Protein 1YSR (pdb70)

InterPro domains:
  IPR003594 Histidine kinase/HSP90-like ATPase domain [PF02518] (340-443)
  IPR003594 Histidine kinase/HSP90-like ATPase domain [SM00387] (338-446)
  IPR003660 HAMP domain [PF00672] (168-217)
  IPR003660 HAMP domain [PS50885] (170-222)
  IPR003660 HAMP domain [SM00304] (170-222)
  IPR003661 Signal transduction histidine kinase, dimerisation/phosphoacceptor domain [PF00512] (232-293)
  IPR003661 Signal transduction histidine kinase, dimerisation/phosphoacceptor domain [SM00388] (230-296)
  IPR003661 Signal transduction histidine kinase, dimerisation/phosphoacceptor domain [cd00082] (228-292)
  IPR004358 Signal transduction histidine kinase-related protein, C-terminal [PR00344] (374-388)
  IPR004358 Signal transduction histidine kinase-related protein, C-terminal [PR00344] (392-402)
  IPR004358 Signal transduction histidine kinase-related protein, C-terminal [PR00344] (406-424)
  IPR004358 Signal transduction histidine kinase-related protein, C-terminal [PR00344] (430-443)
  IPR005467 Histidine kinase domain [PS50109] (237-446)
  IPR036097 Signal transduction histidine kinase, dimerisation/phosphoacceptor domain superfamily [SSF47384] (215-292)
  IPR036890 Histidine kinase/HSP90-like ATPase superfamily [G3DSA:3.30.565.10] (297-444)
  IPR036890 Histidine kinase/HSP90-like ATPase superfamily [SSF55874] (303-443)
  IPR050428 Two-component system sensor histidine kinase [PTHR45436] (9-444)

B-factor: mean 38.66, std 8.86, range [23.21, 83.07]

CATH classification: 3.30.565.10

GO terms:
  GO:0005524 ATP binding (F, IDA)
  GO:0005886 plasma membrane (C, HDA)
  GO:0005515 protein binding (F, IPI)
  GO:0004673 protein histidine kinase activity (F, EXP)
  GO:0042802 identical protein binding (F, IPI)
  GO:0000155 phosphorelay sensor kinase activity (F, IDA)
  GO:0000160 phosphorelay signal transduction system (P, IDA)

Structure (mmCIF, N/CA/C/O backbone):
data_1YSR
#
_entry.id   1YSR
#
_cell.length_a   61.047
_cell.length_b   61.047
_cell.length_c   208.429
_cell.angle_alpha   90.00
_cell.angle_beta   90.00
_cell.angle_gamma   120.00
#
_symmetry.space_group_name_H-M   'P 65'
#
loop_
_entity.id
_entity.type
_entity.pdbx_description
1 polymer 'Sensor-type histidine kinase prrB'
2 non-polymer 2-AMINO-2-HYDROXYMETHYL-PROPANE-1,3-DIOL
3 non-polymer GLYCEROL
4 water water
#
loop_
_atom_site.group_PDB
_atom_site.id
_atom_site.type_symbol
_atom_site.label_atom_id
_atom_site.label_alt_id
_atom_site.label_comp_id
_atom_site.label_asym_id
_atom_site.label_entity_id
_atom_site.label_seq_id
_atom_site.pdbx_PDB_ins_code
_atom_site.Cartn_x
_atom_site.Cartn_y
_atom_site.Cartn_z
_atom_site.occupancy
_atom_site.B_iso_or_equiv
_atom_site.auth_seq_id
_atom_site.auth_comp_id
_atom_site.auth_asym_id
_atom_site.auth_atom_id
_atom_site.pdbx_PDB_model_num
ATOM 1 N N . ASP A 1 3 ? 6.097 15.945 -9.998 1.00 61.24 299 ASP A N 1
ATOM 2 C CA . ASP A 1 3 ? 6.722 14.585 -9.860 1.00 60.67 299 ASP A CA 1
ATOM 3 C C . ASP A 1 3 ? 5.747 13.480 -9.410 1.00 59.29 299 ASP A C 1
ATOM 4 O O . ASP A 1 3 ? 4.697 13.780 -8.798 1.00 60.52 299 ASP A O 1
ATOM 9 N N . ASP A 1 4 ? 6.085 12.220 -9.735 1.00 55.92 300 ASP A N 1
ATOM 10 C CA . ASP A 1 4 ? 5.512 11.032 -9.068 1.00 52.70 300 ASP A CA 1
ATOM 11 C C . ASP A 1 4 ? 6.305 10.707 -7.774 1.00 48.12 300 ASP A C 1
ATOM 12 O O . ASP A 1 4 ? 6.242 9.582 -7.220 1.00 48.54 300 ASP A O 1
ATOM 17 N N . HIS A 1 5 ? 7.063 11.680 -7.295 1.00 42.98 301 HIS A N 1
ATOM 18 C CA . HIS A 1 5 ? 7.867 11.467 -6.089 1.00 39.18 301 HIS A CA 1
ATOM 19 C C . HIS A 1 5 ? 6.988 11.633 -4.868 1.00 37.58 301 HIS A C 1
ATOM 20 O O . HIS A 1 5 ? 6.172 12.553 -4.783 1.00 35.51 301 HIS A O 1
ATOM 27 N N . VAL A 1 6 ? 7.173 10.756 -3.896 1.00 34.29 302 VAL A N 1
ATOM 28 C CA . VAL A 1 6 ? 6.307 10.747 -2.692 1.00 33.70 302 VAL A CA 1
ATOM 29 C C . VAL A 1 6 ? 7.209 10.509 -1.485 1.00 32.59 302 VAL A C 1
ATOM 30 O O . VAL A 1 6 ? 8.397 10.201 -1.662 1.00 32.94 302 VAL A O 1
ATOM 34 N N . PRO A 1 7 ? 6.667 10.668 -0.269 1.00 32.29 303 PRO A N 1
ATOM 35 C CA . PRO A 1 7 ? 7.444 10.430 0.938 1.00 32.30 303 PRO A CA 1
ATOM 36 C C . PRO A 1 7 ? 7.918 8.989 0.938 1.00 31.78 303 PRO A C 1
ATOM 37 O O . PRO A 1 7 ? 7.142 8.098 0.629 1.00 31.48 303 PRO A O 1
ATOM 41 N N . VAL A 1 8 ? 9.188 8.767 1.247 1.00 31.17 304 VAL A N 1
ATOM 42 C CA . VAL A 1 8 ? 9.752 7.426 1.353 1.00 29.34 304 VAL A CA 1
ATOM 43 C C . VAL A 1 8 ? 10.531 7.313 2.637 1.00 27.64 304 VAL A C 1
ATOM 44 O O . VAL A 1 8 ? 11.450 8.043 2.860 1.00 28.17 304 VAL A O 1
ATOM 48 N N . ASP A 1 9 ? 10.163 6.357 3.485 1.00 29.46 305 ASP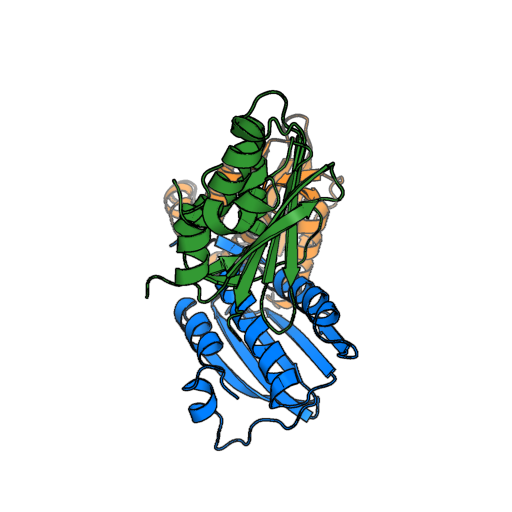 A N 1
ATOM 49 C CA . ASP A 1 9 ? 10.972 6.070 4.676 1.00 28.93 305 ASP A CA 1
ATOM 50 C C . ASP A 1 9 ? 12.110 5.178 4.236 1.00 28.20 305 ASP A C 1
ATOM 51 O O . ASP A 1 9 ? 11.895 3.996 4.024 1.00 28.10 305 ASP A O 1
ATOM 56 N N . ILE A 1 10 ? 13.276 5.775 4.029 1.00 28.56 306 ILE A N 1
ATOM 57 C CA . ILE A 1 10 ? 14.442 5.063 3.474 1.00 28.80 306 ILE A CA 1
ATOM 58 C C . ILE A 1 10 ? 14.864 3.938 4.393 1.00 29.74 306 ILE A C 1
ATOM 59 O O . ILE A 1 10 ? 15.321 2.824 3.978 1.00 27.99 306 ILE A O 1
ATOM 64 N N . THR A 1 11 ? 14.742 4.233 5.692 1.00 31.16 307 THR A N 1
ATOM 65 C CA . THR A 1 11 ? 15.135 3.287 6.706 1.00 31.69 307 THR A CA 1
ATOM 66 C C . THR A 1 11 ? 14.283 2.019 6.671 1.00 32.10 307 THR A C 1
ATOM 67 O O . THR A 1 11 ? 14.825 0.891 6.679 1.00 32.72 307 THR A O 1
ATOM 71 N N . ASP A 1 12 ? 12.964 2.165 6.581 1.00 30.85 308 ASP A N 1
ATOM 72 C CA . ASP A 1 12 ? 12.069 1.030 6.467 1.00 32.60 308 ASP A CA 1
ATOM 73 C C . ASP A 1 12 ? 12.299 0.298 5.153 1.00 30.34 308 ASP A C 1
ATOM 74 O O . ASP A 1 12 ? 12.230 -0.929 5.103 1.00 30.48 308 ASP A O 1
ATOM 79 N N . LEU A 1 13 ? 12.527 1.056 4.063 1.00 27.36 309 LEU A N 1
ATOM 80 C CA . LEU A 1 13 ? 12.836 0.464 2.768 1.00 26.67 309 LEU A CA 1
ATOM 81 C C . LEU A 1 13 ? 14.028 -0.502 2.897 1.00 27.38 309 LEU A C 1
ATOM 82 O O . LEU A 1 13 ? 13.999 -1.621 2.389 1.00 28.06 309 LEU A O 1
ATOM 87 N N . LEU A 1 14 ? 15.091 -0.034 3.515 1.00 27.20 310 LEU A N 1
ATOM 88 C CA . LEU A 1 14 ? 16.281 -0.892 3.741 1.00 29.08 310 LEU A CA 1
ATOM 89 C C . LEU A 1 14 ? 15.944 -2.144 4.571 1.00 28.78 310 LEU A C 1
ATOM 90 O O . LEU A 1 14 ? 16.438 -3.244 4.300 1.00 27.60 310 LEU A O 1
ATOM 95 N N . ASP A 1 15 ? 15.166 -1.939 5.628 1.00 30.80 311 ASP A N 1
ATOM 96 C CA . ASP A 1 15 ? 14.789 -3.035 6.553 1.00 31.60 311 ASP A CA 1
ATOM 97 C C . ASP A 1 15 ? 14.049 -4.089 5.733 1.00 31.27 311 ASP A C 1
ATOM 98 O O . ASP A 1 15 ? 14.371 -5.250 5.825 1.00 29.67 311 ASP A O 1
ATOM 103 N N . ARG A 1 16 ? 13.080 -3.680 4.903 1.00 30.72 312 ARG A N 1
ATOM 104 C CA . ARG A 1 16 ? 12.358 -4.644 4.066 1.00 31.89 312 ARG A CA 1
ATOM 105 C C . ARG A 1 16 ? 13.242 -5.251 3.030 1.00 31.52 312 ARG A C 1
ATOM 106 O O . ARG A 1 16 ? 13.112 -6.420 2.731 1.00 30.21 312 ARG A O 1
ATOM 114 N N . ALA A 1 17 ? 14.118 -4.442 2.415 1.00 29.28 313 ALA A N 1
ATOM 115 C CA . ALA A 1 17 ? 14.994 -4.987 1.410 1.00 27.42 313 ALA A CA 1
ATOM 116 C C . ALA A 1 17 ? 15.840 -6.117 2.003 1.00 26.44 313 ALA A C 1
ATOM 117 O O . ALA A 1 17 ? 16.098 -7.122 1.339 1.00 27.16 313 ALA A O 1
ATOM 119 N N . ALA A 1 18 ? 16.322 -5.894 3.212 1.00 27.93 314 ALA A N 1
ATOM 120 C CA . ALA A 1 18 ? 17.266 -6.876 3.799 1.00 29.17 314 ALA A CA 1
ATOM 121 C C . ALA A 1 18 ? 16.459 -8.147 4.117 1.00 30.56 314 ALA A C 1
ATOM 122 O O . ALA A 1 18 ? 16.895 -9.249 3.854 1.00 32.99 314 ALA A O 1
ATOM 124 N N . HIS A 1 19 ? 15.241 -7.976 4.635 1.00 33.52 315 HIS A N 1
ATOM 125 C CA . HIS A 1 19 ? 14.396 -9.128 4.994 1.00 35.34 315 HIS A CA 1
ATOM 126 C C . HIS A 1 19 ? 14.064 -9.950 3.771 1.00 35.27 315 HIS A C 1
ATOM 127 O O . HIS A 1 19 ? 14.152 -11.187 3.795 1.00 35.57 315 HIS A O 1
ATOM 134 N N . ASP A 1 20 ? 13.669 -9.276 2.688 1.00 34.75 316 ASP A N 1
ATOM 135 C CA . ASP A 1 20 ? 13.355 -9.956 1.445 1.00 34.75 316 ASP A CA 1
ATOM 136 C C . ASP A 1 20 ? 14.568 -10.609 0.828 1.00 35.32 316 ASP A C 1
ATOM 137 O O . ASP A 1 20 ? 14.441 -11.707 0.301 1.00 36.64 316 ASP A O 1
ATOM 142 N N . ALA A 1 21 ? 15.729 -9.926 0.836 1.00 34.56 317 ALA A N 1
ATOM 143 C CA . ALA A 1 21 ? 16.959 -10.499 0.283 1.00 34.01 317 ALA A CA 1
ATOM 144 C C . ALA A 1 21 ? 17.372 -11.796 0.999 1.00 35.55 317 ALA A C 1
ATOM 145 O O . ALA A 1 21 ? 17.810 -12.749 0.360 1.00 34.72 317 ALA A O 1
ATOM 147 N N . ALA A 1 22 ? 17.255 -11.789 2.315 1.00 37.97 318 ALA A N 1
ATOM 148 C CA . ALA A 1 22 ? 17.597 -12.958 3.132 1.00 41.59 318 ALA A CA 1
ATOM 149 C C . ALA A 1 22 ? 16.803 -14.177 2.729 1.00 43.61 318 ALA A C 1
ATOM 150 O O . ALA A 1 22 ? 17.275 -15.291 2.947 1.00 45.80 318 ALA A O 1
ATOM 152 N N . ARG A 1 23 ? 15.623 -13.974 2.123 1.00 45.99 319 ARG A N 1
ATOM 153 C CA . ARG A 1 23 ? 14.788 -15.074 1.617 1.00 45.95 319 ARG A CA 1
ATOM 154 C C . ARG A 1 23 ? 15.200 -15.542 0.221 1.00 44.45 319 ARG A C 1
ATOM 155 O O . ARG A 1 23 ? 14.990 -16.711 -0.136 1.00 45.32 319 ARG A O 1
ATOM 163 N N . ILE A 1 24 ? 15.789 -14.661 -0.580 1.00 41.07 320 ILE A N 1
ATOM 164 C CA . ILE A 1 24 ? 16.190 -15.024 -1.928 1.00 40.31 320 ILE A CA 1
ATOM 165 C C . ILE A 1 24 ? 17.553 -15.682 -1.946 1.00 40.11 320 ILE A C 1
ATOM 166 O O . ILE A 1 24 ? 17.847 -16.521 -2.814 1.00 40.47 320 ILE A O 1
ATOM 171 N N . TYR A 1 25 ? 18.398 -15.256 -1.011 1.00 39.93 321 TYR A N 1
ATOM 172 C CA . TYR A 1 25 ? 19.797 -15.685 -0.991 1.00 40.23 321 TYR A CA 1
ATOM 173 C C . TYR A 1 25 ? 20.062 -16.495 0.257 1.00 42.91 321 TYR A C 1
ATOM 174 O O . TYR A 1 25 ? 20.367 -15.936 1.316 1.00 40.30 321 TYR A O 1
ATOM 183 N N . PRO A 1 26 ? 19.983 -17.835 0.129 1.00 47.43 322 PRO A N 1
ATOM 184 C CA . PRO A 1 26 ? 20.100 -18.679 1.334 1.00 49.61 322 PRO A CA 1
ATOM 185 C C . PRO A 1 26 ? 21.480 -18.484 1.960 1.00 49.93 322 PRO A C 1
ATOM 186 O O . PRO A 1 26 ? 22.455 -18.264 1.248 1.00 51.70 322 PRO A O 1
ATOM 190 N N . ASP A 1 27 ? 21.582 -18.509 3.276 1.00 50.10 323 ASP A N 1
ATOM 191 C CA . ASP A 1 27 ? 22.929 -18.382 3.847 1.00 49.84 323 ASP A CA 1
ATOM 192 C C . ASP A 1 27 ? 23.543 -16.968 3.769 1.00 47.63 323 ASP A C 1
ATOM 193 O O . ASP A 1 27 ? 24.576 -16.731 4.408 1.00 48.07 323 ASP A O 1
ATOM 198 N N . LEU A 1 28 ? 22.988 -16.057 2.949 1.00 42.33 324 LEU A N 1
ATOM 199 C CA . LEU A 1 28 ? 23.446 -14.663 3.020 1.00 38.40 324 LEU A CA 1
ATOM 200 C C . LEU A 1 28 ? 23.042 -14.079 4.364 1.00 35.57 324 LEU A C 1
ATOM 201 O O . LEU A 1 28 ? 21.909 -14.251 4.772 1.00 35.89 324 LEU A O 1
ATOM 206 N N . ASP A 1 29 ? 23.956 -13.423 5.080 1.00 33.39 325 ASP A N 1
ATOM 207 C CA . ASP A 1 29 ? 23.653 -12.706 6.329 1.00 32.90 325 ASP A CA 1
ATOM 208 C C . ASP A 1 29 ? 23.472 -11.250 5.884 1.00 32.60 325 ASP A C 1
ATOM 209 O O . ASP A 1 29 ? 24.455 -10.580 5.538 1.00 31.55 325 ASP A O 1
ATOM 214 N N . VAL A 1 30 ? 22.229 -10.795 5.839 1.00 31.77 326 VAL A N 1
ATOM 215 C CA . VAL A 1 30 ? 21.962 -9.441 5.331 1.00 31.75 326 VAL A CA 1
ATOM 216 C C . VAL A 1 30 ? 21.012 -8.758 6.314 1.00 34.25 326 VAL A C 1
ATOM 217 O O . VAL A 1 30 ? 19.998 -9.367 6.751 1.00 33.20 326 VAL A O 1
ATOM 221 N N . SER A 1 31 ? 21.326 -7.512 6.674 1.00 33.76 327 SER A N 1
ATOM 222 C CA . SER A 1 31 ? 20.556 -6.829 7.656 1.00 34.75 327 SER A CA 1
ATOM 223 C C . SER A 1 31 ? 20.736 -5.322 7.574 1.00 33.00 327 SER A C 1
ATOM 224 O O . SER A 1 31 ? 21.713 -4.811 7.009 1.00 31.64 327 SER A O 1
ATOM 227 N N . LEU A 1 32 ? 19.755 -4.617 8.117 1.00 33.46 328 LEU A N 1
ATOM 228 C CA . LEU A 1 32 ? 19.870 -3.201 8.326 1.00 32.70 328 LEU A CA 1
ATOM 229 C C . LEU A 1 32 ? 20.519 -3.002 9.679 1.00 35.97 328 LEU A C 1
ATOM 230 O O . LEU A 1 32 ? 19.925 -3.405 10.732 1.00 35.10 328 LEU A O 1
ATOM 235 N N . VAL A 1 33 ? 21.663 -2.328 9.654 1.00 34.97 329 VAL A N 1
ATOM 236 C CA . VAL A 1 33 ? 22.366 -1.806 10.811 1.00 37.55 329 VAL A CA 1
ATOM 237 C C . VAL A 1 33 ? 21.554 -0.710 11.526 1.00 37.78 329 VAL A C 1
ATOM 238 O O . VAL A 1 33 ? 20.925 0.123 10.866 1.00 36.42 329 VAL A O 1
ATOM 242 N N . PRO A 1 34 ? 21.594 -0.649 12.886 1.00 38.94 330 PRO A N 1
ATOM 243 C CA . PRO A 1 34 ? 20.813 0.345 13.623 1.00 38.50 330 PRO A CA 1
ATOM 244 C C . PRO A 1 34 ? 20.934 1.731 12.996 1.00 38.91 330 PRO A C 1
ATOM 245 O O . PRO A 1 34 ? 22.061 2.226 12.845 1.00 40.19 330 PRO A O 1
ATOM 249 N N . SER A 1 35 ? 19.805 2.322 12.584 1.00 37.54 331 SER A N 1
ATOM 250 C CA . SER A 1 35 ? 19.838 3.585 11.835 1.00 38.29 331 SER A CA 1
ATOM 251 C C . SER A 1 35 ? 18.670 4.476 12.269 1.00 38.69 331 SER A C 1
ATOM 252 O O . SER A 1 35 ? 17.611 3.972 12.530 1.00 38.18 331 SER A O 1
ATOM 255 N N . PRO A 1 36 ? 18.856 5.810 12.239 1.00 40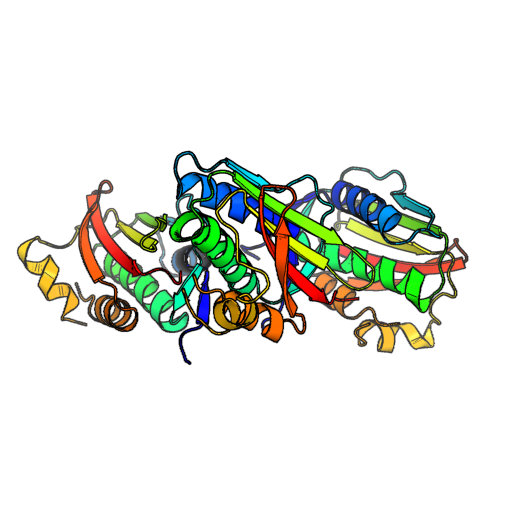.70 332 PRO A N 1
ATOM 256 C CA . PRO A 1 36 ? 17.704 6.651 12.542 1.00 40.57 332 PRO A CA 1
ATOM 257 C C . PRO A 1 36 ? 16.766 6.537 11.386 1.00 40.52 332 PRO A C 1
ATOM 258 O O . PRO A 1 36 ? 17.208 6.216 10.264 1.00 39.10 332 PRO A O 1
ATOM 262 N N . THR A 1 37 ? 15.489 6.809 11.641 1.00 39.80 333 THR A N 1
ATOM 263 C CA . THR A 1 37 ? 14.500 6.901 10.578 1.00 38.99 333 THR A CA 1
ATOM 264 C C . THR A 1 37 ? 14.726 8.107 9.706 1.00 40.68 333 THR A C 1
ATOM 265 O O . THR A 1 37 ? 14.806 9.250 10.209 1.00 43.14 333 THR A O 1
ATOM 269 N N A CYS A 1 38 ? 14.887 7.868 8.397 1.00 39.05 334 CYS A N 1
ATOM 270 C CA A CYS A 1 38 ? 15.065 8.959 7.460 1.00 37.35 334 CYS A CA 1
ATOM 271 C C A CYS A 1 38 ? 13.989 8.994 6.412 1.00 36.07 334 CYS A C 1
ATOM 272 O O A CYS A 1 38 ? 13.843 8.056 5.635 1.00 36.47 334 CYS A O 1
ATOM 275 N N . ILE A 1 39 ? 13.271 10.112 6.330 1.00 34.20 335 ILE A N 1
ATOM 276 C CA . ILE A 1 39 ? 12.274 10.245 5.267 1.00 32.71 335 ILE A CA 1
ATOM 277 C C . ILE A 1 39 ? 12.818 11.162 4.180 1.00 33.05 335 ILE A C 1
ATOM 278 O O . ILE A 1 39 ? 13.305 12.268 4.513 1.00 32.58 335 ILE A O 1
ATOM 283 N N . ILE A 1 40 ? 12.705 10.747 2.902 1.00 31.13 336 ILE A N 1
ATOM 284 C CA . ILE A 1 40 ? 12.992 11.656 1.779 1.00 32.29 336 ILE A CA 1
ATOM 285 C C . ILE A 1 40 ? 11.797 11.652 0.874 1.00 32.19 336 ILE A C 1
ATOM 286 O O . ILE A 1 40 ? 10.788 10.938 1.146 1.00 32.94 336 ILE A O 1
ATOM 291 N N . VAL A 1 41 ? 11.825 12.500 -0.144 1.00 30.66 337 VAL A N 1
ATOM 292 C CA . VAL A 1 41 ? 10.818 12.449 -1.153 1.00 32.13 337 VAL A CA 1
ATOM 293 C C . VAL A 1 41 ? 11.497 11.845 -2.363 1.00 31.52 337 VAL A C 1
ATOM 294 O O . VAL A 1 41 ? 12.615 12.255 -2.737 1.00 31.34 337 VAL A O 1
ATOM 298 N N . GLY A 1 42 ? 10.869 10.838 -2.932 1.00 31.31 338 GLY A N 1
ATOM 299 C CA . GLY A 1 42 ? 11.552 10.017 -3.904 1.00 31.29 338 GLY A CA 1
ATOM 300 C C . GLY A 1 42 ? 10.616 9.014 -4.527 1.00 32.25 338 GLY A C 1
ATOM 301 O O . GLY A 1 42 ? 9.380 9.085 -4.356 1.00 31.22 338 GLY A O 1
ATOM 302 N N . LEU A 1 43 ? 11.219 8.070 -5.257 1.00 31.39 339 LEU A N 1
ATOM 303 C CA . LEU A 1 43 ? 10.434 7.094 -6.006 1.00 30.81 339 LEU A CA 1
ATOM 304 C C . LEU A 1 43 ? 10.686 5.766 -5.319 1.00 31.12 339 LEU A C 1
ATOM 305 O O . LEU A 1 43 ? 11.772 5.187 -5.508 1.00 28.83 339 LEU A O 1
ATOM 310 N N . PRO A 1 44 ? 9.707 5.265 -4.533 1.00 31.41 340 PRO A N 1
ATOM 311 C CA . PRO A 1 44 ? 10.025 4.083 -3.752 1.00 30.15 340 PRO A CA 1
ATOM 312 C C . PRO A 1 44 ? 10.356 2.837 -4.588 1.00 29.79 340 PRO A C 1
ATOM 313 O O . PRO A 1 44 ? 11.208 2.060 -4.150 1.00 29.12 340 PRO A O 1
ATOM 317 N N . ALA A 1 45 ? 9.745 2.661 -5.766 1.00 26.53 341 ALA A N 1
ATOM 318 C CA . ALA A 1 45 ? 10.077 1.474 -6.564 1.00 27.57 341 ALA A CA 1
ATOM 319 C C . ALA A 1 45 ? 11.546 1.581 -7.081 1.00 26.67 341 ALA A C 1
ATOM 320 O O . ALA A 1 45 ? 12.295 0.631 -7.017 1.00 26.61 341 ALA A O 1
ATOM 322 N N . GLY A 1 46 ? 11.937 2.775 -7.492 1.00 27.71 342 GLY A N 1
ATOM 323 C CA . GLY A 1 46 ? 13.288 2.979 -8.076 1.00 26.76 342 GLY A CA 1
ATOM 324 C C . GLY A 1 46 ? 14.324 2.851 -6.960 1.00 27.71 342 GLY A C 1
ATOM 325 O O . GLY A 1 46 ? 15.367 2.231 -7.162 1.00 27.74 342 GLY A O 1
ATOM 326 N N . LEU A 1 47 ? 14.032 3.431 -5.781 1.00 27.18 343 LEU A N 1
ATOM 327 C CA . LEU A 1 47 ? 15.032 3.327 -4.670 1.00 27.82 343 LEU A CA 1
ATOM 328 C C . LEU A 1 47 ? 15.217 1.867 -4.243 1.00 28.37 343 LEU A C 1
ATOM 329 O O . LEU A 1 47 ? 16.354 1.382 -4.037 1.00 27.09 343 LEU A O 1
ATOM 334 N N . ARG A 1 48 ? 14.094 1.178 -4.120 1.00 28.61 344 ARG A N 1
ATOM 335 C CA . ARG A 1 48 ? 14.156 -0.235 -3.735 1.00 28.40 344 ARG A CA 1
ATOM 336 C C . ARG A 1 48 ? 14.911 -1.023 -4.775 1.00 28.90 344 ARG A C 1
ATOM 337 O O . ARG A 1 48 ? 15.707 -1.903 -4.453 1.00 28.30 344 ARG A O 1
ATOM 345 N N . LEU A 1 49 ? 14.637 -0.763 -6.053 1.00 28.16 345 LEU A N 1
ATOM 346 C CA . LEU A 1 49 ? 15.342 -1.476 -7.101 1.00 27.39 345 LEU A CA 1
ATOM 347 C C . LEU A 1 49 ? 16.892 -1.268 -7.059 1.00 26.51 345 LEU A C 1
ATOM 348 O O . LEU A 1 49 ? 17.673 -2.244 -7.300 1.00 25.99 345 LEU A O 1
ATOM 353 N N . ALA A 1 50 ? 17.304 -0.030 -6.798 1.00 25.36 346 ALA A N 1
ATOM 354 C CA . ALA A 1 50 ? 18.748 0.341 -6.687 1.00 24.18 346 ALA A CA 1
ATOM 355 C C . ALA A 1 50 ? 19.368 -0.531 -5.581 1.00 24.27 346 ALA A C 1
ATOM 356 O O . ALA A 1 50 ? 20.452 -1.152 -5.771 1.00 26.02 346 ALA A O 1
ATOM 358 N N . VAL A 1 51 ? 18.687 -0.584 -4.447 1.00 26.50 347 VAL A N 1
ATOM 359 C CA . VAL A 1 51 ? 19.159 -1.403 -3.295 1.00 26.26 347 VAL A CA 1
ATOM 360 C C . VAL A 1 51 ? 19.196 -2.873 -3.643 1.00 27.76 347 VAL A C 1
ATOM 361 O O . VAL A 1 51 ? 20.170 -3.565 -3.362 1.00 26.37 347 VAL A O 1
ATOM 365 N N . ASP A 1 52 ? 18.110 -3.379 -4.256 1.00 28.22 348 ASP A N 1
ATOM 366 C CA . ASP A 1 52 ? 18.053 -4.746 -4.729 1.00 30.17 348 ASP A CA 1
ATOM 367 C C . ASP A 1 52 ? 19.211 -5.062 -5.650 1.00 29.02 348 ASP A C 1
ATOM 368 O O . ASP A 1 52 ? 19.819 -6.120 -5.506 1.00 29.23 348 ASP A O 1
ATOM 373 N N . ASN A 1 53 ? 19.499 -4.165 -6.598 1.00 29.04 349 ASN A N 1
ATOM 374 C CA . ASN A 1 53 ? 20.536 -4.385 -7.566 1.00 29.05 349 ASN A CA 1
ATOM 375 C C . ASN A 1 53 ? 21.923 -4.454 -6.857 1.00 28.88 349 ASN A C 1
ATOM 376 O O . ASN A 1 53 ? 22.798 -5.256 -7.236 1.00 28.85 349 ASN A O 1
ATOM 381 N N . ALA A 1 54 ? 22.122 -3.554 -5.895 1.00 27.73 350 ALA A N 1
ATOM 382 C CA . ALA A 1 54 ? 23.393 -3.483 -5.134 1.00 26.29 350 ALA A CA 1
ATOM 383 C C . ALA A 1 54 ? 23.590 -4.798 -4.362 1.00 27.79 350 ALA A C 1
ATOM 384 O O . ALA A 1 54 ? 24.687 -5.388 -4.395 1.00 27.88 350 ALA A O 1
ATOM 386 N N . ILE A 1 55 ? 22.538 -5.285 -3.681 1.00 25.47 351 ILE A N 1
ATOM 387 C CA . ILE A 1 55 ? 22.644 -6.618 -3.026 1.00 26.61 351 ILE A CA 1
ATOM 388 C C . ILE A 1 55 ? 22.926 -7.743 -4.000 1.00 27.49 351 ILE A C 1
ATOM 389 O O . ILE A 1 55 ? 23.763 -8.582 -3.753 1.00 28.45 351 ILE A O 1
ATOM 394 N N . ALA A 1 56 ? 22.258 -7.734 -5.161 1.00 28.27 352 ALA A N 1
ATOM 395 C CA . ALA A 1 56 ? 22.460 -8.781 -6.111 1.00 28.70 352 ALA A CA 1
ATOM 396 C C . ALA A 1 56 ? 23.858 -8.796 -6.685 1.00 29.22 352 ALA A C 1
ATOM 397 O O . ALA A 1 56 ? 24.472 -9.856 -6.853 1.00 33.11 352 ALA A O 1
ATOM 399 N N . ASN A 1 57 ? 24.420 -7.630 -6.925 1.00 29.45 353 ASN A N 1
ATOM 400 C CA . ASN A 1 57 ? 25.746 -7.558 -7.422 1.00 29.97 353 ASN A CA 1
ATOM 401 C C . ASN A 1 57 ? 26.734 -8.025 -6.373 1.00 29.65 353 ASN A C 1
ATOM 402 O O . ASN A 1 57 ? 27.706 -8.676 -6.692 1.00 32.90 353 ASN A O 1
ATOM 407 N N . ALA A 1 58 ? 26.489 -7.680 -5.121 1.00 30.43 354 ALA A N 1
ATOM 408 C CA . ALA A 1 58 ? 27.421 -8.074 -4.031 1.00 28.52 354 ALA A CA 1
ATOM 409 C C . ALA A 1 58 ? 27.475 -9.613 -3.951 1.00 31.10 354 ALA A C 1
ATOM 410 O O . ALA A 1 58 ? 28.552 -10.241 -3.868 1.00 31.30 354 ALA A O 1
ATOM 412 N N . VAL A 1 59 ? 26.312 -10.237 -4.085 1.00 31.11 355 VAL A N 1
ATOM 413 C CA . VAL A 1 59 ? 26.186 -11.694 -3.915 1.00 33.10 355 VAL A CA 1
ATOM 414 C C . VAL A 1 59 ? 26.589 -12.404 -5.180 1.00 36.69 355 VAL A C 1
ATOM 415 O O . VAL A 1 59 ? 27.471 -13.250 -5.152 1.00 37.58 355 VAL A O 1
ATOM 419 N N . LYS A 1 60 ? 25.983 -12.028 -6.311 1.00 38.49 356 LYS A N 1
ATOM 420 C CA . LYS A 1 60 ? 26.211 -12.793 -7.536 1.00 40.21 356 LYS A CA 1
ATOM 421 C C . LYS A 1 60 ? 27.573 -12.601 -8.097 1.00 40.27 356 LYS A C 1
ATOM 422 O O . LYS A 1 60 ? 28.192 -13.561 -8.533 1.00 43.46 356 LYS A O 1
ATOM 428 N N . HIS A 1 61 ? 28.093 -11.393 -8.038 1.00 42.01 357 HIS A N 1
ATOM 429 C CA . HIS A 1 61 ? 29.386 -11.111 -8.632 1.00 42.16 357 HIS A CA 1
ATOM 430 C C . HIS A 1 61 ? 30.524 -10.905 -7.642 1.00 41.96 357 HIS A C 1
ATOM 431 O O . HIS A 1 61 ? 31.692 -11.144 -7.970 1.00 43.16 357 HIS A O 1
ATOM 438 N N . GLY A 1 62 ? 30.222 -10.474 -6.422 1.00 38.33 358 GLY A N 1
ATOM 439 C CA . GLY A 1 62 ? 31.290 -10.259 -5.424 1.00 37.01 358 GLY A CA 1
ATOM 440 C C . GLY A 1 62 ? 31.485 -11.475 -4.522 1.00 34.76 358 GLY A C 1
ATOM 441 O O . GLY A 1 62 ? 32.462 -11.574 -3.795 1.00 36.10 358 GLY A O 1
ATOM 442 N N . GLY A 1 63 ? 30.541 -12.388 -4.571 1.00 33.74 359 GLY A N 1
ATOM 443 C CA . GLY A 1 63 ? 30.561 -13.581 -3.754 1.00 33.61 359 GLY A CA 1
ATOM 444 C C . GLY A 1 63 ? 30.326 -13.274 -2.290 1.00 34.45 359 GLY A C 1
ATOM 445 O O . GLY A 1 63 ? 30.694 -14.072 -1.419 1.00 35.20 359 GLY A O 1
ATOM 446 N N . ALA A 1 64 ? 29.720 -12.119 -2.000 1.00 32.20 360 ALA A N 1
ATOM 447 C CA . ALA A 1 64 ? 29.411 -11.736 -0.607 1.00 32.18 360 ALA A CA 1
ATOM 448 C C . ALA A 1 64 ? 28.571 -12.777 0.122 1.00 32.07 360 ALA A C 1
ATOM 449 O O . ALA A 1 64 ? 27.550 -13.277 -0.445 1.00 30.97 360 ALA A O 1
ATOM 451 N N . THR A 1 65 ? 28.927 -13.028 1.395 1.00 32.04 361 THR A N 1
ATOM 452 C CA . THR A 1 65 ? 28.103 -13.827 2.322 1.00 32.52 361 THR A CA 1
ATOM 453 C C . THR A 1 65 ? 27.591 -12.957 3.447 1.00 31.35 361 THR A C 1
ATOM 454 O O . THR A 1 65 ? 26.776 -13.407 4.269 1.00 33.08 361 THR A O 1
ATOM 458 N N . LEU A 1 66 ? 28.091 -11.711 3.536 1.00 30.32 362 LEU A N 1
ATOM 459 C CA . LEU A 1 66 ? 27.648 -10.744 4.545 1.00 28.94 362 LEU A CA 1
ATOM 460 C C . LEU A 1 66 ? 27.448 -9.383 3.832 1.00 27.39 362 LEU A C 1
ATOM 461 O O . LEU A 1 66 ? 28.319 -8.912 3.058 1.00 27.25 362 LEU A O 1
ATOM 466 N N . VAL A 1 67 ? 26.274 -8.818 4.064 1.00 27.68 363 VAL A N 1
ATOM 467 C CA . VAL A 1 67 ? 25.873 -7.492 3.582 1.00 27.31 363 VAL A CA 1
ATOM 468 C C . VAL A 1 67 ? 25.197 -6.715 4.712 1.00 27.59 363 VAL A C 1
ATOM 469 O O . VAL A 1 67 ? 24.361 -7.275 5.452 1.00 28.67 363 VAL A O 1
ATOM 473 N N . GLN A 1 68 ? 25.535 -5.442 4.857 1.00 28.12 364 GLN A N 1
ATOM 474 C CA . GLN A 1 68 ? 24.898 -4.578 5.829 1.00 28.84 364 GLN A CA 1
ATOM 475 C C . GLN A 1 68 ? 24.439 -3.364 5.106 1.00 29.13 364 GLN A C 1
ATOM 476 O O . GLN A 1 68 ? 25.253 -2.724 4.369 1.00 28.02 364 GLN A O 1
ATOM 482 N N . LEU A 1 69 ? 23.170 -3.032 5.330 1.00 26.22 365 LEU A N 1
ATOM 483 C CA . LEU A 1 69 ? 22.564 -1.804 4.804 1.00 25.15 365 LEU A CA 1
ATOM 484 C C . LEU A 1 69 ? 22.574 -0.770 5.934 1.00 27.14 365 LEU A C 1
ATOM 485 O O . LEU A 1 69 ? 22.353 -1.094 7.116 1.00 27.80 365 LEU A O 1
ATOM 490 N N . SER A 1 70 ? 22.757 0.488 5.575 1.00 29.20 366 SER A N 1
ATOM 491 C CA . SER A 1 70 ? 22.653 1.560 6.571 1.00 31.71 366 SER A CA 1
ATOM 492 C C . SER A 1 70 ? 22.156 2.854 5.972 1.00 33.15 366 SER A C 1
ATOM 493 O O . SER A 1 70 ? 22.302 3.067 4.785 1.00 32.11 366 SER A O 1
ATOM 496 N N . ALA A 1 71 ? 21.645 3.731 6.838 1.00 33.55 367 ALA A N 1
ATOM 497 C CA . ALA A 1 71 ? 21.269 5.091 6.453 1.00 33.63 367 ALA A CA 1
ATOM 498 C C . ALA A 1 71 ? 21.682 6.015 7.570 1.00 35.66 367 ALA A C 1
ATOM 499 O O . ALA A 1 71 ? 21.386 5.760 8.767 1.00 33.48 367 ALA A O 1
ATOM 501 N N . VAL A 1 72 ? 22.377 7.077 7.161 1.00 37.07 368 VAL A N 1
ATOM 502 C CA . VAL A 1 72 ? 22.884 8.120 8.054 1.00 39.54 368 VAL A CA 1
ATOM 503 C C . VAL A 1 72 ? 22.252 9.431 7.569 1.00 39.18 368 VAL A C 1
ATOM 504 O O . VAL A 1 72 ? 22.435 9.811 6.402 1.00 38.53 368 VAL A O 1
ATOM 508 N N . SER A 1 73 ? 21.552 10.121 8.461 1.00 40.07 369 SER A N 1
ATOM 509 C CA . SER A 1 73 ? 20.845 11.382 8.167 1.00 40.95 369 SER A CA 1
ATOM 510 C C . SER A 1 73 ? 21.621 12.626 8.537 1.00 40.61 369 SER A C 1
ATOM 511 O O . SER A 1 73 ? 22.296 12.665 9.573 1.00 40.30 369 SER A O 1
ATOM 514 N N . SER A 1 74 ? 21.441 13.664 7.742 1.00 40.60 370 SER A N 1
ATOM 515 C CA . SER A 1 74 ? 22.052 14.975 7.994 1.00 41.82 370 SER A CA 1
ATOM 516 C C . SER A 1 74 ? 21.129 16.061 7.460 1.00 43.75 370 SER A C 1
ATOM 517 O O . SER A 1 74 ? 20.073 15.764 6.875 1.00 42.58 370 SER A O 1
ATOM 520 N N . ARG A 1 75 ? 21.506 17.322 7.670 1.00 44.75 371 ARG A N 1
ATOM 521 C CA . ARG A 1 75 ? 20.689 18.408 7.168 1.00 46.24 371 ARG A CA 1
ATOM 522 C C . ARG A 1 75 ? 20.629 18.290 5.655 1.00 45.55 371 ARG A C 1
ATOM 523 O O . ARG A 1 75 ? 19.655 18.646 5.077 1.00 46.54 371 ARG A O 1
ATOM 531 N N . ALA A 1 76 ? 21.689 17.759 5.039 1.00 45.00 372 ALA A N 1
ATOM 532 C CA . ALA A 1 76 ? 21.842 17.650 3.572 1.00 43.53 372 ALA A CA 1
ATOM 533 C C . ALA A 1 76 ? 20.987 16.549 2.937 1.00 42.37 372 ALA A C 1
ATOM 534 O O . ALA A 1 76 ? 20.676 16.588 1.742 1.00 42.93 372 ALA A O 1
ATOM 536 N N . GLY A 1 77 ? 20.616 15.557 3.742 1.00 41.24 373 GLY A N 1
ATOM 537 C CA . GLY A 1 77 ? 19.728 14.484 3.281 1.00 37.87 373 GLY A CA 1
ATOM 538 C C . GLY A 1 77 ? 20.187 13.174 3.872 1.00 36.86 373 GLY A C 1
ATOM 539 O O . GLY A 1 77 ? 20.422 13.091 5.076 1.00 38.08 373 GLY A O 1
ATOM 540 N N . VAL A 1 78 ? 20.353 12.150 3.039 1.00 35.95 374 VAL A N 1
ATOM 541 C CA . VAL A 1 78 ? 20.734 10.860 3.579 1.00 34.24 374 VAL A CA 1
ATOM 542 C C . VAL A 1 78 ? 21.864 10.198 2.775 1.00 34.53 374 VAL A C 1
ATOM 543 O O . VAL A 1 78 ? 21.974 10.376 1.566 1.00 33.04 374 VAL A O 1
ATOM 547 N N . GLU A 1 79 ? 22.680 9.415 3.477 1.00 33.55 375 GLU A N 1
ATOM 548 C CA . GLU A 1 79 ? 23.748 8.664 2.843 1.00 36.13 375 GLU A CA 1
ATOM 549 C C . GLU A 1 79 ? 23.324 7.233 3.140 1.00 34.72 375 GLU A C 1
ATOM 550 O O . GLU A 1 79 ? 23.216 6.848 4.298 1.00 37.25 375 GLU A O 1
ATOM 556 N N . ILE A 1 80 ? 22.973 6.510 2.089 1.00 32.96 376 ILE A N 1
ATOM 557 C CA . ILE A 1 80 ? 22.594 5.106 2.160 1.00 31.22 376 ILE A CA 1
ATOM 558 C C . ILE A 1 80 ? 23.845 4.313 1.775 1.00 30.93 376 ILE A C 1
ATOM 559 O O . ILE A 1 80 ? 24.524 4.649 0.816 1.00 30.70 376 ILE A O 1
ATOM 564 N N . ALA A 1 81 ? 24.170 3.264 2.507 1.00 29.13 377 ALA A N 1
ATOM 565 C CA . ALA A 1 81 ? 25.350 2.454 2.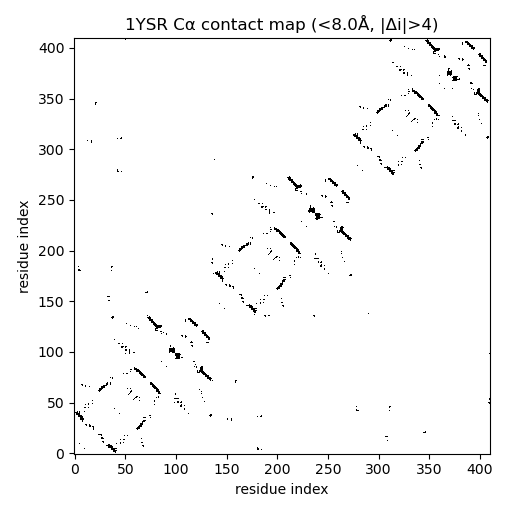119 1.00 27.57 377 ALA A CA 1
ATOM 566 C C . ALA A 1 81 ? 25.019 1.002 2.088 1.00 28.42 377 ALA A C 1
ATOM 567 O O . ALA A 1 81 ? 24.262 0.535 2.942 1.00 27.90 377 ALA A O 1
ATOM 569 N N . ILE A 1 82 ? 25.542 0.296 1.088 1.00 27.78 378 ILE A N 1
ATOM 570 C CA . ILE A 1 82 ? 25.375 -1.165 1.032 1.00 27.54 378 ILE A CA 1
ATOM 571 C C . ILE A 1 82 ? 26.805 -1.686 1.114 1.00 27.00 378 ILE A C 1
ATOM 572 O O . ILE A 1 82 ? 27.625 -1.463 0.184 1.00 26.59 378 ILE A O 1
ATOM 577 N N . ASP A 1 83 ? 27.160 -2.174 2.300 1.00 27.10 379 ASP A N 1
ATOM 578 C CA . ASP A 1 83 ? 28.531 -2.723 2.554 1.00 26.39 379 ASP A CA 1
ATOM 579 C C . ASP A 1 83 ? 28.572 -4.243 2.412 1.00 26.00 379 ASP A C 1
ATOM 580 O O . ASP A 1 83 ? 27.641 -4.900 2.855 1.00 27.19 379 ASP A O 1
ATOM 585 N N . ASP A 1 84 ? 29.595 -4.828 1.777 1.00 25.60 380 ASP A N 1
ATOM 586 C CA . ASP A 1 84 ? 29.628 -6.289 1.656 1.00 26.09 380 ASP A CA 1
ATOM 587 C C . ASP A 1 84 ? 31.058 -6.823 1.966 1.00 27.64 380 ASP A C 1
ATOM 588 O O . ASP A 1 84 ? 32.022 -6.041 2.041 1.00 26.28 380 ASP A O 1
ATOM 593 N N . ASN A 1 85 ? 31.122 -8.127 2.175 1.00 29.01 381 ASN A N 1
ATOM 594 C CA . ASN A 1 85 ? 32.371 -8.804 2.564 1.00 33.03 381 ASN A CA 1
ATOM 595 C C . ASN A 1 85 ? 32.894 -9.595 1.356 1.00 32.54 381 ASN A C 1
ATOM 596 O O . ASN A 1 85 ? 33.676 -10.537 1.491 1.00 33.69 381 ASN A O 1
ATOM 601 N N . GLY A 1 86 ? 32.456 -9.216 0.160 1.00 31.99 382 GLY A N 1
ATOM 602 C CA . GLY A 1 86 ? 32.897 -9.886 -1.071 1.00 31.03 382 GLY A CA 1
ATOM 603 C C . GLY A 1 86 ? 34.279 -9.421 -1.538 1.00 32.50 382 GLY A C 1
ATOM 604 O O . GLY A 1 86 ? 35.076 -8.868 -0.746 1.00 32.35 382 GLY A O 1
ATOM 605 N N . SER A 1 87 ? 34.574 -9.729 -2.799 1.00 34.69 383 SER A N 1
ATOM 606 C CA . SER A 1 87 ? 35.792 -9.408 -3.553 1.00 35.53 383 SER A CA 1
ATOM 607 C C . SER A 1 87 ? 36.095 -7.921 -3.661 1.00 35.65 383 SER A C 1
ATOM 608 O O . SER A 1 87 ? 37.263 -7.485 -3.738 1.00 36.43 383 SER A O 1
ATOM 611 N N . GLY A 1 88 ? 35.054 -7.110 -3.656 1.00 33.61 384 GLY A N 1
ATOM 612 C CA . GLY A 1 88 ? 35.303 -5.704 -3.788 1.00 33.65 384 GLY A CA 1
ATOM 613 C C . GLY A 1 88 ? 35.443 -5.296 -5.260 1.00 33.43 384 GLY A C 1
ATOM 614 O O . GLY A 1 88 ? 35.327 -6.106 -6.190 1.00 34.85 384 GLY A O 1
ATOM 615 N N . VAL A 1 89 ? 35.633 -4.001 -5.446 1.00 31.39 385 VAL A N 1
ATOM 616 C CA . VAL A 1 89 ? 35.815 -3.445 -6.782 1.00 31.70 385 VAL A CA 1
ATOM 617 C C . VAL A 1 89 ? 37.133 -2.683 -6.652 1.00 31.97 385 VAL A C 1
ATOM 618 O O . VAL A 1 89 ? 37.236 -1.765 -5.845 1.00 32.34 385 VAL A O 1
ATOM 622 N N . PRO A 1 90 ? 38.135 -3.081 -7.445 1.00 33.57 386 PRO A N 1
ATOM 623 C CA . PRO A 1 90 ? 39.405 -2.289 -7.332 1.00 34.66 386 PRO A CA 1
ATOM 624 C C . PRO A 1 90 ? 39.223 -0.771 -7.582 1.00 37.30 386 PRO A C 1
ATOM 625 O O . PRO A 1 90 ? 38.400 -0.357 -8.424 1.00 36.54 386 PRO A O 1
ATOM 629 N N . GLU A 1 91 ? 39.953 0.065 -6.865 1.00 39.05 387 GLU A N 1
ATOM 630 C CA . GLU A 1 91 ? 39.839 1.537 -7.019 1.00 42.35 387 GLU A CA 1
ATOM 631 C C . GLU A 1 91 ? 39.794 2.052 -8.471 1.00 41.73 387 GLU A C 1
ATOM 632 O O . GLU A 1 91 ? 39.039 2.994 -8.798 1.00 42.31 387 GLU A O 1
ATOM 638 N N . GLY A 1 92 ? 40.603 1.445 -9.345 1.00 41.14 388 GLY A N 1
ATOM 639 C CA . GLY A 1 92 ? 40.642 1.840 -10.759 1.00 41.47 388 GLY A CA 1
ATOM 640 C C . GLY A 1 92 ? 39.481 1.391 -11.614 1.00 41.79 388 GLY A C 1
ATOM 641 O O . GLY A 1 92 ? 39.414 1.757 -12.809 1.00 42.00 388 GLY A O 1
ATOM 642 N N . GLU A 1 93 ? 38.542 0.626 -11.026 1.00 39.58 389 GLU A N 1
ATOM 643 C CA . GLU A 1 93 ? 37.465 -0.010 -11.815 1.00 38.83 389 GLU A CA 1
ATOM 644 C C . GLU A 1 93 ? 36.030 0.527 -11.538 1.00 39.00 389 GLU A C 1
ATOM 645 O O . GLU A 1 93 ? 35.050 0.086 -12.159 1.00 40.37 389 GLU A O 1
ATOM 651 N N . ARG A 1 94 ? 35.943 1.472 -10.642 1.00 38.68 390 ARG A N 1
ATOM 652 C CA . ARG A 1 94 ? 34.629 1.921 -10.156 1.00 39.86 390 ARG A CA 1
ATOM 653 C C . ARG A 1 94 ? 33.758 2.545 -11.252 1.00 40.86 390 ARG A C 1
ATOM 654 O O . ARG A 1 94 ? 32.574 2.171 -11.442 1.00 40.61 390 ARG A O 1
ATOM 662 N N . GLN A 1 95 ? 34.354 3.441 -12.026 1.00 42.39 391 GLN A N 1
ATOM 663 C CA . GLN A 1 95 ? 33.605 4.080 -13.118 1.00 43.84 391 GLN A CA 1
ATOM 664 C C . GLN A 1 95 ? 33.064 3.070 -14.147 1.00 44.11 391 GLN A C 1
ATOM 665 O O . GLN A 1 95 ? 31.895 3.116 -14.521 1.00 45.39 391 GLN A O 1
ATOM 671 N N . VAL A 1 96 ? 33.878 2.134 -14.602 1.00 43.06 392 VAL A N 1
ATOM 672 C CA . VAL A 1 96 ? 33.404 1.156 -15.573 1.00 43.66 392 VAL A CA 1
ATOM 673 C C . VAL A 1 96 ? 32.257 0.346 -14.992 1.00 42.62 392 VAL A C 1
ATOM 674 O O . VAL A 1 96 ? 31.309 -0.038 -15.693 1.00 41.99 392 VAL A O 1
ATOM 678 N N . VAL A 1 97 ? 32.339 0.082 -13.697 1.00 40.73 393 VAL A N 1
ATOM 679 C CA . VAL A 1 97 ? 31.280 -0.684 -13.078 1.00 40.87 393 VAL A CA 1
ATOM 680 C C . VAL A 1 97 ? 29.963 0.152 -13.104 1.00 39.70 393 VAL A C 1
ATOM 681 O O . VAL A 1 97 ? 28.929 -0.356 -13.448 1.00 38.53 393 VAL A O 1
ATOM 685 N N . PHE A 1 98 ? 30.043 1.427 -12.798 1.00 40.32 394 PHE A N 1
ATOM 686 C CA . PHE A 1 98 ? 28.838 2.277 -12.845 1.00 40.87 394 PHE A CA 1
ATOM 687 C C . PHE A 1 98 ? 28.263 2.505 -14.251 1.00 43.83 394 PHE A C 1
ATOM 688 O O . PHE A 1 98 ? 27.092 2.824 -14.385 1.00 43.04 394 PHE A O 1
ATOM 696 N N . GLU A 1 99 ? 29.099 2.367 -15.283 1.00 45.52 395 GLU A N 1
ATOM 697 C CA . GLU A 1 99 ? 28.660 2.571 -16.649 1.00 48.59 395 GLU A CA 1
ATOM 698 C C . GLU A 1 99 ? 28.004 1.309 -17.230 1.00 48.17 395 GLU A C 1
ATOM 699 O O . GLU A 1 99 ? 27.525 1.336 -18.364 1.00 50.46 395 GLU A O 1
ATOM 705 N N . ARG A 1 100 ? 27.985 0.214 -16.468 1.00 47.50 396 ARG A N 1
ATOM 706 C CA . ARG A 1 100 ? 27.452 -1.081 -16.923 1.00 47.67 396 ARG A CA 1
ATOM 707 C C . ARG A 1 100 ? 26.211 -1.496 -16.169 1.00 47.90 396 ARG A C 1
ATOM 708 O O . ARG A 1 100 ? 26.164 -1.316 -14.958 1.00 46.44 396 ARG A O 1
ATOM 716 N N . PHE A 1 101 ? 25.258 -2.121 -16.879 1.00 48.96 397 PHE A N 1
ATOM 717 C CA . PHE A 1 101 ? 24.101 -2.796 -16.282 1.00 49.39 397 PHE A CA 1
ATOM 718 C C . PHE A 1 101 ? 24.482 -4.227 -15.937 1.00 50.63 397 PHE A C 1
ATOM 719 O O . PHE A 1 101 ? 25.295 -4.830 -16.638 1.00 51.28 397 PHE A O 1
ATOM 727 N N . SER A 1 102 ? 23.954 -4.764 -14.836 1.00 50.26 398 SER A N 1
ATOM 728 C CA . SER A 1 102 ? 24.377 -6.105 -14.359 1.00 49.92 398 SER A CA 1
ATOM 729 C C . SER A 1 102 ? 23.869 -7.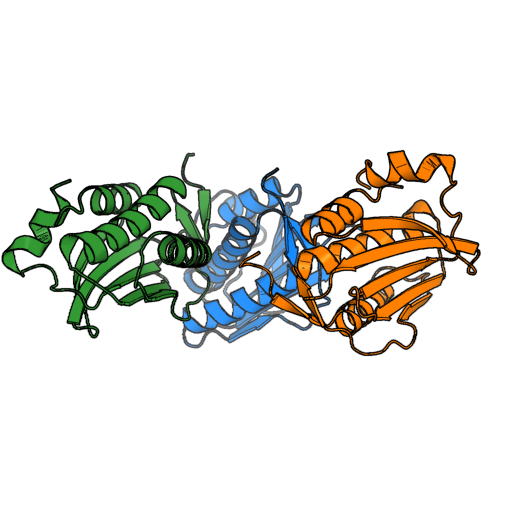274 -15.188 1.00 51.10 398 SER A C 1
ATOM 730 O O . SER A 1 102 ? 22.674 -7.385 -15.452 1.00 52.39 398 SER A O 1
ATOM 733 N N . LEU A 1 114 ? 29.775 -7.545 -13.178 1.00 47.09 410 LEU A N 1
ATOM 734 C CA . LEU A 1 114 ? 29.405 -6.596 -12.132 1.00 46.47 410 LEU A CA 1
ATOM 735 C C . LEU A 1 114 ? 29.014 -5.255 -12.750 1.00 44.84 410 LEU A C 1
ATOM 736 O O . LEU A 1 114 ? 29.846 -4.594 -13.400 1.00 45.11 410 LEU A O 1
ATOM 741 N N . GLY A 1 115 ? 27.785 -4.817 -12.485 1.00 40.69 411 GLY A N 1
ATOM 742 C CA . GLY A 1 115 ? 27.243 -3.648 -13.153 1.00 36.96 411 GLY A CA 1
ATOM 743 C C . GLY A 1 115 ? 26.279 -2.981 -12.248 1.00 37.18 411 GLY A C 1
ATOM 744 O O . GLY A 1 115 ? 25.352 -3.631 -11.747 1.00 36.32 411 GLY A O 1
ATOM 745 N N . LEU A 1 116 ? 26.518 -1.698 -12.014 1.00 36.03 412 LEU A N 1
ATOM 746 C CA . LEU A 1 116 ? 25.706 -0.888 -11.111 1.00 35.48 412 LEU A CA 1
ATOM 747 C C . LEU A 1 116 ? 25.040 0.346 -11.773 1.00 34.65 412 LEU A C 1
ATOM 748 O O . LEU A 1 116 ? 24.726 1.309 -11.092 1.00 34.19 412 LEU A O 1
ATOM 753 N N . ALA A 1 117 ? 24.857 0.337 -13.091 1.00 36.45 413 ALA A N 1
ATOM 754 C CA . ALA A 1 117 ? 24.259 1.470 -13.794 1.00 36.21 413 ALA A CA 1
ATOM 755 C C . ALA A 1 117 ? 22.841 1.793 -13.349 1.00 36.99 413 ALA A C 1
ATOM 756 O O . ALA A 1 117 ? 22.437 2.966 -13.433 1.00 35.01 413 ALA A O 1
ATOM 758 N N . LEU A 1 118 ? 22.093 0.767 -12.909 1.00 36.09 414 LEU A N 1
ATOM 759 C CA . LEU A 1 118 ? 20.715 0.996 -12.394 1.00 37.15 414 LEU A CA 1
ATOM 760 C C . LEU A 1 118 ? 20.765 1.857 -11.172 1.00 35.47 414 LEU A C 1
ATOM 761 O O . LEU A 1 118 ? 19.977 2.792 -11.015 1.00 36.61 414 LEU A O 1
ATOM 766 N N . VAL A 1 119 ? 21.721 1.559 -10.307 1.00 34.06 415 VAL A N 1
ATOM 767 C CA . VAL A 1 119 ? 21.944 2.331 -9.124 1.00 33.21 415 VAL A CA 1
ATOM 768 C C . VAL A 1 119 ? 22.271 3.775 -9.470 1.00 33.50 415 VAL A C 1
ATOM 769 O O . VAL A 1 119 ? 21.668 4.708 -8.950 1.00 31.60 415 VAL A O 1
ATOM 773 N N . ALA A 1 120 ? 23.258 3.997 -10.357 1.00 32.88 416 ALA A N 1
ATOM 774 C CA . ALA A 1 120 ? 23.576 5.358 -10.751 1.00 31.57 416 ALA A CA 1
ATOM 775 C C . ALA A 1 120 ? 22.392 6.115 -11.342 1.00 32.51 416 ALA A C 1
ATOM 776 O O . ALA A 1 120 ? 22.179 7.293 -11.046 1.00 33.20 416 ALA A O 1
ATOM 778 N N . GLN A 1 121 ? 21.619 5.428 -12.171 1.00 30.64 417 GLN A N 1
ATOM 779 C CA . GLN A 1 121 ? 20.449 6.019 -12.798 1.00 33.30 417 GLN A CA 1
ATOM 780 C C . GLN A 1 121 ? 19.452 6.528 -11.734 1.00 32.01 417 GLN A C 1
ATOM 781 O O . GLN A 1 121 ? 18.933 7.633 -11.811 1.00 31.48 417 GLN A O 1
ATOM 787 N N . GLN A 1 122 ? 19.149 5.669 -10.780 1.00 31.74 418 GLN A N 1
ATOM 788 C CA . GLN A 1 122 ? 18.249 6.079 -9.668 1.00 31.37 418 GLN A CA 1
ATOM 789 C C . GLN A 1 122 ? 18.804 7.232 -8.821 1.00 32.97 418 GLN A C 1
ATOM 790 O O . GLN A 1 122 ? 18.078 8.189 -8.456 1.00 33.82 418 GLN A O 1
ATOM 796 N N . ALA A 1 123 ? 20.105 7.205 -8.517 1.00 33.48 419 ALA A N 1
ATOM 797 C CA . ALA A 1 123 ? 20.724 8.265 -7.777 1.00 36.00 419 ALA A CA 1
ATOM 798 C C . ALA A 1 123 ? 20.552 9.607 -8.509 1.00 38.24 419 ALA A C 1
ATOM 799 O O . ALA A 1 123 ? 20.195 10.628 -7.897 1.00 38.72 419 ALA A O 1
ATOM 801 N N . GLN A 1 124 ? 20.777 9.588 -9.817 1.00 37.72 420 GLN A N 1
ATOM 802 C CA . GLN A 1 124 ? 20.678 10.791 -10.632 1.00 39.77 420 GLN A CA 1
ATOM 803 C C . GLN A 1 124 ? 19.233 11.320 -10.690 1.00 38.03 420 GLN A C 1
ATOM 804 O O . GLN A 1 124 ? 19.022 12.520 -10.524 1.00 38.60 420 GLN A O 1
ATOM 810 N N . LEU A 1 125 ? 18.265 10.414 -10.813 1.00 36.24 421 LEU A N 1
ATOM 811 C CA . LEU A 1 125 ? 16.825 10.771 -10.808 1.00 36.10 421 LEU A CA 1
ATOM 812 C C . LEU A 1 125 ? 16.437 11.455 -9.523 1.00 36.23 421 LEU A C 1
ATOM 813 O O . LEU A 1 125 ? 15.511 12.262 -9.500 1.00 38.17 421 LEU A O 1
ATOM 818 N N . HIS A 1 126 ? 17.173 11.175 -8.442 1.00 36.61 422 HIS A N 1
ATOM 819 C CA . HIS A 1 126 ? 16.915 11.818 -7.134 1.00 35.19 422 HIS A CA 1
ATOM 820 C C . HIS A 1 126 ? 17.836 13.017 -6.886 1.00 35.36 422 HIS A C 1
ATOM 821 O O . HIS A 1 126 ? 17.874 13.542 -5.786 1.00 35.19 422 HIS A O 1
ATOM 828 N N . GLY A 1 127 ? 18.592 13.435 -7.906 1.00 34.55 423 GLY A N 1
ATOM 829 C CA . GLY A 1 127 ? 19.522 14.547 -7.708 1.00 34.79 423 GLY A CA 1
ATOM 830 C C . GLY A 1 127 ? 20.679 14.271 -6.774 1.00 35.39 423 GLY A C 1
ATOM 831 O O . GLY A 1 127 ? 21.195 15.155 -6.143 1.00 34.41 423 GLY A O 1
ATOM 832 N N . GLY A 1 128 ? 21.071 13.007 -6.659 1.00 35.88 424 GLY A N 1
ATOM 833 C CA . GLY A 1 128 ? 22.167 12.663 -5.793 1.00 34.99 424 GLY A CA 1
ATOM 834 C C . GLY A 1 128 ? 23.206 11.900 -6.587 1.00 34.60 424 GLY A C 1
ATOM 835 O O . GLY A 1 128 ? 23.191 11.909 -7.826 1.00 34.88 424 GLY A O 1
ATOM 836 N N . THR A 1 129 ? 24.080 11.187 -5.870 1.00 33.25 425 THR A N 1
ATOM 837 C CA . THR A 1 129 ? 25.187 10.490 -6.517 1.00 32.45 425 THR A CA 1
ATOM 838 C C . THR A 1 129 ? 25.313 9.073 -5.980 1.00 31.23 425 THR A C 1
ATOM 839 O O . THR A 1 129 ? 24.848 8.803 -4.877 1.00 30.97 425 THR A O 1
ATOM 843 N N . ALA A 1 130 ? 25.866 8.174 -6.806 1.00 30.20 426 ALA A N 1
ATOM 844 C CA . ALA A 1 130 ? 26.247 6.841 -6.342 1.00 28.71 426 ALA A CA 1
ATOM 845 C C . ALA A 1 130 ? 27.771 6.700 -6.511 1.00 31.13 426 ALA A C 1
ATOM 846 O O . ALA A 1 130 ? 28.329 7.128 -7.509 1.00 30.98 426 ALA A O 1
ATOM 848 N N . SER A 1 131 ? 28.435 6.125 -5.520 1.00 31.23 427 SER A N 1
ATOM 849 C CA . SER A 1 131 ? 29.866 5.882 -5.673 1.00 33.09 427 SER A CA 1
ATOM 850 C C . SER A 1 131 ? 30.270 4.651 -4.923 1.00 32.50 427 SER A C 1
ATOM 851 O O . SER A 1 131 ? 29.516 4.130 -4.085 1.00 31.77 427 SER A O 1
ATOM 854 N N . LEU A 1 132 ? 31.482 4.197 -5.230 1.00 33.65 428 LEU A N 1
ATOM 855 C CA . LEU A 1 132 ? 32.051 3.025 -4.557 1.00 32.87 428 LEU A CA 1
ATOM 856 C C . LEU A 1 132 ? 33.256 3.397 -3.697 1.00 34.83 428 LEU A C 1
ATOM 857 O O . LEU A 1 132 ? 34.084 4.299 -4.033 1.00 31.99 428 LEU A O 1
ATOM 862 N N . GLU A 1 133 ? 33.313 2.722 -2.563 1.00 35.48 429 GLU A N 1
ATOM 863 C CA . GLU A 1 133 ? 34.365 2.893 -1.542 1.00 37.78 429 GLU A CA 1
ATOM 864 C C . GLU A 1 133 ? 34.752 1.506 -1.089 1.00 38.30 429 GLU A C 1
ATOM 865 O O . GLU A 1 133 ? 34.174 0.507 -1.547 1.00 38.31 429 GLU A O 1
ATOM 871 N N . ASN A 1 134 ? 35.777 1.419 -0.227 1.00 40.70 430 ASN A N 1
ATOM 872 C CA . ASN A 1 134 ? 36.176 0.126 0.286 1.00 40.23 430 ASN A CA 1
ATOM 873 C C . ASN A 1 134 ? 35.426 -0.108 1.600 1.00 39.16 430 ASN A C 1
ATOM 874 O O . ASN A 1 134 ? 35.306 0.790 2.421 1.00 39.96 430 ASN A O 1
ATOM 879 N N . SER A 1 135 ? 34.889 -1.300 1.796 1.00 35.84 431 SER A N 1
ATOM 880 C CA . SER A 1 135 ? 34.052 -1.479 2.950 1.00 35.34 431 SER A CA 1
ATOM 881 C C . SER A 1 135 ? 34.918 -1.929 4.173 1.00 36.03 431 SER A C 1
ATOM 882 O O . SER A 1 135 ? 35.849 -2.673 3.980 1.00 37.85 431 SER A O 1
ATOM 885 N N . PRO A 1 136 ? 34.545 -1.531 5.387 1.00 37.74 432 PRO A N 1
ATOM 886 C CA . PRO A 1 136 ? 35.082 -2.138 6.616 1.00 38.23 432 PRO A CA 1
ATOM 887 C C . PRO A 1 136 ? 34.815 -3.628 6.692 1.00 37.46 432 PRO A C 1
ATOM 888 O O . PRO A 1 136 ? 35.525 -4.348 7.416 1.00 38.10 432 PRO A O 1
ATOM 892 N N . LEU A 1 137 ? 33.826 -4.123 5.926 1.00 34.92 433 LEU A N 1
ATOM 893 C CA . LEU A 1 137 ? 33.578 -5.588 5.838 1.00 32.47 433 LEU A CA 1
ATOM 894 C C . LEU A 1 137 ? 34.523 -6.329 4.917 1.00 31.63 433 LEU A C 1
ATOM 895 O O . LEU A 1 137 ? 34.553 -7.561 4.937 1.00 32.39 433 LEU A O 1
ATOM 900 N N . GLY A 1 138 ? 35.248 -5.605 4.073 1.00 32.94 434 GLY A N 1
ATOM 901 C CA . GLY A 1 138 ? 36.198 -6.295 3.190 1.00 33.24 434 GLY A CA 1
ATOM 902 C C . GLY A 1 138 ? 35.970 -6.160 1.671 1.00 33.30 434 GLY A C 1
ATOM 903 O O . GLY A 1 138 ? 36.914 -6.224 0.875 1.00 31.87 434 GLY A O 1
ATOM 904 N N . GLY A 1 139 ? 34.713 -5.969 1.285 1.00 31.83 435 GLY A N 1
ATOM 905 C CA . GLY A 1 139 ? 34.316 -5.961 -0.092 1.00 29.85 435 GLY A CA 1
ATOM 906 C C . GLY A 1 139 ? 34.015 -4.548 -0.555 1.00 30.22 435 GLY A C 1
ATOM 907 O O . GLY A 1 139 ? 34.786 -3.643 -0.329 1.00 30.00 435 GLY A O 1
ATOM 908 N N . ALA A 1 140 ? 32.893 -4.390 -1.257 1.00 28.52 436 ALA A N 1
ATOM 909 C CA . ALA A 1 140 ? 32.512 -3.085 -1.764 1.00 28.53 436 ALA A CA 1
ATOM 910 C C . ALA A 1 140 ? 31.620 -2.362 -0.752 1.00 27.43 436 ALA A C 1
ATOM 911 O O . ALA A 1 140 ? 30.893 -3.013 0.006 1.00 28.49 436 ALA A O 1
ATOM 913 N N . ARG A 1 141 ? 31.670 -1.027 -0.767 1.00 28.39 437 ARG A N 1
ATOM 914 C CA . ARG A 1 141 ? 30.728 -0.206 -0.082 1.00 28.63 437 ARG A CA 1
ATOM 915 C C . ARG A 1 141 ? 30.137 0.705 -1.182 1.00 31.23 437 ARG A C 1
ATOM 916 O O . ARG A 1 141 ? 30.865 1.540 -1.788 1.00 29.06 437 ARG A O 1
ATOM 924 N N . LEU A 1 142 ? 28.858 0.508 -1.490 1.00 30.60 438 LEU A N 1
ATOM 925 C CA . LEU A 1 142 ? 28.202 1.380 -2.449 1.00 30.54 438 LEU A CA 1
ATOM 926 C C . LEU A 1 142 ? 27.424 2.417 -1.680 1.00 30.87 438 LEU A C 1
ATOM 927 O O . LEU A 1 142 ? 26.590 2.068 -0.833 1.00 30.72 438 LEU A O 1
ATOM 932 N N . VAL A 1 143 ? 27.672 3.691 -1.987 1.00 29.99 439 VAL A N 1
ATOM 933 C CA . VAL A 1 143 ? 27.122 4.754 -1.229 1.00 30.54 439 VAL A CA 1
ATOM 934 C C . VAL A 1 143 ? 26.252 5.607 -2.117 1.00 32.46 439 VAL A C 1
ATOM 935 O O . VAL A 1 143 ? 26.691 6.079 -3.160 1.00 32.16 439 VAL A O 1
ATOM 939 N N . LEU A 1 144 ? 25.008 5.798 -1.708 1.00 30.31 440 LEU A N 1
ATOM 940 C CA . LEU A 1 144 ? 24.104 6.676 -2.500 1.00 32.18 440 LEU A CA 1
ATOM 941 C C . LEU A 1 144 ? 23.876 7.858 -1.663 1.00 31.47 440 LEU A C 1
ATOM 942 O O . LEU A 1 144 ? 23.456 7.715 -0.538 1.00 31.72 440 LEU A O 1
ATOM 947 N N . ARG A 1 145 ? 24.182 9.040 -2.176 1.00 33.03 441 ARG A N 1
ATOM 948 C CA . ARG A 1 145 ? 24.000 10.246 -1.410 1.00 34.48 441 ARG A CA 1
ATOM 949 C C . ARG A 1 145 ? 22.867 11.076 -2.008 1.00 35.93 441 ARG A C 1
ATOM 950 O O . ARG A 1 145 ? 22.992 11.575 -3.111 1.00 35.10 441 ARG A O 1
ATOM 958 N N . LEU A 1 146 ? 21.790 11.211 -1.247 1.00 35.11 442 LEU A N 1
ATOM 959 C CA . LEU A 1 146 ? 20.550 11.761 -1.736 1.00 34.95 442 LEU A CA 1
ATOM 960 C C . LEU A 1 146 ? 20.095 12.975 -0.938 1.00 37.37 442 LEU A C 1
ATOM 961 O O . LEU A 1 146 ? 20.169 12.955 0.298 1.00 37.30 442 LEU A O 1
ATOM 966 N N . PRO A 1 147 ? 19.671 14.043 -1.661 1.00 37.94 443 PRO A N 1
ATOM 967 C CA . PRO A 1 147 ? 19.270 15.258 -0.993 1.00 38.24 443 PRO A CA 1
ATOM 968 C C . PRO A 1 147 ? 17.956 15.107 -0.270 1.00 37.15 443 PRO A C 1
ATOM 969 O O . PRO A 1 147 ? 17.035 14.421 -0.759 1.00 36.65 443 PRO A O 1
ATOM 973 N N . GLY A 1 148 ? 17.898 15.742 0.897 1.00 37.56 444 GLY A N 1
ATOM 974 C CA . GLY A 1 148 ? 16.725 15.696 1.744 1.00 36.97 444 GLY A CA 1
ATOM 975 C C . GLY A 1 148 ? 15.659 16.644 1.214 1.00 38.11 444 GLY A C 1
ATOM 976 O O . GLY A 1 148 ? 15.902 17.405 0.258 1.00 38.04 444 GLY A O 1
ATOM 977 N N . PRO A 1 149 ? 14.443 16.565 1.792 1.00 39.24 445 PRO A N 1
ATOM 978 C CA . PRO A 1 149 ? 13.252 17.301 1.356 1.00 40.40 445 PRO A CA 1
ATOM 979 C C . PRO A 1 149 ? 13.000 18.671 1.994 1.00 42.57 445 PRO A C 1
ATOM 980 O O . PRO A 1 149 ? 12.069 19.386 1.550 1.00 44.05 4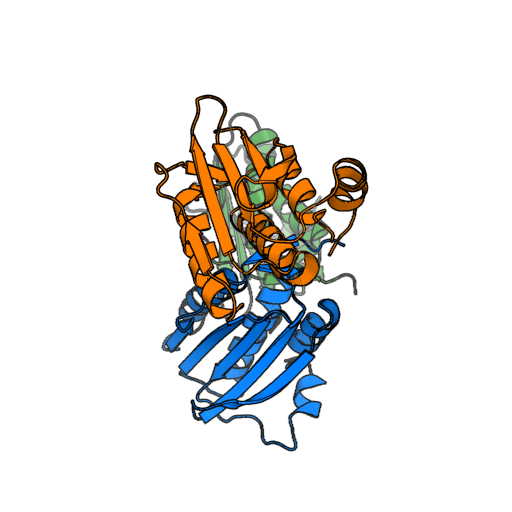45 PRO A O 1
ATOM 984 N N . SER A 1 150 ? 13.797 19.003 3.011 1.00 43.74 446 SER A N 1
ATOM 985 C CA . SER A 1 150 ? 13.698 20.257 3.778 1.00 46.06 446 SER A CA 1
ATOM 986 C C . SER A 1 150 ? 14.820 21.266 3.495 1.00 48.28 446 SER A C 1
ATOM 987 O O . SER A 1 150 ? 15.938 20.897 3.089 1.00 48.33 446 SER A O 1
ATOM 991 N N . SER B 1 2 ? -5.318 5.361 0.533 1.00 55.74 298 SER B N 1
ATOM 992 C CA . SER B 1 2 ? -6.330 5.170 1.631 1.00 56.70 298 SER B CA 1
ATOM 993 C C . SER B 1 2 ? -6.349 3.717 2.092 1.00 56.05 298 SER B C 1
ATOM 994 O O . SER B 1 2 ? -6.468 3.431 3.298 1.00 55.29 298 SER B O 1
ATOM 997 N N . ASP B 1 3 ? -6.261 2.804 1.122 1.00 55.44 299 ASP B N 1
ATOM 998 C CA . ASP B 1 3 ? -6.034 1.386 1.418 1.00 54.53 299 ASP B CA 1
ATOM 999 C C . ASP B 1 3 ? -4.591 1.277 1.862 1.00 52.73 299 ASP B C 1
ATOM 1000 O O . ASP B 1 3 ? -4.165 0.250 2.377 1.00 53.00 299 ASP B O 1
ATOM 1005 N N . ASP B 1 4 ? -3.854 2.371 1.647 1.00 51.02 300 ASP B N 1
ATOM 1006 C CA . ASP B 1 4 ? -2.438 2.502 1.974 1.00 49.16 300 ASP B CA 1
ATOM 1007 C C . ASP B 1 4 ? -2.215 2.993 3.405 1.00 46.63 300 ASP B C 1
ATOM 1008 O O . ASP B 1 4 ? -1.089 2.998 3.903 1.00 46.21 300 ASP B O 1
ATOM 1013 N N . HIS B 1 5 ? -3.291 3.468 4.019 1.00 44.38 301 HIS B N 1
ATOM 1014 C CA . HIS B 1 5 ? -3.242 4.003 5.372 1.00 42.04 301 HIS B CA 1
ATOM 1015 C C . HIS B 1 5 ? -3.135 2.850 6.371 1.00 39.98 301 HIS B C 1
ATOM 1016 O O . HIS B 1 5 ? -3.849 1.833 6.244 1.00 39.71 301 HIS B O 1
ATOM 1023 N N . VAL B 1 6 ? -2.247 2.996 7.365 1.00 36.60 302 VAL B N 1
ATOM 1024 C CA . VAL B 1 6 ? -2.086 1.966 8.361 1.00 33.39 302 VAL B CA 1
ATOM 1025 C C . VAL B 1 6 ? -2.190 2.603 9.785 1.00 32.36 302 VAL B C 1
ATOM 1026 O O . VAL B 1 6 ? -2.164 3.824 9.921 1.00 29.34 302 VAL B O 1
ATOM 1030 N N . PRO B 1 7 ? -2.278 1.773 10.818 1.00 31.59 303 PRO B N 1
ATOM 1031 C CA . PRO B 1 7 ? -2.197 2.334 12.159 1.00 31.03 303 PRO B CA 1
ATOM 1032 C C . PRO B 1 7 ? -0.880 3.064 12.391 1.00 31.57 303 PRO B C 1
ATOM 1033 O O . PRO B 1 7 ? 0.231 2.544 12.101 1.00 30.50 303 PRO B O 1
ATOM 1037 N N . VAL B 1 8 ? -0.999 4.261 12.983 1.00 30.05 304 VAL B N 1
ATOM 1038 C CA . VAL B 1 8 ? 0.149 5.072 13.281 1.00 28.88 304 VAL B CA 1
ATOM 1039 C C . VAL B 1 8 ? 0.078 5.527 14.728 1.00 28.87 304 VAL B C 1
ATOM 1040 O O . VAL B 1 8 ? -0.868 6.241 15.084 1.00 27.73 304 VAL B O 1
ATOM 1044 N N . ASP B 1 9 ? 1.016 5.095 15.543 1.00 28.56 305 ASP B N 1
ATOM 1045 C CA . ASP B 1 9 ? 1.163 5.671 16.904 1.00 30.46 305 ASP B CA 1
ATOM 1046 C C . ASP B 1 9 ? 1.841 7.060 16.822 1.00 29.49 305 ASP B C 1
ATOM 1047 O O . ASP B 1 9 ? 3.049 7.208 16.663 1.00 29.75 305 ASP B O 1
ATOM 1052 N N . ILE B 1 10 ? 1.003 8.077 16.892 1.00 32.03 306 ILE B N 1
ATOM 1053 C CA . ILE B 1 10 ? 1.460 9.462 16.643 1.00 32.73 306 ILE B CA 1
ATOM 1054 C C . ILE B 1 10 ? 2.466 9.862 17.706 1.00 33.16 306 ILE B C 1
ATOM 1055 O O . ILE B 1 10 ? 3.476 10.511 17.462 1.00 30.22 306 ILE B O 1
ATOM 1060 N N . THR B 1 11 ? 2.199 9.439 18.941 1.00 34.67 307 THR B N 1
ATOM 1061 C CA . THR B 1 11 ? 3.031 9.828 20.048 1.00 35.60 307 THR B CA 1
ATOM 1062 C C . THR B 1 11 ? 4.406 9.236 19.901 1.00 35.00 307 THR B C 1
ATOM 1063 O O . THR B 1 11 ? 5.426 9.857 20.157 1.00 35.84 307 THR B O 1
ATOM 1067 N N . ASP B 1 12 ? 4.454 8.001 19.415 1.00 35.11 308 ASP B N 1
ATOM 1068 C CA . ASP B 1 12 ? 5.688 7.288 19.234 1.00 33.82 308 ASP B CA 1
ATOM 1069 C C . ASP B 1 12 ? 6.432 7.916 18.104 1.00 33.94 308 ASP B C 1
ATOM 1070 O O . ASP B 1 12 ? 7.636 8.056 18.138 1.00 35.27 308 ASP B O 1
ATOM 1075 N N . LEU B 1 13 ? 5.691 8.330 17.076 1.00 33.20 309 LEU B N 1
ATOM 1076 C CA . LEU B 1 13 ? 6.273 8.966 15.902 1.00 31.52 309 LEU B CA 1
ATOM 1077 C C . LEU B 1 13 ? 6.985 10.240 16.309 1.00 30.55 309 LEU B C 1
ATOM 1078 O O . LEU B 1 13 ? 8.136 10.518 15.925 1.00 31.01 309 LEU B O 1
ATOM 1083 N N . LEU B 1 14 ? 6.297 11.042 17.110 1.00 30.95 310 LEU B N 1
ATOM 1084 C CA . LEU B 1 14 ? 6.867 12.334 17.630 1.00 33.27 310 LEU B CA 1
ATOM 1085 C C . LEU B 1 14 ? 8.059 12.116 18.518 1.00 34.16 310 LEU B C 1
ATOM 1086 O O . LEU B 1 14 ? 9.041 12.843 18.473 1.00 33.60 310 LEU B O 1
ATOM 1091 N N . ASP B 1 15 ? 7.980 11.091 19.356 1.00 36.27 311 ASP B N 1
ATOM 1092 C CA . ASP B 1 15 ? 9.138 10.734 20.198 1.00 37.00 311 ASP B CA 1
ATOM 1093 C C . ASP B 1 15 ? 10.362 10.386 19.361 1.00 36.15 311 ASP B C 1
ATOM 1094 O O . ASP B 1 15 ? 11.436 10.928 19.569 1.00 37.52 311 ASP B O 1
ATOM 1099 N N . ARG B 1 16 ? 10.202 9.521 18.363 1.00 35.36 312 ARG B N 1
ATOM 1100 C CA . ARG B 1 16 ? 11.326 9.149 17.529 1.00 36.63 312 ARG B CA 1
ATOM 1101 C C . ARG B 1 16 ? 11.782 10.341 16.695 1.00 36.27 312 ARG B C 1
ATOM 1102 O O . ARG B 1 16 ? 12.960 10.508 16.394 1.00 35.90 312 ARG B O 1
ATOM 1110 N N . ALA B 1 17 ? 10.835 11.178 16.299 1.00 36.38 313 ALA B N 1
ATOM 1111 C CA . ALA B 1 17 ? 11.148 12.358 15.521 1.00 35.79 313 ALA B CA 1
ATOM 1112 C C . ALA B 1 17 ? 12.058 13.321 16.282 1.00 35.50 313 ALA B C 1
ATOM 1113 O O . ALA B 1 17 ? 12.975 13.934 15.712 1.00 36.48 313 ALA B O 1
ATOM 1115 N N . ALA B 1 18 ? 11.759 13.500 17.568 1.00 35.98 314 ALA B N 1
ATOM 1116 C CA . ALA B 1 18 ? 12.529 14.416 18.426 1.00 35.88 314 ALA B CA 1
ATOM 1117 C C . ALA B 1 18 ? 13.922 13.807 18.656 1.00 36.40 314 ALA B C 1
ATOM 1118 O O . ALA B 1 18 ? 14.951 14.482 18.542 1.00 37.29 314 ALA B O 1
ATOM 1120 N N . HIS B 1 19 ? 13.955 12.515 18.961 1.00 37.93 315 HIS B N 1
ATOM 1121 C CA . HIS B 1 19 ? 15.236 11.816 19.055 0.50 37.72 315 HIS B CA 1
ATOM 1122 C C . HIS B 1 19 ? 16.147 11.933 17.802 1.00 39.22 315 HIS B C 1
ATOM 1123 O O . HIS B 1 19 ? 17.319 12.312 17.927 1.00 38.51 315 HIS B O 1
ATOM 1130 N N . ASP B 1 20 ? 15.651 11.584 16.603 1.00 38.95 316 ASP B N 1
ATOM 1131 C CA . ASP B 1 20 ? 16.455 11.746 15.363 1.00 40.73 316 ASP B CA 1
ATOM 1132 C C . ASP B 1 20 ? 16.820 13.214 15.085 1.00 41.39 316 ASP B C 1
ATOM 1133 O O . ASP B 1 20 ? 17.916 13.536 14.587 1.00 41.90 316 ASP B O 1
ATOM 1138 N N . ALA B 1 21 ? 15.913 14.139 15.402 1.00 41.41 317 ALA B N 1
ATOM 1139 C CA . ALA B 1 21 ? 16.246 15.549 15.219 1.00 41.45 317 ALA B CA 1
ATOM 1140 C C . ALA B 1 21 ? 17.400 15.981 16.163 1.00 43.58 317 ALA B C 1
ATOM 1141 O O . ALA B 1 21 ? 18.318 16.708 15.742 1.00 44.32 317 ALA B O 1
ATOM 1143 N N . ALA B 1 22 ? 17.371 15.507 17.409 1.00 44.56 318 ALA B N 1
ATOM 1144 C CA . ALA B 1 22 ? 18.483 15.785 18.341 1.00 47.02 318 ALA B CA 1
ATOM 1145 C C . ALA B 1 22 ? 19.864 15.476 17.742 1.00 47.77 318 ALA B C 1
ATOM 1146 O O . ALA B 1 22 ? 20.787 16.302 17.867 1.00 48.38 318 ALA B O 1
ATOM 1148 N N . ARG B 1 23 ? 19.985 14.346 17.027 1.00 48.63 319 ARG B N 1
ATOM 1149 C CA . ARG B 1 23 ? 21.253 13.944 16.393 1.00 49.90 319 ARG B CA 1
ATOM 1150 C C . ARG B 1 23 ? 21.649 14.773 15.166 1.00 49.96 319 ARG B C 1
ATOM 1151 O O . ARG B 1 23 ? 22.846 14.951 14.865 1.00 50.13 319 ARG B O 1
ATOM 1159 N N . ILE B 1 24 ? 20.651 15.278 14.454 1.00 48.41 320 ILE B N 1
ATOM 1160 C CA . ILE B 1 24 ? 20.902 16.088 13.293 1.00 47.10 320 ILE B CA 1
ATOM 1161 C C . ILE B 1 24 ? 21.272 17.530 13.621 1.00 47.48 320 ILE B C 1
ATOM 1162 O O . ILE B 1 24 ? 22.048 18.157 12.875 1.00 47.02 320 ILE B O 1
ATOM 1167 N N . TYR B 1 25 ? 20.662 18.072 14.676 1.00 47.18 321 TYR B N 1
ATOM 1168 C CA . TYR B 1 25 ? 20.811 19.481 14.988 1.00 48.00 321 TYR B CA 1
ATOM 1169 C C . TYR B 1 25 ? 21.473 19.586 16.345 1.00 49.29 321 TYR B C 1
ATOM 1170 O O . TYR B 1 25 ? 20.822 19.417 17.374 1.00 48.32 321 TYR B O 1
ATOM 1179 N N . PRO B 1 26 ? 22.780 19.888 16.345 1.00 52.09 322 PRO B N 1
ATOM 1180 C CA . PRO B 1 26 ? 23.517 19.830 17.621 1.00 53.98 322 PRO B CA 1
ATOM 1181 C C . PRO B 1 26 ? 23.136 20.965 18.604 1.00 55.03 322 PRO B C 1
ATOM 1182 O O . PRO B 1 26 ? 23.217 20.783 19.829 1.00 55.89 322 PRO B O 1
ATOM 1186 N N . ASP B 1 27 ? 22.709 22.112 18.065 1.00 55.47 323 ASP B N 1
ATOM 1187 C CA . ASP B 1 27 ? 22.233 23.236 18.883 1.00 55.96 323 ASP B CA 1
ATOM 1188 C C . ASP B 1 27 ? 21.014 22.869 19.748 1.00 54.45 323 ASP B C 1
ATOM 1189 O O . ASP B 1 27 ? 20.752 23.482 20.786 1.00 55.97 323 ASP B O 1
ATOM 1194 N N . LEU B 1 28 ? 20.277 21.861 19.316 1.00 51.74 324 LEU B N 1
ATOM 1195 C CA . LEU B 1 28 ? 18.846 21.894 19.493 1.00 48.74 324 LEU B CA 1
ATOM 1196 C C . LEU B 1 28 ? 18.378 21.142 20.709 1.00 47.56 324 LEU B C 1
ATOM 1197 O O . LEU B 1 28 ? 18.773 20.016 20.927 1.00 47.47 324 LEU B O 1
ATOM 1202 N N . ASP B 1 29 ? 17.517 21.776 21.491 1.00 46.25 325 ASP B N 1
ATOM 1203 C CA . ASP B 1 29 ? 16.796 21.102 22.543 1.00 45.67 325 ASP B CA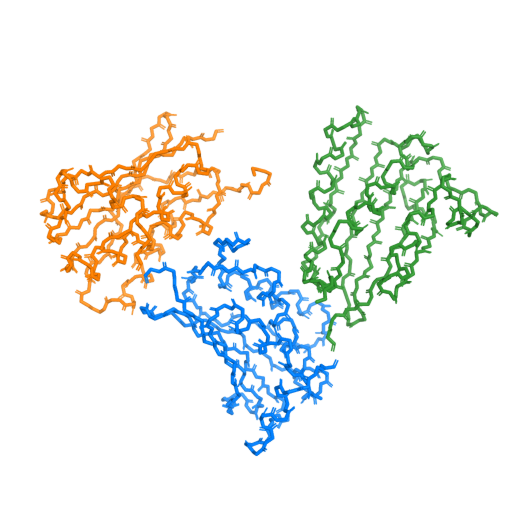 1
ATOM 1204 C C . ASP B 1 29 ? 15.432 20.744 21.962 1.00 44.97 325 ASP B C 1
ATOM 1205 O O . ASP B 1 29 ? 14.565 21.598 21.821 1.00 44.68 325 ASP B O 1
ATOM 1210 N N . VAL B 1 30 ? 15.244 19.472 21.615 1.00 44.54 326 VAL B N 1
ATOM 1211 C CA . VAL B 1 30 ? 13.967 19.056 21.024 1.00 44.14 326 VAL B CA 1
ATOM 1212 C C . VAL B 1 30 ? 13.418 17.867 21.772 1.00 44.65 326 VAL B C 1
ATOM 1213 O O . VAL B 1 30 ? 14.125 16.865 21.991 1.00 44.71 326 VAL B O 1
ATOM 1217 N N . SER B 1 31 ? 12.149 17.956 22.138 1.00 43.65 327 SER B N 1
ATOM 1218 C CA . SER B 1 31 ? 11.548 16.932 22.952 1.00 44.25 327 SER B CA 1
ATOM 1219 C C . SER B 1 31 ? 10.057 16.830 22.688 1.00 43.45 327 SER B C 1
ATOM 1220 O O . SER B 1 31 ? 9.402 17.801 22.211 1.00 42.02 327 SER B O 1
ATOM 1223 N N . LEU B 1 32 ? 9.546 15.633 22.990 1.00 42.94 328 LEU B N 1
ATOM 1224 C CA . LEU B 1 32 ? 8.122 15.400 23.120 1.00 43.09 328 LEU B CA 1
ATOM 1225 C C . LEU B 1 32 ? 7.640 15.658 24.545 1.00 44.44 328 LEU B C 1
ATOM 1226 O O . LEU B 1 32 ? 8.141 15.038 25.515 1.00 43.18 328 LEU B O 1
ATOM 1231 N N . VAL B 1 33 ? 6.657 16.546 24.640 1.00 44.88 329 VAL B N 1
ATOM 1232 C CA . VAL B 1 33 ? 5.943 16.848 25.868 1.00 47.51 329 VAL B CA 1
ATOM 1233 C C . VAL B 1 33 ? 5.053 15.647 26.206 1.00 49.31 329 VAL B C 1
ATOM 1234 O O . VAL B 1 33 ? 4.426 15.078 25.303 1.00 48.65 329 VAL B O 1
ATOM 1238 N N . PRO B 1 34 ? 4.996 15.239 27.500 1.00 50.70 330 PRO B N 1
ATOM 1239 C CA . PRO B 1 34 ? 4.110 14.100 27.823 1.00 51.09 330 PRO B CA 1
ATOM 1240 C C . PRO B 1 34 ? 2.708 14.257 27.219 1.00 50.84 330 PRO B C 1
ATOM 1241 O O . PRO B 1 34 ? 2.059 15.307 27.350 1.00 51.16 330 PRO B O 1
ATOM 1245 N N . SER B 1 35 ? 2.280 13.210 26.515 1.00 49.93 331 SER B N 1
ATOM 1246 C CA . SER B 1 35 ? 1.032 13.191 25.748 1.00 48.70 331 SER B CA 1
ATOM 1247 C C . SER B 1 35 ? 0.474 11.778 25.907 1.00 47.46 331 SER B C 1
ATOM 1248 O O . SER B 1 35 ? 1.227 10.809 25.998 1.00 46.40 331 SER B O 1
ATOM 1251 N N . PRO B 1 36 ? -0.845 11.659 25.978 1.00 46.10 332 PRO B N 1
ATOM 1252 C CA . PRO B 1 36 ? -1.448 10.334 25.897 1.00 46.06 332 PRO B CA 1
ATOM 1253 C C . PRO B 1 36 ? -1.156 9.663 24.536 1.00 44.10 332 PRO B C 1
ATOM 1254 O O . PRO B 1 36 ? -0.902 10.363 23.543 1.00 43.67 332 PRO B O 1
ATOM 1258 N N . THR B 1 37 ? -1.217 8.335 24.496 1.00 42.66 333 THR B N 1
ATOM 1259 C CA . THR B 1 37 ? -0.981 7.572 23.273 1.00 40.53 333 THR B CA 1
ATOM 1260 C C . THR B 1 37 ? -2.169 7.767 22.351 1.00 39.87 333 THR B C 1
ATOM 1261 O O . THR B 1 37 ? -3.298 7.448 22.726 1.00 40.96 333 THR B O 1
ATOM 1265 N N . CYS B 1 38 ? -1.915 8.290 21.134 1.00 35.49 334 CYS B N 1
ATOM 1266 C CA . CYS B 1 38 ? -2.951 8.508 20.152 1.00 33.62 334 CYS B CA 1
ATOM 1267 C C . CYS B 1 38 ? -2.587 7.660 18.921 1.00 31.90 334 CYS B C 1
ATOM 1268 O O . CYS B 1 38 ? -1.504 7.856 18.348 1.00 30.53 334 CYS B O 1
ATOM 1271 N N . ILE B 1 39 ? -3.482 6.769 18.550 1.00 32.36 335 ILE B N 1
ATOM 1272 C CA . ILE B 1 39 ? -3.361 6.045 17.274 1.00 29.20 335 ILE B CA 1
ATOM 1273 C C . ILE B 1 39 ? -4.345 6.570 16.243 1.00 30.13 335 ILE B C 1
ATOM 1274 O O . ILE B 1 39 ? -5.583 6.625 16.452 1.00 30.24 335 ILE B O 1
ATOM 1279 N N . ILE B 1 40 ? -3.817 6.979 15.096 1.00 29.42 336 ILE B N 1
ATOM 1280 C CA . ILE B 1 40 ? -4.688 7.275 14.002 1.00 31.70 336 ILE B CA 1
ATOM 1281 C C . ILE B 1 40 ? -4.376 6.312 12.835 1.00 31.28 336 ILE B C 1
ATOM 1282 O O . ILE B 1 40 ? -3.470 5.478 12.945 1.00 31.57 336 ILE B O 1
ATOM 1287 N N . VAL B 1 41 ? -5.116 6.436 11.748 1.00 31.46 337 VAL B N 1
ATOM 1288 C CA . VAL B 1 41 ? -4.816 5.715 10.500 1.00 32.53 337 VAL B CA 1
ATOM 1289 C C . VAL B 1 41 ? -4.269 6.743 9.542 1.00 33.45 337 VAL B C 1
ATOM 1290 O O . VAL B 1 41 ? -4.877 7.842 9.350 1.00 32.08 337 VAL B O 1
ATOM 1294 N N . GLY B 1 42 ? -3.104 6.441 8.979 1.00 32.81 338 GLY B N 1
ATOM 1295 C CA . GLY B 1 42 ? -2.542 7.335 7.983 1.00 32.87 338 GLY B CA 1
ATOM 1296 C C . GLY B 1 42 ? -1.285 6.787 7.393 1.00 32.23 338 GLY B C 1
ATOM 1297 O O . GLY B 1 42 ? -1.022 5.581 7.459 1.00 32.15 338 GLY B O 1
ATOM 1298 N N . LEU B 1 43 ? -0.465 7.712 6.940 1.00 32.28 339 LEU B N 1
ATOM 1299 C CA . LEU B 1 43 ? 0.704 7.419 6.133 1.00 34.29 339 LEU B CA 1
ATOM 1300 C C . LEU B 1 43 ? 1.903 7.821 6.958 1.00 32.95 339 LEU B C 1
ATOM 1301 O O . LEU B 1 43 ? 2.257 8.978 6.976 1.00 31.61 339 LEU B O 1
ATOM 1306 N N . PRO B 1 44 ? 2.528 6.854 7.686 1.00 33.43 340 PRO B N 1
ATOM 1307 C CA . PRO B 1 44 ? 3.598 7.145 8.605 1.00 31.89 340 PRO B CA 1
ATOM 1308 C C . PRO B 1 44 ? 4.753 7.914 8.004 1.00 31.95 340 PRO B C 1
ATOM 1309 O O . PRO B 1 44 ? 5.364 8.710 8.713 1.00 32.38 340 PRO B O 1
ATOM 1313 N N . ALA B 1 45 ? 5.115 7.634 6.721 1.00 30.48 341 ALA B N 1
ATOM 1314 C CA . ALA B 1 45 ? 6.249 8.376 6.115 1.00 30.16 341 ALA B CA 1
ATOM 1315 C C . ALA B 1 45 ? 5.907 9.846 5.957 1.00 28.30 341 ALA B C 1
ATOM 1316 O O . ALA B 1 45 ? 6.703 10.734 6.314 1.00 27.86 341 ALA B O 1
ATOM 1318 N N . GLY B 1 46 ? 4.689 10.079 5.465 1.00 28.78 342 GLY B N 1
ATOM 1319 C CA . GLY B 1 46 ? 4.177 11.422 5.205 1.00 29.78 342 GLY B CA 1
ATOM 1320 C C . GLY B 1 46 ? 4.038 12.222 6.478 1.00 29.18 342 GLY B C 1
ATOM 1321 O O . GLY B 1 46 ? 4.470 13.352 6.564 1.00 30.03 342 GLY B O 1
ATOM 1322 N N . LEU B 1 47 ? 3.503 11.585 7.510 1.00 29.69 343 LEU B N 1
ATOM 1323 C CA . LEU B 1 47 ? 3.339 12.296 8.770 1.00 28.34 343 LEU B CA 1
ATOM 1324 C C . LEU B 1 47 ? 4.690 12.608 9.369 1.00 29.38 343 LEU B C 1
ATOM 1325 O O . LEU B 1 47 ? 4.911 13.703 9.857 1.00 27.49 343 LEU B O 1
ATOM 1330 N N . ARG B 1 48 ? 5.619 11.635 9.359 1.00 30.08 344 ARG B N 1
ATOM 1331 C CA . ARG B 1 48 ? 6.969 11.914 9.835 1.00 29.50 344 ARG B CA 1
ATOM 1332 C C . ARG B 1 48 ? 7.640 13.002 9.014 1.00 30.74 344 ARG B C 1
ATOM 1333 O O . ARG B 1 48 ? 8.359 13.846 9.535 1.00 29.62 344 ARG B O 1
ATOM 1341 N N . LEU B 1 49 ? 7.433 12.967 7.708 1.00 30.60 345 LEU B N 1
ATOM 1342 C CA . LEU B 1 49 ? 7.999 14.011 6.866 1.00 31.33 345 LEU B CA 1
ATOM 1343 C C . LEU B 1 49 ? 7.533 15.381 7.323 1.00 31.90 345 LEU B C 1
ATOM 1344 O O . LEU B 1 49 ? 8.338 16.335 7.432 1.00 32.51 345 LEU B O 1
ATOM 1349 N N . ALA B 1 50 ? 6.234 15.493 7.571 1.00 31.12 346 ALA B N 1
ATOM 1350 C CA . ALA B 1 50 ? 5.628 16.775 7.962 1.00 30.40 346 ALA B CA 1
ATOM 1351 C C . ALA B 1 50 ? 6.291 17.310 9.233 1.00 31.32 346 ALA B C 1
ATOM 1352 O O . ALA B 1 50 ? 6.718 18.469 9.283 1.00 30.32 346 ALA B O 1
ATOM 1354 N N . VAL B 1 51 ? 6.406 16.455 10.246 1.00 32.58 347 VAL B N 1
ATOM 1355 C CA . VAL B 1 51 ? 7.124 16.822 11.475 1.00 32.50 347 VAL B CA 1
ATOM 1356 C C . VAL B 1 51 ? 8.569 17.168 11.218 1.00 34.44 347 VAL B C 1
ATOM 1357 O O . VAL B 1 51 ? 9.062 18.190 11.726 1.00 32.77 347 VAL B O 1
ATOM 1361 N N . ASP B 1 52 ? 9.263 16.333 10.421 1.00 34.66 348 ASP B N 1
ATOM 1362 C CA . ASP B 1 52 ? 10.662 16.617 10.114 1.00 36.64 348 ASP B CA 1
ATOM 1363 C C . ASP B 1 52 ? 10.742 17.968 9.450 1.00 35.08 348 ASP B C 1
ATOM 1364 O O . ASP B 1 52 ? 11.609 18.788 9.746 1.00 36.06 348 ASP B O 1
ATOM 1369 N N . ASN B 1 53 ? 9.828 18.219 8.532 1.00 36.19 349 ASN B N 1
ATOM 1370 C CA . ASN B 1 53 ? 9.934 19.448 7.770 1.00 37.03 349 ASN B CA 1
ATOM 1371 C C . ASN B 1 53 ? 9.641 20.649 8.678 1.00 36.87 349 ASN B C 1
ATOM 1372 O O . ASN B 1 53 ? 10.275 21.701 8.551 1.00 38.60 349 ASN B O 1
ATOM 1377 N N . ALA B 1 54 ? 8.724 20.456 9.627 1.00 36.97 350 ALA B N 1
ATOM 1378 C CA . ALA B 1 54 ? 8.400 21.539 10.562 1.00 37.05 350 ALA B CA 1
ATOM 1379 C C . ALA B 1 54 ? 9.617 21.869 11.415 1.00 37.80 350 ALA B C 1
ATOM 1380 O O . ALA B 1 54 ? 9.923 23.048 11.602 1.00 38.89 350 ALA B O 1
ATOM 1382 N N . ILE B 1 55 ? 10.296 20.832 11.922 1.00 37.03 351 ILE B N 1
ATOM 1383 C CA . ILE B 1 55 ? 11.426 21.031 12.822 1.00 37.66 351 ILE B CA 1
ATOM 1384 C C . ILE B 1 55 ? 12.523 21.684 11.992 1.00 38.98 351 ILE B C 1
ATOM 1385 O O . ILE B 1 55 ? 13.197 22.620 12.425 1.00 38.86 351 ILE B O 1
ATOM 1390 N N . ALA B 1 56 ? 12.691 21.213 10.746 1.00 40.24 352 ALA B N 1
ATOM 1391 C CA . ALA B 1 56 ? 13.761 21.744 9.905 1.00 41.25 352 ALA B CA 1
ATOM 1392 C C . ALA B 1 56 ? 13.562 23.243 9.636 1.00 42.42 352 ALA B C 1
ATOM 1393 O O . ALA B 1 56 ? 14.506 24.027 9.696 1.00 42.31 352 ALA B O 1
ATOM 1395 N N . ASN B 1 57 ? 12.338 23.655 9.352 1.00 42.37 353 ASN B N 1
ATOM 1396 C CA . ASN B 1 57 ? 12.093 25.092 9.204 1.00 42.59 353 ASN B CA 1
ATOM 1397 C C . ASN B 1 57 ? 12.343 25.893 10.467 1.00 42.10 353 ASN B C 1
ATOM 1398 O O . ASN B 1 57 ? 12.931 26.988 10.401 1.00 42.75 353 ASN B O 1
ATOM 1403 N N . ALA B 1 58 ? 11.928 25.351 11.604 1.00 40.92 354 ALA B N 1
ATOM 1404 C CA . ALA B 1 58 ? 12.107 26.058 12.883 1.00 40.70 354 ALA B CA 1
ATOM 1405 C C . ALA B 1 58 ? 13.582 26.382 13.092 1.00 41.46 354 ALA B C 1
ATOM 1406 O O . ALA B 1 58 ? 13.913 27.490 13.496 1.00 41.70 354 ALA B O 1
ATOM 1408 N N . VAL B 1 59 ? 14.447 25.409 12.775 1.00 41.07 355 VAL B N 1
ATOM 1409 C CA . VAL B 1 59 ? 15.880 25.533 12.976 1.00 41.81 355 VAL B CA 1
ATOM 1410 C C . VAL B 1 59 ? 16.570 26.303 11.865 1.00 42.66 355 VAL B C 1
ATOM 1411 O O . VAL B 1 59 ? 17.254 27.309 12.144 1.00 42.97 355 VAL B O 1
ATOM 1415 N N . LYS B 1 60 ? 16.425 25.854 10.615 1.00 43.13 356 LYS B N 1
ATOM 1416 C CA . LYS B 1 60 ? 17.188 26.468 9.520 1.00 45.83 356 LYS B CA 1
ATOM 1417 C C . LYS B 1 60 ? 16.729 27.905 9.251 1.00 47.13 356 LYS B C 1
ATOM 1418 O O . LYS B 1 60 ? 17.528 28.769 8.872 1.00 48.43 356 LYS B O 1
ATOM 1424 N N . HIS B 1 61 ? 15.443 28.170 9.463 1.00 48.06 357 HIS B N 1
ATOM 1425 C CA . HIS B 1 61 ? 14.883 29.449 9.079 1.00 48.59 357 HIS B CA 1
ATOM 1426 C C . HIS B 1 61 ? 14.437 30.306 10.265 1.00 48.65 357 HIS B C 1
ATOM 1427 O O . HIS B 1 61 ? 14.477 31.534 10.187 1.00 49.79 357 HIS B O 1
ATOM 1434 N N . GLY B 1 62 ? 14.017 29.688 11.355 1.00 48.26 358 GLY B N 1
ATOM 1435 C CA . GLY B 1 62 ? 13.592 30.478 12.516 1.00 48.19 358 GLY B CA 1
ATOM 1436 C C . GLY B 1 62 ? 14.723 30.620 13.521 1.00 47.35 358 GLY B C 1
ATOM 1437 O O . GLY B 1 62 ? 14.613 31.395 14.478 1.00 47.77 358 GLY B O 1
ATOM 1438 N N . GLY B 1 63 ? 15.798 29.864 13.308 1.00 45.52 359 GLY B N 1
ATOM 1439 C CA . GLY B 1 63 ? 16.916 29.824 14.250 1.00 44.87 359 GLY B CA 1
ATOM 1440 C C . GLY B 1 63 ? 16.558 29.322 15.645 1.00 45.28 359 GLY B C 1
ATOM 1441 O O . GLY B 1 63 ? 17.171 29.710 16.618 1.00 45.52 359 GLY B O 1
ATOM 1442 N N . ALA B 1 64 ? 15.556 28.449 15.740 1.00 44.69 360 ALA B N 1
ATOM 1443 C CA . ALA B 1 64 ? 15.155 27.832 16.995 1.00 43.18 360 ALA B CA 1
ATOM 1444 C C . ALA B 1 64 ? 16.313 27.080 17.599 1.00 42.94 360 ALA B C 1
ATOM 1445 O O . ALA B 1 64 ? 17.109 26.442 16.853 1.00 42.71 360 ALA B O 1
ATOM 1447 N N . THR B 1 65 ? 16.390 27.156 18.936 1.00 42.02 361 THR B N 1
ATOM 1448 C CA . THR B 1 65 ? 17.295 26.361 19.743 1.00 42.57 361 THR B CA 1
ATOM 1449 C C . THR B 1 65 ? 16.497 25.463 20.671 1.00 42.12 361 THR B C 1
ATOM 1450 O O . THR B 1 65 ? 17.058 24.601 21.351 1.00 43.73 361 THR B O 1
ATOM 1454 N N . LEU B 1 66 ? 15.180 25.676 20.688 1.00 40.36 362 LEU B N 1
ATOM 1455 C CA . LEU B 1 66 ? 14.252 24.919 21.518 1.00 39.48 362 LEU B CA 1
ATOM 1456 C C . LEU B 1 66 ? 13.021 24.598 20.675 1.00 39.98 362 LEU B C 1
ATOM 1457 O O . LEU B 1 66 ? 12.388 25.541 20.100 1.00 40.70 362 LEU B O 1
ATOM 1462 N N . VAL B 1 67 ? 12.697 23.299 20.568 1.00 37.42 363 VAL B N 1
ATOM 1463 C CA . VAL B 1 67 ? 11.457 22.857 19.928 1.00 36.24 363 VAL B CA 1
ATOM 1464 C C . VAL B 1 67 ? 10.699 21.897 20.852 1.00 36.62 363 VAL B C 1
ATOM 1465 O O . VAL B 1 67 ? 11.315 21.039 21.513 1.00 36.77 363 VAL B O 1
ATOM 1469 N N . GLN B 1 68 ? 9.379 22.051 20.941 1.00 36.93 364 GLN B N 1
ATOM 1470 C CA . GLN B 1 68 ? 8.551 21.124 21.707 1.00 37.34 364 GLN B CA 1
ATOM 1471 C C . GLN B 1 68 ? 7.513 20.484 20.800 1.00 36.95 364 GLN B C 1
ATOM 1472 O O . GLN B 1 68 ? 6.778 21.208 20.130 1.00 37.34 364 GLN B O 1
ATOM 1478 N N . LEU B 1 69 ? 7.459 19.141 20.773 1.00 35.74 365 LEU B N 1
ATOM 1479 C CA . LEU B 1 69 ? 6.370 18.447 20.068 1.00 34.88 365 LEU B CA 1
ATOM 1480 C C . LEU B 1 69 ? 5.305 18.027 21.048 1.00 34.85 365 LEU B C 1
ATOM 1481 O O . LEU B 1 69 ? 5.599 17.653 22.190 1.00 36.36 365 LEU B O 1
ATOM 1486 N N . SER B 1 70 ? 4.058 18.066 20.619 1.00 35.46 366 SER B N 1
ATOM 1487 C CA . SER B 1 70 ? 2.948 17.613 21.469 1.00 35.12 366 SER B CA 1
ATOM 1488 C C . SER B 1 70 ? 1.825 17.010 20.628 1.00 36.26 366 SER B C 1
ATOM 1489 O O . SER B 1 70 ? 1.703 17.263 19.397 1.00 35.82 366 SER B O 1
ATOM 1492 N N . ALA B 1 71 ? 1.040 16.171 21.278 1.00 34.36 367 ALA B N 1
ATOM 1493 C CA . ALA B 1 71 ? -0.142 15.593 20.668 1.00 35.29 367 ALA B CA 1
ATOM 1494 C C . ALA B 1 71 ? -1.228 15.593 21.725 1.00 36.95 367 ALA B C 1
ATOM 1495 O O . ALA B 1 71 ? -1.045 15.111 22.872 1.00 37.81 367 ALA B O 1
ATOM 1497 N N . VAL B 1 72 ? -2.375 16.090 21.309 1.00 36.75 368 VAL B N 1
ATOM 1498 C CA . VAL B 1 72 ? -3.533 16.196 22.161 1.00 36.37 368 VAL B CA 1
ATOM 1499 C C . VAL B 1 72 ? -4.621 15.397 21.420 1.00 35.61 368 VAL B C 1
ATOM 1500 O O . VAL B 1 72 ? -4.946 15.688 20.254 1.00 35.21 368 VAL B O 1
ATOM 1504 N N . SER B 1 73 ? -5.165 14.385 22.078 1.00 35.27 369 SER B N 1
ATOM 1505 C CA . SER B 1 73 ? -6.286 13.629 21.537 1.00 35.57 369 SER B CA 1
ATOM 1506 C C . SER B 1 73 ? -7.643 14.221 21.895 1.00 36.44 369 SER B C 1
ATOM 1507 O O . SER B 1 73 ? -7.808 14.916 22.942 1.00 36.58 369 SER B O 1
ATOM 1510 N N . SER B 1 74 ? -8.611 13.928 21.063 1.00 33.58 370 SER B N 1
ATOM 1511 C CA . SER B 1 74 ? -9.984 14.404 21.281 1.00 34.18 370 SER B CA 1
ATOM 1512 C C . SER B 1 74 ? -10.905 13.519 20.475 1.00 32.84 370 SER B C 1
ATOM 1513 O O . SER B 1 74 ? -10.462 12.750 19.654 1.00 32.93 370 SER B O 1
ATOM 1516 N N . ARG B 1 75 ? -12.214 13.684 20.617 1.00 33.20 371 ARG B N 1
ATOM 1517 C CA . ARG B 1 75 ? -13.135 12.921 19.810 1.00 33.13 371 ARG B CA 1
ATOM 1518 C C . ARG B 1 75 ? -12.936 13.163 18.321 1.00 33.66 371 ARG B C 1
ATOM 1519 O O . ARG B 1 75 ? -13.098 12.272 17.547 1.00 34.79 371 ARG B O 1
ATOM 1527 N N . ALA B 1 76 ? -12.508 14.369 17.943 1.00 34.06 372 ALA B N 1
ATOM 1528 C CA . ALA B 1 76 ? -12.289 14.723 16.515 1.00 34.24 372 ALA B CA 1
ATOM 1529 C C . ALA B 1 76 ? -11.072 14.060 15.870 1.00 33.64 372 ALA B C 1
ATOM 1530 O O . ALA B 1 76 ? -11.027 13.841 14.621 1.00 35.22 372 ALA B O 1
ATOM 1532 N N . GLY B 1 77 ? -10.067 13.774 16.689 1.00 31.69 373 GLY B N 1
ATOM 1533 C CA . GLY B 1 77 ? -8.817 13.164 16.172 1.00 30.31 373 GLY B CA 1
ATOM 1534 C C . GLY B 1 77 ? -7.677 13.623 17.003 1.00 30.02 373 GLY B C 1
ATOM 1535 O O . GLY B 1 77 ? -7.686 13.547 18.268 1.00 30.15 373 GLY B O 1
ATOM 1536 N N . VAL B 1 78 ? -6.637 14.057 16.319 1.00 29.55 374 VAL B N 1
ATOM 1537 C CA . VAL B 1 78 ? -5.425 14.455 17.024 1.00 29.60 374 VAL B CA 1
ATOM 1538 C C . VAL B 1 78 ? -4.967 15.836 16.597 1.00 30.67 374 VAL B C 1
ATOM 1539 O O . VAL B 1 78 ? -4.994 16.183 15.427 1.00 29.65 374 VAL B O 1
ATOM 1543 N N . GLU B 1 79 ? -4.444 16.589 17.567 1.00 30.86 375 GLU B N 1
ATOM 1544 C CA . GLU B 1 79 ? -3.854 17.856 17.268 1.00 32.05 375 GLU B CA 1
ATOM 1545 C C . GLU B 1 79 ? -2.366 17.768 17.556 1.00 31.07 375 GLU B C 1
ATOM 1546 O O . GLU B 1 79 ? -1.951 17.669 18.713 1.00 31.69 375 GLU B O 1
ATOM 1552 N N . ILE B 1 80 ? -1.562 17.740 16.506 1.00 31.10 376 ILE B N 1
ATOM 1553 C CA . ILE B 1 80 ? -0.135 17.714 16.657 1.00 30.57 376 ILE B CA 1
ATOM 1554 C C . ILE B 1 80 ? 0.417 19.154 16.534 1.00 32.83 376 ILE B C 1
ATOM 1555 O O . ILE B 1 80 ? 0.129 19.859 15.563 1.00 32.67 376 ILE B O 1
ATOM 1560 N N . ALA B 1 81 ? 1.220 19.554 17.518 1.00 31.79 377 ALA B N 1
ATOM 1561 C CA . ALA B 1 81 ? 1.813 20.887 17.532 1.00 32.55 377 ALA B CA 1
ATOM 1562 C C . ALA B 1 81 ? 3.328 20.796 17.568 1.00 33.56 377 ALA B C 1
ATOM 1563 O O . ALA B 1 81 ? 3.895 19.948 18.295 1.00 33.40 377 ALA B O 1
ATOM 1565 N N . ILE B 1 82 ? 3.993 21.628 16.767 1.00 31.72 378 ILE B N 1
ATOM 1566 C CA . ILE B 1 82 ? 5.415 21.797 16.871 1.00 32.58 378 ILE B CA 1
ATOM 1567 C C . ILE B 1 82 ? 5.592 23.269 17.273 1.00 35.35 378 ILE B C 1
ATOM 1568 O O . ILE B 1 82 ? 5.293 24.164 16.479 1.00 35.55 378 ILE B O 1
ATOM 1573 N N . ASP B 1 83 ? 6.031 23.481 18.508 1.00 35.62 379 ASP B N 1
ATOM 1574 C CA . ASP B 1 83 ? 6.280 24.816 19.065 1.00 36.37 379 ASP B CA 1
ATOM 1575 C C . ASP B 1 83 ? 7.785 25.079 19.066 1.00 37.29 379 ASP B C 1
ATOM 1576 O O . ASP B 1 83 ? 8.573 24.192 19.391 1.00 37.31 379 ASP B O 1
ATOM 1581 N N . ASP B 1 84 ? 8.196 26.299 18.719 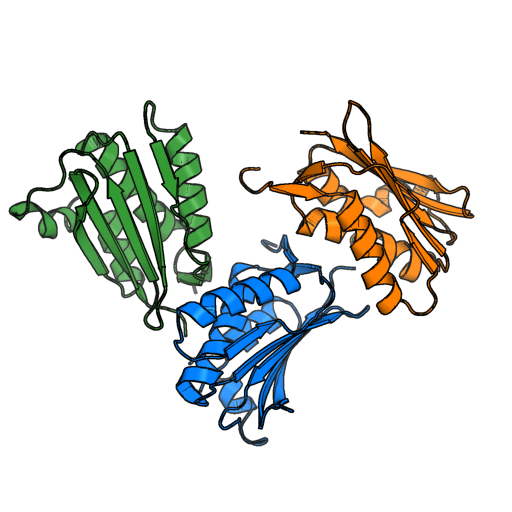1.00 38.00 380 ASP B N 1
ATOM 1582 C CA . ASP B 1 84 ? 9.616 26.646 18.743 1.00 37.07 380 ASP B CA 1
ATOM 1583 C C . ASP B 1 84 ? 9.829 28.070 19.294 1.00 39.01 380 ASP B C 1
ATOM 1584 O O . ASP B 1 84 ? 8.865 28.875 19.404 1.00 37.61 380 ASP B O 1
ATOM 1589 N N . ASN B 1 85 ? 11.078 28.311 19.717 1.00 39.78 381 ASN B N 1
ATOM 1590 C CA . ASN B 1 85 ? 11.514 29.579 20.287 1.00 40.85 381 ASN B CA 1
ATOM 1591 C C . ASN B 1 85 ? 12.247 30.417 19.244 1.00 41.01 381 ASN B C 1
ATOM 1592 O O . ASN B 1 85 ? 13.076 31.287 19.586 1.00 41.43 381 ASN B O 1
ATOM 1597 N N . GLY B 1 86 ? 11.934 30.190 17.975 1.00 39.12 382 GLY B N 1
ATOM 1598 C CA . GLY B 1 86 ? 12.610 30.904 16.905 1.00 40.71 382 GLY B CA 1
ATOM 1599 C C . GLY B 1 86 ? 12.031 32.294 16.678 1.00 41.56 382 GLY B C 1
ATOM 1600 O O . GLY B 1 86 ? 11.340 32.852 17.552 1.00 40.40 382 GLY B O 1
ATOM 1601 N N . SER B 1 87 ? 12.304 32.835 15.494 1.00 42.92 383 SER B N 1
ATOM 1602 C CA . SER B 1 87 ? 11.809 34.159 15.093 1.00 44.34 383 SER B CA 1
ATOM 1603 C C . SER B 1 87 ? 10.322 34.172 14.698 1.00 45.23 383 SER B C 1
ATOM 1604 O O . SER B 1 87 ? 9.723 35.246 14.551 1.00 45.80 383 SER B O 1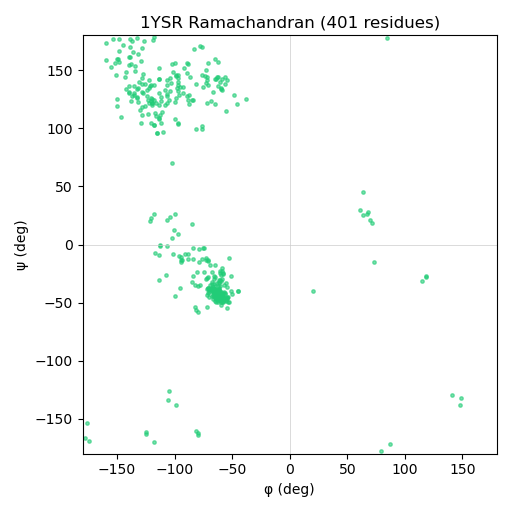
ATOM 1607 N N . GLY B 1 88 ? 9.727 32.990 14.505 1.00 44.01 384 GLY B N 1
ATOM 1608 C CA . GLY B 1 88 ? 8.283 32.901 14.322 1.00 43.27 384 GLY B CA 1
ATOM 1609 C C . GLY B 1 88 ? 7.915 33.087 12.861 1.00 42.70 384 GLY B C 1
ATOM 1610 O O . GLY B 1 88 ? 8.785 33.148 11.981 1.00 43.55 384 GLY B O 1
ATOM 1611 N N . VAL B 1 89 ? 6.624 33.189 12.601 1.00 41.60 385 VAL B N 1
ATOM 1612 C CA . VAL B 1 89 ? 6.155 33.552 11.291 1.00 41.09 385 VAL B CA 1
ATOM 1613 C C . VAL B 1 89 ? 5.098 34.632 11.478 1.00 42.78 385 VAL B C 1
ATOM 1614 O O . VAL B 1 89 ? 4.122 34.433 12.243 1.00 42.73 385 VAL B O 1
ATOM 1618 N N . PRO B 1 90 ? 5.259 35.776 10.782 1.00 44.72 386 PRO B N 1
ATOM 1619 C CA . PRO B 1 90 ? 4.259 36.847 10.950 1.00 44.72 386 PRO B CA 1
ATOM 1620 C C . PRO B 1 90 ? 2.873 36.416 10.466 1.00 44.88 386 PRO B C 1
ATOM 1621 O O . PRO B 1 90 ? 2.782 35.682 9.480 1.00 43.07 386 PRO B O 1
ATOM 1625 N N . GLU B 1 91 ? 1.802 36.827 11.156 1.00 46.40 387 GLU B N 1
ATOM 1626 C CA . GLU B 1 91 ? 0.459 36.479 10.651 1.00 48.10 387 GLU B CA 1
ATOM 1627 C C . GLU B 1 91 ? 0.312 36.704 9.135 1.00 47.54 387 GLU B C 1
ATOM 1628 O O . GLU B 1 91 ? -0.311 35.900 8.457 1.00 47.18 387 GLU B O 1
ATOM 1634 N N . GLY B 1 92 ? 0.873 37.792 8.610 1.00 47.32 388 GLY B N 1
ATOM 1635 C CA . GLY B 1 92 ? 0.747 38.099 7.178 1.00 47.79 388 GLY B CA 1
ATOM 1636 C C . GLY B 1 92 ? 1.424 37.107 6.239 1.00 48.07 388 GLY B C 1
ATOM 1637 O O . GLY B 1 92 ? 1.125 37.052 5.039 1.00 46.55 388 GLY B O 1
ATOM 1638 N N . GLU B 1 93 ? 2.335 36.317 6.799 1.00 48.60 389 GLU B N 1
ATOM 1639 C CA . GLU B 1 93 ? 3.197 35.475 5.989 1.00 50.14 389 GLU B CA 1
ATOM 1640 C C . GLU B 1 93 ? 2.850 34.002 6.052 1.00 49.25 389 GLU B C 1
ATOM 1641 O O . GLU B 1 93 ? 3.491 33.191 5.363 1.00 50.18 389 GLU B O 1
ATOM 1647 N N . ARG B 1 94 ? 1.839 33.659 6.847 1.00 48.05 390 ARG B N 1
ATOM 1648 C CA . ARG B 1 94 ? 1.485 32.267 7.057 1.00 48.41 390 ARG B CA 1
ATOM 1649 C C . ARG B 1 94 ? 1.059 31.600 5.738 1.00 49.10 390 ARG B C 1
ATOM 1650 O O . ARG B 1 94 ? 1.294 30.402 5.530 1.00 48.63 390 ARG B O 1
ATOM 1658 N N . GLN B 1 95 ? 0.441 32.378 4.839 1.00 48.52 391 GLN B N 1
ATOM 1659 C CA . GLN B 1 95 ? -0.100 31.747 3.557 0.00 35.00 391 GLN B CA 1
ATOM 1660 C C . GLN B 1 95 ? 0.979 31.320 2.545 0.00 35.00 391 GLN B C 1
ATOM 1661 O O . GLN B 1 95 ? 0.994 30.171 2.103 0.00 35.00 391 GLN B O 1
ATOM 1667 N N . VAL B 1 96 ? 1.860 32.254 2.168 0.00 35.00 392 VAL B N 1
ATOM 1668 C CA . VAL B 1 96 ? 2.936 31.996 1.187 0.00 35.00 392 VAL B CA 1
ATOM 1669 C C . VAL B 1 96 ? 3.486 30.812 1.873 1.00 50.92 392 VAL B C 1
ATOM 1670 O O . VAL B 1 96 ? 4.203 30.227 1.047 1.00 50.75 392 VAL B O 1
ATOM 1674 N N . VAL B 1 97 ? 3.774 30.838 3.181 1.00 49.94 393 VAL B N 1
ATOM 1675 C CA . VAL B 1 97 ? 4.649 29.825 3.773 1.00 48.30 393 VAL B CA 1
ATOM 1676 C C . VAL B 1 97 ? 4.121 28.401 3.521 1.00 47.17 393 VAL B C 1
ATOM 1677 O O . VAL B 1 97 ? 4.919 27.520 3.219 1.00 45.71 393 VAL B O 1
ATOM 1681 N N . PHE B 1 98 ? 2.807 28.187 3.643 1.00 46.59 394 PHE B N 1
ATOM 1682 C CA . PHE B 1 98 ? 2.215 26.881 3.343 1.00 46.76 394 PHE B CA 1
ATOM 1683 C C . PHE B 1 98 ? 2.151 26.557 1.857 1.00 48.27 394 PHE B C 1
ATOM 1684 O O . PHE B 1 98 ? 1.893 25.413 1.505 1.00 47.86 394 PHE B O 1
ATOM 1692 N N . GLU B 1 99 ? 2.373 27.552 0.993 1.00 48.96 395 GLU B N 1
ATOM 1693 C CA . GLU B 1 99 ? 2.509 27.297 -0.463 1.00 49.74 395 GLU B CA 1
ATOM 1694 C C . GLU B 1 99 ? 3.955 27.115 -0.913 1.00 49.90 395 GLU B C 1
ATOM 1695 O O . GLU B 1 99 ? 4.206 26.693 -2.042 1.00 50.01 395 GLU B O 1
ATOM 1701 N N . ARG B 1 100 ? 4.896 27.471 -0.054 1.00 50.36 396 ARG B N 1
ATOM 1702 C CA . ARG B 1 100 ? 6.300 27.383 -0.400 1.00 52.04 396 ARG B CA 1
ATOM 1703 C C . ARG B 1 100 ? 6.923 26.074 0.089 1.00 52.97 396 ARG B C 1
ATOM 1704 O O . ARG B 1 100 ? 6.690 25.633 1.240 1.00 51.83 396 ARG B O 1
ATOM 1712 N N . PHE B 1 101 ? 7.708 25.453 -0.792 1.00 53.94 397 PHE B N 1
ATOM 1713 C CA . PHE B 1 101 ? 8.562 24.339 -0.383 1.00 55.58 397 PHE B CA 1
ATOM 1714 C C . PHE B 1 101 ? 9.875 24.892 0.098 1.00 56.90 397 PHE B C 1
ATOM 1715 O O . PHE B 1 101 ? 10.499 25.692 -0.599 1.00 57.08 397 PHE B O 1
ATOM 1723 N N . SER B 1 102 ? 10.287 24.474 1.289 1.00 57.93 398 SER B N 1
ATOM 1724 C CA . SER B 1 102 ? 11.596 24.794 1.829 1.00 59.33 398 SER B CA 1
ATOM 1725 C C . SER B 1 102 ? 12.740 24.252 0.942 1.00 59.68 398 SER B C 1
ATOM 1726 O O . SER B 1 102 ? 13.924 24.552 1.155 1.00 59.88 398 SER B O 1
ATOM 1729 N N . LEU B 1 114 ? 11.649 30.030 4.504 1.00 52.36 410 LEU B N 1
ATOM 1730 C CA . LEU B 1 114 ? 10.562 29.382 5.277 1.00 53.17 410 LEU B CA 1
ATOM 1731 C C . LEU B 1 114 ? 9.478 28.795 4.351 1.00 51.84 410 LEU B C 1
ATOM 1732 O O . LEU B 1 114 ? 8.764 29.529 3.662 1.00 52.66 410 LEU B O 1
ATOM 1737 N N . GLY B 1 115 ? 9.319 27.471 4.336 1.00 49.01 411 GLY B N 1
ATOM 1738 C CA . GLY B 1 115 ? 8.362 26.887 3.410 1.00 44.92 411 GLY B CA 1
ATOM 1739 C C . GLY B 1 115 ? 7.811 25.605 4.007 1.00 44.22 411 GLY B C 1
ATOM 1740 O O . GLY B 1 115 ? 8.575 24.672 4.278 1.00 42.88 411 GLY B O 1
ATOM 1741 N N . LEU B 1 116 ? 6.493 25.566 4.213 1.00 41.26 412 LEU B N 1
ATOM 1742 C CA . LEU B 1 116 ? 5.866 24.442 4.919 1.00 39.49 412 LEU B CA 1
ATOM 1743 C C . LEU B 1 116 ? 4.875 23.716 3.986 1.00 37.22 412 LEU B C 1
ATOM 1744 O O . LEU B 1 116 ? 3.904 23.107 4.408 1.00 36.56 412 LEU B O 1
ATOM 1749 N N . ALA B 1 117 ? 5.097 23.797 2.681 1.00 37.12 413 ALA B N 1
ATOM 1750 C CA . ALA B 1 117 ? 4.142 23.203 1.764 1.00 35.54 413 ALA B CA 1
ATOM 1751 C C . ALA B 1 117 ? 3.975 21.662 1.928 1.00 36.02 413 ALA B C 1
ATOM 1752 O O . ALA B 1 117 ? 2.879 21.106 1.700 1.00 35.75 413 ALA B O 1
ATOM 1754 N N . LEU B 1 118 ? 5.067 20.983 2.298 1.00 36.48 414 LEU B N 1
ATOM 1755 C CA . LEU B 1 118 ? 5.023 19.528 2.548 1.00 37.16 414 LEU B CA 1
ATOM 1756 C C . LEU B 1 118 ? 4.061 19.213 3.686 1.00 36.70 414 LEU B C 1
ATOM 1757 O O . LEU B 1 118 ? 3.362 18.204 3.629 1.00 36.62 414 LEU B O 1
ATOM 1762 N N . VAL B 1 119 ? 4.062 20.063 4.717 1.00 35.30 415 VAL B N 1
ATOM 1763 C CA . VAL B 1 119 ? 3.152 19.901 5.869 1.00 33.98 415 VAL B CA 1
ATOM 1764 C C . VAL B 1 119 ? 1.664 20.047 5.435 1.00 33.99 415 VAL B C 1
ATOM 1765 O O . VAL B 1 119 ? 0.784 19.239 5.769 1.00 33.12 415 VAL B O 1
ATOM 1769 N N . ALA B 1 120 ? 1.356 21.109 4.695 1.00 34.11 416 ALA B N 1
ATOM 1770 C CA . ALA B 1 120 ? 0.008 21.301 4.220 1.00 34.47 416 ALA B CA 1
ATOM 1771 C C . ALA B 1 120 ? -0.447 20.170 3.315 1.00 34.89 416 ALA B C 1
ATOM 1772 O O . ALA B 1 120 ? -1.567 19.728 3.409 1.00 34.81 416 ALA B O 1
ATOM 1774 N N . GLN B 1 121 ? 0.424 19.715 2.416 1.00 35.96 417 GLN B N 1
ATOM 1775 C CA . GLN B 1 121 ? 0.135 18.579 1.562 1.00 37.04 417 GLN B CA 1
ATOM 1776 C C . GLN B 1 121 ? -0.164 17.321 2.402 1.00 35.52 417 GLN B C 1
ATOM 1777 O O . GLN B 1 121 ? -1.106 16.574 2.124 1.00 35.69 417 GLN B O 1
ATOM 1783 N N . GLN B 1 122 ? 0.660 17.038 3.404 1.00 34.30 418 GLN B N 1
ATOM 1784 C CA . GLN B 1 122 ? 0.374 15.796 4.166 1.00 35.46 418 GLN B CA 1
ATOM 1785 C C . GLN B 1 122 ? -0.888 15.946 5.034 1.00 35.90 418 GLN B C 1
ATOM 1786 O O . GLN B 1 122 ? -1.716 15.020 5.148 1.00 37.40 418 GLN B O 1
ATOM 1792 N N . ALA B 1 123 ? -1.090 17.129 5.610 1.00 35.97 419 ALA B N 1
ATOM 1793 C CA . ALA B 1 123 ? -2.350 17.398 6.300 1.00 36.46 419 ALA B CA 1
ATOM 1794 C C . ALA B 1 123 ? -3.551 17.139 5.421 1.00 38.25 419 ALA B C 1
ATOM 1795 O O . ALA B 1 123 ? -4.546 16.546 5.875 1.00 39.76 419 ALA B O 1
ATOM 1797 N N . GLN B 1 124 ? -3.502 17.607 4.162 1.00 37.07 420 GLN B N 1
ATOM 1798 C CA . GLN B 1 124 ? -4.620 17.416 3.260 1.00 37.92 420 GLN B CA 1
ATOM 1799 C C . GLN B 1 124 ? -4.827 15.981 2.883 1.00 35.99 420 GLN B C 1
ATOM 1800 O O . GLN B 1 124 ? -5.968 15.532 2.828 1.00 35.90 420 GLN B O 1
ATOM 1806 N N . LEU B 1 125 ? -3.728 15.254 2.682 1.00 34.88 421 LEU B N 1
ATOM 1807 C CA . LEU B 1 125 ? -3.826 13.804 2.356 1.00 34.99 421 LEU B CA 1
ATOM 1808 C C . LEU B 1 125 ? -4.521 13.013 3.456 1.00 34.42 421 LEU B C 1
ATOM 1809 O O . LEU B 1 125 ? -5.044 11.926 3.232 1.00 35.88 421 LEU B O 1
ATOM 1814 N N . HIS B 1 126 ? -4.513 13.560 4.662 1.00 33.48 422 HIS B N 1
ATOM 1815 C CA . HIS B 1 126 ? -5.148 12.906 5.816 1.00 32.90 422 HIS B CA 1
ATOM 1816 C C . HIS B 1 126 ? -6.525 13.476 6.147 1.00 34.27 422 HIS B C 1
ATOM 1817 O O . HIS B 1 126 ? -7.077 13.223 7.216 1.00 34.38 422 HIS B O 1
ATOM 1824 N N . GLY B 1 127 ? -7.090 14.267 5.244 1.00 34.64 423 GLY B N 1
ATOM 1825 C CA . GLY B 1 127 ? -8.395 14.900 5.528 1.00 34.65 423 GLY B CA 1
ATOM 1826 C C . GLY B 1 127 ? -8.353 16.002 6.561 1.00 35.56 423 GLY B C 1
ATOM 1827 O O . GLY B 1 127 ? -9.403 16.344 7.142 1.00 35.83 423 GLY B O 1
ATOM 1828 N N . GLY B 1 128 ? -7.162 16.557 6.827 1.00 34.47 424 GLY B N 1
ATOM 1829 C CA . GLY B 1 128 ? -6.995 17.476 7.974 1.00 35.09 424 GLY B CA 1
ATOM 1830 C C . GLY B 1 128 ? -6.419 18.817 7.523 1.00 35.14 424 GLY B C 1
ATOM 1831 O O . GLY B 1 128 ? -6.409 19.111 6.308 1.00 35.41 424 GLY B O 1
ATOM 1832 N N . THR B 1 129 ? -5.904 19.602 8.475 1.00 32.91 425 THR B N 1
ATOM 1833 C CA . THR B 1 129 ? -5.449 20.960 8.194 1.00 34.47 425 THR B CA 1
ATOM 1834 C C . THR B 1 129 ? -4.147 21.240 8.888 1.00 33.28 425 THR B C 1
ATOM 1835 O O . THR B 1 129 ? -3.840 20.571 9.866 1.00 34.32 425 THR B O 1
ATOM 1839 N N . ALA B 1 130 ? -3.359 22.187 8.363 1.00 33.54 426 ALA B N 1
ATOM 1840 C CA . ALA B 1 130 ? -2.163 22.670 9.028 1.00 33.72 426 ALA B CA 1
ATOM 1841 C C . ALA B 1 130 ? -2.308 24.195 9.175 1.00 35.97 426 ALA B C 1
ATOM 1842 O O . ALA B 1 130 ? -2.621 24.889 8.207 1.00 34.56 426 ALA B O 1
ATOM 1844 N N . SER B 1 131 ? -2.025 24.693 10.353 1.00 34.84 427 SER B N 1
ATOM 1845 C CA . SER B 1 131 ? -2.192 26.102 10.586 1.00 36.59 427 SER B CA 1
ATOM 1846 C C . SER B 1 131 ? -1.035 26.615 11.416 1.00 37.50 427 SER B C 1
ATOM 1847 O O . SER B 1 131 ? -0.406 25.846 12.178 1.00 37.29 427 SER B O 1
ATOM 1850 N N . LEU B 1 132 ? -0.737 27.914 11.287 1.00 37.80 428 LEU B N 1
ATOM 1851 C CA . LEU B 1 132 ? 0.268 28.556 12.133 1.00 38.53 428 LEU B CA 1
ATOM 1852 C C . LEU B 1 132 ? -0.339 29.472 13.188 1.00 40.26 428 LEU B C 1
ATOM 1853 O O . LEU B 1 132 ? -1.312 30.198 12.937 1.00 38.88 428 LEU B O 1
ATOM 1858 N N . GLU B 1 133 ? 0.222 29.371 14.383 1.00 40.94 429 GLU B N 1
ATOM 1859 C CA . GLU B 1 133 ? -0.167 30.152 15.549 1.00 41.46 429 GLU B CA 1
ATOM 1860 C C . GLU B 1 133 ? 1.126 30.687 16.151 1.00 41.33 429 GLU B C 1
ATOM 1861 O O . GLU B 1 133 ? 2.259 30.381 15.679 1.00 40.65 429 GLU B O 1
ATOM 1867 N N . ASN B 1 134 ? 0.995 31.480 17.210 1.00 42.94 430 ASN B N 1
ATOM 1868 C CA . ASN B 1 134 ? 2.195 31.956 17.902 1.00 42.67 430 ASN B CA 1
ATOM 1869 C C . ASN B 1 134 ? 2.419 31.068 19.069 1.00 42.57 430 ASN B C 1
ATOM 1870 O O . ASN B 1 134 ? 1.455 30.625 19.671 1.00 42.36 430 ASN B O 1
ATOM 1875 N N . SER B 1 135 ? 3.685 30.795 19.373 1.00 42.20 431 SER B N 1
ATOM 1876 C CA . SER B 1 135 ? 4.030 29.871 20.432 1.00 43.34 431 SER B CA 1
ATOM 1877 C C . SER B 1 135 ? 4.325 30.661 21.700 1.00 45.79 431 SER B C 1
ATOM 1878 O O . SER B 1 135 ? 4.984 31.694 21.634 1.00 47.23 431 SER B O 1
ATOM 1881 N N . PRO B 1 136 ? 3.871 30.157 22.848 1.00 46.89 432 PRO B N 1
ATOM 1882 C CA . PRO B 1 136 ? 4.355 30.634 24.154 1.00 48.07 432 PRO B CA 1
ATOM 1883 C C . PRO B 1 136 ? 5.878 30.639 24.250 1.00 48.72 432 PRO B C 1
ATOM 1884 O O . PRO B 1 136 ? 6.446 31.435 25.003 1.00 48.79 432 PRO B O 1
ATOM 1888 N N . LEU B 1 137 ? 6.534 29.767 23.488 1.00 47.39 433 LEU B N 1
ATOM 1889 C CA . LEU B 1 137 ? 7.999 29.702 23.461 1.00 46.74 433 LEU B CA 1
ATOM 1890 C C . LEU B 1 137 ? 8.660 30.886 22.765 1.00 46.46 433 LEU B C 1
ATOM 1891 O O . LEU B 1 137 ? 9.873 31.083 22.866 1.00 46.40 433 LEU B O 1
ATOM 1896 N N . GLY B 1 138 ? 7.886 31.667 22.030 1.00 47.26 434 GLY B N 1
ATOM 1897 C CA . GLY B 1 138 ? 8.449 32.839 21.393 1.00 47.13 434 GLY B CA 1
ATOM 1898 C C . GLY B 1 138 ? 8.446 32.800 19.892 1.00 46.91 434 GLY B C 1
ATOM 1899 O O . GLY B 1 138 ? 8.294 33.852 19.265 1.00 47.73 434 GLY B O 1
ATOM 1900 N N . GLY B 1 139 ? 8.576 31.602 19.304 1.00 45.56 435 GLY B N 1
ATOM 1901 C CA . GLY B 1 139 ? 8.502 31.458 17.840 1.00 44.44 435 GLY B CA 1
ATOM 1902 C C . GLY B 1 139 ? 7.160 31.007 17.263 1.00 43.77 435 GLY B C 1
ATOM 1903 O O . GLY B 1 139 ? 6.090 31.484 17.680 1.00 44.52 435 GLY B O 1
ATOM 1904 N N . ALA B 1 140 ? 7.211 30.102 16.281 1.00 40.24 436 ALA B N 1
ATOM 1905 C CA . ALA B 1 140 ? 5.985 29.662 15.597 1.00 39.09 436 ALA B CA 1
ATOM 1906 C C . ALA B 1 140 ? 5.421 28.460 16.353 1.00 38.65 436 ALA B C 1
ATOM 1907 O O . ALA B 1 140 ? 6.165 27.764 17.077 1.00 37.92 436 ALA B O 1
ATOM 1909 N N . ARG B 1 141 ? 4.116 28.235 16.209 1.00 36.55 437 ARG B N 1
ATOM 1910 C CA . ARG B 1 141 ? 3.498 27.007 16.754 1.00 35.97 437 ARG B CA 1
ATOM 1911 C C . ARG B 1 141 ? 2.732 26.484 15.558 1.00 36.40 437 ARG B C 1
ATOM 1912 O O . ARG B 1 141 ? 1.742 27.067 15.153 1.00 37.24 437 ARG B O 1
ATOM 1920 N N . LEU B 1 142 ? 3.273 25.442 14.942 1.00 35.33 438 LEU B N 1
ATOM 1921 C CA . LEU B 1 142 ? 2.648 24.831 13.796 1.00 34.51 438 LEU B CA 1
ATOM 1922 C C . LEU B 1 142 ? 1.693 23.734 14.241 1.00 34.42 438 LEU B C 1
ATOM 1923 O O . LEU B 1 142 ? 2.106 22.861 14.984 1.00 35.97 438 LEU B O 1
ATOM 1928 N N . VAL B 1 143 ? 0.432 23.739 13.790 1.00 33.48 439 VAL B N 1
ATOM 1929 C CA . VAL B 1 143 ? -0.556 22.822 14.344 1.00 33.47 439 VAL B CA 1
ATOM 1930 C C . VAL B 1 143 ? -1.149 21.966 13.214 1.00 33.75 439 VAL B C 1
ATOM 1931 O O . VAL B 1 143 ? -1.678 22.509 12.245 1.00 33.57 439 VAL B O 1
ATOM 1935 N N . LEU B 1 144 ? -1.068 20.640 13.346 1.00 30.96 440 LEU B N 1
ATOM 1936 C CA . LEU B 1 144 ? -1.637 19.747 12.364 1.00 32.22 440 LEU B CA 1
ATOM 1937 C C . LEU B 1 144 ? -2.860 19.109 13.006 1.00 33.19 440 LEU B C 1
ATOM 1938 O O . LEU B 1 144 ? -2.734 18.433 14.006 1.00 34.56 440 LEU B O 1
ATOM 1943 N N . ARG B 1 145 ? -4.036 19.282 12.448 1.00 34.49 441 ARG B N 1
ATOM 1944 C CA . ARG B 1 145 ? -5.197 18.723 13.064 1.00 34.52 441 ARG B CA 1
ATOM 1945 C C . ARG B 1 145 ? -5.704 17.649 12.148 1.00 35.70 441 ARG B C 1
ATOM 1946 O O . ARG B 1 145 ? -6.242 17.948 11.082 1.00 38.01 441 ARG B O 1
ATOM 1954 N N . LEU B 1 146 ? -5.589 16.397 12.592 1.00 34.73 442 LEU B N 1
ATOM 1955 C CA . LEU B 1 146 ? -5.902 15.229 11.739 1.00 34.45 442 LEU B CA 1
ATOM 1956 C C . LEU B 1 146 ? -7.127 14.465 12.251 1.00 34.26 442 LEU B C 1
ATOM 1957 O O . LEU B 1 146 ? -7.210 14.152 13.422 1.00 35.08 442 LEU B O 1
ATOM 1962 N N . PRO B 1 147 ? -8.090 14.169 11.373 1.00 35.90 443 PRO B N 1
ATOM 1963 C CA . PRO B 1 147 ? -9.254 13.449 11.807 1.00 35.03 443 PRO B CA 1
ATOM 1964 C C . PRO B 1 147 ? -8.885 12.038 12.301 1.00 35.24 443 PRO B C 1
ATOM 1965 O O . PRO B 1 147 ? -7.955 11.372 11.782 1.00 35.36 443 PRO B O 1
ATOM 1969 N N . GLY B 1 148 ? -9.597 11.612 13.323 1.00 35.16 444 GLY B N 1
ATOM 1970 C CA . GLY B 1 148 ? -9.403 10.278 13.883 1.00 36.54 444 GLY B CA 1
ATOM 1971 C C . GLY B 1 148 ? -10.048 9.254 12.980 1.00 37.26 444 GLY B C 1
ATOM 1972 O O . GLY B 1 148 ? -10.736 9.601 12.053 1.00 35.45 444 GLY B O 1
ATOM 1973 N N . PRO B 1 149 ? -9.780 7.971 13.249 1.00 38.87 445 PRO B N 1
ATOM 1974 C CA . PRO B 1 149 ? -10.247 6.841 12.476 1.00 41.42 445 PRO B CA 1
ATOM 1975 C C . PRO B 1 149 ? -11.678 6.438 12.712 1.00 44.15 445 PRO B C 1
ATOM 1976 O O . PRO B 1 149 ? -12.039 5.341 12.247 1.00 44.51 445 PRO B O 1
ATOM 1980 N N . ASP C 1 3 ? 12.865 4.966 -21.952 1.00 59.52 299 ASP C N 1
ATOM 1981 C CA . ASP C 1 3 ? 12.192 3.697 -22.330 1.00 58.21 299 ASP C CA 1
ATOM 1982 C C . ASP C 1 3 ? 10.861 3.579 -21.610 1.00 56.79 299 ASP C C 1
ATOM 1983 O O . ASP C 1 3 ? 10.677 4.151 -20.515 1.00 57.91 299 ASP C O 1
ATOM 1988 N N . ASP C 1 4 ? 9.947 2.816 -22.205 1.00 53.57 300 ASP C N 1
ATOM 1989 C CA . ASP C 1 4 ? 8.655 2.618 -21.604 1.00 50.90 300 ASP C CA 1
ATOM 1990 C C . ASP C 1 4 ? 8.774 1.847 -20.300 1.00 48.34 300 ASP C C 1
ATOM 1991 O O . ASP C 1 4 ? 7.893 1.956 -19.437 1.00 48.45 300 ASP C O 1
ATOM 1996 N N . HIS C 1 5 ? 9.819 1.021 -20.179 1.00 43.94 301 HIS C N 1
ATOM 1997 C CA . HIS C 1 5 ? 9.907 0.113 -19.048 1.00 40.65 301 HIS C CA 1
ATOM 1998 C C . HIS C 1 5 ? 10.512 0.860 -17.881 1.00 39.60 301 HIS C C 1
ATOM 1999 O O . HIS C 1 5 ? 11.586 1.439 -18.017 1.00 38.03 301 HIS C O 1
ATOM 2006 N N . VAL C 1 6 ? 9.791 0.855 -16.763 1.00 35.80 302 VAL C N 1
ATOM 2007 C CA . VAL C 1 6 ? 10.148 1.614 -15.557 1.00 32.27 302 VAL C CA 1
ATOM 2008 C C . VAL C 1 6 ? 10.049 0.694 -14.379 1.00 30.94 302 VAL C C 1
ATOM 2009 O O . VAL C 1 6 ? 9.453 -0.384 -14.482 1.00 30.17 302 VAL C O 1
ATOM 2013 N N . PRO C 1 7 ? 10.654 1.091 -13.233 1.00 30.67 303 PRO C N 1
ATOM 2014 C CA . PRO C 1 7 ? 10.529 0.270 -12.040 1.00 30.90 303 PRO C CA 1
ATOM 2015 C C . PRO C 1 7 ? 9.057 0.117 -11.671 1.00 30.78 303 PRO C C 1
ATOM 2016 O O . PRO C 1 7 ? 8.332 1.134 -11.637 1.00 30.51 303 PRO C O 1
ATOM 2020 N N . VAL C 1 8 ? 8.652 -1.126 -11.395 1.00 28.86 304 VAL C N 1
ATOM 2021 C CA . VAL C 1 8 ? 7.285 -1.481 -11.013 1.00 28.96 304 VAL C CA 1
ATOM 2022 C C . VAL C 1 8 ? 7.301 -2.305 -9.752 1.00 28.21 304 VAL C C 1
ATOM 2023 O O . VAL C 1 8 ? 7.878 -3.404 -9.674 1.00 28.57 304 VAL C O 1
ATOM 2027 N N . ASP C 1 9 ? 6.684 -1.776 -8.719 1.00 28.00 305 ASP C N 1
ATOM 2028 C CA . ASP C 1 9 ? 6.434 -2.618 -7.540 1.00 27.33 305 ASP C CA 1
ATOM 2029 C C . ASP C 1 9 ? 5.274 -3.574 -7.791 1.00 29.65 305 ASP C C 1
ATOM 2030 O O . ASP C 1 9 ? 4.097 -3.187 -7.699 1.00 28.36 305 ASP C O 1
ATOM 2035 N N . ILE C 1 10 ? 5.586 -4.826 -8.063 1.00 30.13 306 ILE C N 1
ATOM 2036 C CA . ILE C 1 10 ? 4.575 -5.819 -8.533 1.00 31.60 306 ILE C CA 1
ATOM 2037 C C . ILE C 1 10 ? 3.645 -6.156 -7.390 1.00 31.01 306 ILE C C 1
ATOM 2038 O O . ILE C 1 10 ? 2.441 -6.337 -7.529 1.00 29.28 306 ILE C O 1
ATOM 2043 N N . THR C 1 11 ? 4.213 -6.228 -6.202 1.00 30.36 307 THR C N 1
ATOM 2044 C CA . THR C 1 11 ? 3.460 -6.536 -5.034 1.00 30.72 307 THR C CA 1
ATOM 2045 C C . THR C 1 11 ? 2.356 -5.505 -4.763 1.00 29.39 307 THR C C 1
ATOM 2046 O O . THR C 1 11 ? 1.185 -5.852 -4.505 1.00 31.06 307 THR C O 1
ATOM 2050 N N . ASP C 1 12 ? 2.715 -4.236 -4.863 1.00 27.51 308 ASP C N 1
ATOM 2051 C CA . ASP C 1 12 ? 1.802 -3.126 -4.591 1.00 28.99 308 ASP C CA 1
ATOM 2052 C C . ASP C 1 12 ? 0.742 -3.183 -5.687 1.00 28.94 308 ASP C C 1
ATOM 2053 O O . ASP C 1 12 ? -0.413 -2.915 -5.461 1.00 27.88 308 ASP C O 1
ATOM 2058 N N . LEU C 1 13 ? 1.194 -3.545 -6.888 1.00 28.05 309 LEU C N 1
ATOM 2059 C CA . LEU C 1 13 ? 0.298 -3.626 -8.059 1.00 27.57 309 LEU C CA 1
ATOM 2060 C C . LEU C 1 13 ? -0.804 -4.654 -7.815 1.00 27.32 309 LEU C C 1
ATOM 2061 O O . LEU C 1 13 ? -2.021 -4.377 -8.038 1.00 28.11 309 LEU C O 1
ATOM 2066 N N . LEU C 1 14 ? -0.413 -5.834 -7.342 1.00 27.11 310 LEU C N 1
ATOM 2067 C CA . LEU C 1 14 ? -1.349 -6.881 -7.012 1.00 29.15 310 LEU C CA 1
ATOM 2068 C C . LEU C 1 14 ? -2.294 -6.422 -5.905 1.00 28.48 310 LEU C C 1
ATOM 2069 O O . LEU C 1 14 ? -3.496 -6.718 -5.942 1.00 27.26 310 LEU C O 1
ATOM 2074 N N . ASP C 1 15 ? -1.765 -5.676 -4.923 1.00 28.02 311 ASP C N 1
ATOM 2075 C CA . ASP C 1 15 ? -2.623 -5.227 -3.856 1.00 30.45 311 ASP C CA 1
ATOM 2076 C C . ASP C 1 15 ? -3.732 -4.307 -4.342 1.00 29.96 311 ASP C C 1
ATOM 2077 O O . ASP C 1 15 ? -4.904 -4.499 -3.950 1.00 29.34 311 ASP C O 1
ATOM 2082 N N . ARG C 1 16 ? -3.354 -3.324 -5.160 1.00 29.32 312 ARG C N 1
ATOM 2083 C CA . ARG C 1 16 ? -4.287 -2.361 -5.769 1.00 30.04 312 ARG C CA 1
ATOM 2084 C C . ARG C 1 16 ? -5.256 -3.145 -6.619 1.00 29.07 312 ARG C C 1
ATOM 2085 O O . ARG C 1 16 ? -6.446 -2.894 -6.611 1.00 28.11 312 ARG C O 1
ATOM 2093 N N . ALA C 1 17 ? -4.755 -4.095 -7.396 1.00 27.41 313 ALA C N 1
ATOM 2094 C CA . ALA C 1 17 ? -5.672 -4.883 -8.245 1.00 25.83 313 ALA C CA 1
ATOM 2095 C C . ALA C 1 17 ? -6.767 -5.631 -7.473 1.00 24.58 313 ALA C C 1
ATOM 2096 O O . ALA C 1 17 ? -7.956 -5.631 -7.879 1.00 27.23 313 ALA C O 1
ATOM 2098 N N . ALA C 1 18 ? -6.374 -6.231 -6.357 1.00 27.24 314 ALA C N 1
ATOM 2099 C CA . ALA C 1 18 ? -7.303 -6.954 -5.481 1.00 29.30 314 ALA C CA 1
ATOM 2100 C C . ALA C 1 18 ? -8.335 -5.958 -4.879 1.00 30.22 314 ALA C C 1
ATOM 2101 O O . ALA C 1 18 ? -9.535 -6.225 -4.866 1.00 31.51 314 ALA C O 1
ATOM 2103 N N . HIS C 1 19 ? -7.865 -4.846 -4.339 1.00 31.00 315 HIS C N 1
ATOM 2104 C CA . HIS C 1 19 ? -8.793 -3.853 -3.735 1.00 31.39 315 HIS C CA 1
ATOM 2105 C C . HIS C 1 19 ? -9.823 -3.334 -4.709 1.00 30.59 315 HIS C C 1
ATOM 2106 O O . HIS C 1 19 ? -11.020 -3.245 -4.387 1.00 28.69 315 HIS C O 1
ATOM 2113 N N . ASP C 1 20 ? -9.376 -2.995 -5.921 1.00 31.15 316 ASP C N 1
ATOM 2114 C CA . ASP C 1 20 ? -10.312 -2.539 -6.937 1.00 31.09 316 ASP C CA 1
ATOM 2115 C C . ASP C 1 20 ? -11.244 -3.651 -7.406 1.00 31.05 316 ASP C C 1
ATOM 2116 O O . ASP C 1 20 ? -12.409 -3.407 -7.751 1.00 32.39 316 ASP C O 1
ATOM 2121 N N . ALA C 1 21 ? -10.742 -4.873 -7.517 1.00 30.12 317 ALA C N 1
ATOM 2122 C CA . ALA C 1 21 ? -11.608 -5.958 -7.972 1.00 30.74 317 ALA C CA 1
ATOM 2123 C C . ALA C 1 21 ? -12.708 -6.209 -6.942 1.00 32.00 317 ALA C C 1
ATOM 2124 O O . ALA C 1 21 ? -13.858 -6.594 -7.300 1.00 32.22 317 ALA C O 1
ATOM 2126 N N . ALA C 1 22 ? -12.348 -6.015 -5.674 1.00 31.41 318 ALA C N 1
ATOM 2127 C CA . ALA C 1 22 ? -13.259 -6.328 -4.551 1.00 33.15 318 ALA C CA 1
ATOM 2128 C C . ALA C 1 22 ? -14.472 -5.375 -4.622 1.00 35.18 318 ALA C C 1
ATOM 2129 O O . ALA C 1 22 ? -15.618 -5.770 -4.265 1.00 35.73 318 ALA C O 1
ATOM 2131 N N . ARG C 1 23 ? -14.235 -4.166 -5.153 1.00 35.35 319 ARG C N 1
ATOM 2132 C CA . ARG C 1 23 ? -15.279 -3.155 -5.385 1.00 37.53 319 ARG C CA 1
ATOM 2133 C C . ARG C 1 23 ? -16.123 -3.438 -6.617 1.00 36.99 319 ARG C C 1
ATOM 2134 O O . ARG C 1 23 ? -17.335 -3.178 -6.646 1.00 38.25 319 ARG C O 1
ATOM 2142 N N . ILE C 1 24 ? -15.514 -3.996 -7.653 1.00 33.10 320 ILE C N 1
ATOM 2143 C CA . ILE C 1 24 ? -16.183 -4.136 -8.922 1.00 33.00 320 ILE C CA 1
ATOM 2144 C C . ILE C 1 24 ? -17.095 -5.353 -9.025 1.00 31.81 320 ILE C C 1
ATOM 2145 O O . ILE C 1 24 ? -18.104 -5.325 -9.727 1.00 32.10 320 ILE C O 1
ATOM 2150 N N . TYR C 1 25 ? -16.694 -6.462 -8.384 1.00 31.66 321 TYR C N 1
ATOM 2151 C CA . TYR C 1 25 ? -17.366 -7.735 -8.543 1.00 30.28 321 TYR C CA 1
ATOM 2152 C C . TYR C 1 25 ? -18.166 -8.009 -7.261 1.00 33.82 321 TYR C C 1
ATOM 2153 O O . TYR C 1 25 ? -17.588 -8.108 -6.197 1.00 33.99 321 TYR C O 1
ATOM 2162 N N . PRO C 1 26 ? -19.492 -8.192 -7.400 1.00 37.09 322 PRO C N 1
ATOM 2163 C CA . PRO C 1 26 ? -20.331 -8.510 -6.224 1.00 39.91 322 PRO C CA 1
ATOM 2164 C C . PRO C 1 26 ? -20.021 -9.966 -5.808 1.00 41.69 322 PRO C C 1
ATOM 2165 O O . PRO C 1 26 ? -19.741 -10.792 -6.663 1.00 42.89 322 PRO C O 1
ATOM 2169 N N . ASP C 1 27 ? -20.016 -10.273 -4.527 1.00 44.22 323 ASP C N 1
ATOM 2170 C CA . ASP C 1 27 ? -19.809 -11.677 -4.142 1.00 45.64 323 ASP C CA 1
ATOM 2171 C C . ASP C 1 27 ? -18.426 -12.201 -4.565 1.00 45.20 323 ASP C C 1
ATOM 2172 O O . ASP C 1 27 ? -18.338 -13.326 -5.170 1.00 46.91 323 ASP C O 1
ATOM 2177 N N . LEU C 1 28 ? -17.385 -11.392 -4.312 1.00 41.49 324 LEU C N 1
ATOM 2178 C CA . LEU C 1 28 ? -16.009 -11.815 -4.594 1.00 36.68 324 LEU C CA 1
ATOM 2179 C C . LEU C 1 28 ? -15.084 -11.527 -3.440 1.00 35.93 324 LEU C C 1
ATOM 2180 O O . LEU C 1 28 ? -14.942 -10.393 -2.949 1.00 36.79 324 LEU C O 1
ATOM 2185 N N . ASP C 1 29 ? -14.413 -12.569 -3.019 1.00 34.78 325 ASP C N 1
ATOM 2186 C CA . ASP C 1 29 ? -13.399 -12.500 -2.004 1.00 35.39 325 ASP C CA 1
ATOM 2187 C C . ASP C 1 29 ? -12.078 -12.492 -2.783 1.00 34.63 325 ASP C C 1
ATOM 2188 O O . ASP C 1 29 ? -11.725 -13.504 -3.375 1.00 36.56 325 ASP C O 1
ATOM 2193 N N . VAL C 1 30 ? -11.396 -11.351 -2.822 1.00 34.89 326 VAL C N 1
ATOM 2194 C CA . VAL C 1 30 ? -10.173 -11.265 -3.669 1.00 34.53 326 VAL C CA 1
ATOM 2195 C C . VAL C 1 30 ? -9.153 -10.543 -2.863 1.00 35.65 326 VAL C C 1
ATOM 2196 O O . VAL C 1 30 ? -9.432 -9.477 -2.284 1.00 34.99 326 VAL C O 1
ATOM 2200 N N . SER C 1 31 ? -7.991 -11.149 -2.754 1.00 33.58 327 SER C N 1
ATOM 2201 C CA . SER C 1 31 ? -6.940 -10.564 -1.917 1.00 35.44 327 SER C CA 1
ATOM 2202 C C . SER C 1 31 ? -5.577 -10.923 -2.438 1.00 34.52 327 SER C C 1
ATOM 2203 O O . SER C 1 31 ? -5.412 -11.927 -3.182 1.00 34.39 327 SER C O 1
ATOM 2206 N N . LEU C 1 32 ? -4.605 -10.105 -2.021 1.00 36.75 328 LEU C N 1
ATOM 2207 C CA . LEU C 1 32 ? -3.187 -10.452 -2.117 1.00 35.34 328 LEU C CA 1
ATOM 2208 C C . LEU C 1 32 ? -2.792 -11.287 -0.890 1.00 36.73 328 LEU C C 1
ATOM 2209 O O . LEU C 1 32 ? -2.952 -10.817 0.233 1.00 37.27 328 LEU C O 1
ATOM 2214 N N . VAL C 1 33 ? -2.252 -12.476 -1.116 1.00 36.83 329 VAL C N 1
ATOM 2215 C CA . VAL C 1 33 ? -1.630 -13.260 -0.017 1.00 38.98 329 VAL C CA 1
ATOM 2216 C C . VAL C 1 33 ? -0.276 -12.648 0.372 1.00 39.34 329 VAL C C 1
ATOM 2217 O O . VAL C 1 33 ? 0.425 -12.077 -0.454 1.00 35.77 329 VAL C O 1
ATOM 2221 N N . PRO C 1 34 ? 0.093 -12.678 1.670 1.00 40.33 330 PRO C N 1
ATOM 2222 C CA . PRO C 1 34 ? 1.468 -12.236 2.010 1.00 40.25 330 PRO C CA 1
ATOM 2223 C C . PRO C 1 34 ? 2.606 -12.598 1.045 1.00 40.12 330 PRO C C 1
ATOM 2224 O O . PRO C 1 34 ? 2.810 -13.765 0.686 1.00 41.40 330 PRO C O 1
ATOM 2228 N N . SER C 1 35 ? 3.337 -11.572 0.616 1.00 39.45 331 SER C N 1
ATOM 2229 C CA . SER C 1 35 ? 4.325 -11.702 -0.446 1.00 39.36 331 SER C CA 1
ATOM 2230 C C . SER C 1 35 ? 5.407 -10.649 -0.180 1.00 39.57 331 SER C C 1
ATOM 2231 O O . SER C 1 35 ? 5.083 -9.553 0.324 1.00 38.36 331 SER C O 1
ATOM 2234 N N . PRO C 1 36 ? 6.684 -10.967 -0.506 1.00 39.90 332 PRO C N 1
ATOM 2235 C CA . PRO C 1 36 ? 7.717 -9.943 -0.440 1.00 39.41 332 PRO C CA 1
ATOM 2236 C C . PRO C 1 36 ? 7.436 -8.893 -1.455 1.00 38.48 332 PRO C C 1
ATOM 2237 O O . PRO C 1 36 ? 6.750 -9.186 -2.469 1.00 37.82 332 PRO C O 1
ATOM 2241 N N . THR C 1 37 ? 8.027 -7.704 -1.252 1.00 36.72 333 THR C N 1
ATOM 2242 C CA . THR C 1 37 ? 8.085 -6.689 -2.263 1.00 35.84 333 THR C CA 1
ATOM 2243 C C . THR C 1 37 ? 9.003 -7.104 -3.398 1.00 36.40 333 THR C C 1
ATOM 2244 O O . THR C 1 37 ? 10.199 -7.459 -3.194 1.00 38.74 333 THR C O 1
ATOM 2248 N N A CYS C 1 38 ? 8.444 -7.154 -4.591 0.80 35.61 334 CYS C N 1
ATOM 2249 N N B CYS C 1 38 ? 8.469 -7.081 -4.619 0.20 34.34 334 CYS C N 1
ATOM 2250 C CA A CYS C 1 38 ? 9.240 -7.442 -5.757 0.80 35.79 334 CYS C CA 1
ATOM 2251 C CA B CYS C 1 38 ? 9.236 -7.476 -5.809 0.20 32.73 334 CYS C CA 1
ATOM 2252 C C A CYS C 1 38 ? 9.158 -6.231 -6.656 0.80 35.19 334 CYS C C 1
ATOM 2253 C C B CYS C 1 38 ? 9.231 -6.383 -6.863 0.20 32.95 334 CYS C C 1
ATOM 2254 O O A CYS C 1 38 ? 8.055 -5.819 -7.048 0.80 34.73 334 CYS C O 1
ATOM 2255 O O B CYS C 1 38 ? 8.262 -6.223 -7.612 0.20 32.65 334 CYS C O 1
ATOM 2260 N N . ILE C 1 39 ? 10.315 -5.623 -6.918 1.00 32.75 335 ILE C N 1
ATOM 2261 C CA . ILE C 1 39 ? 10.427 -4.593 -7.900 1.00 32.24 335 ILE C CA 1
ATOM 2262 C C . ILE C 1 39 ? 10.995 -5.268 -9.132 1.00 33.39 335 ILE C C 1
ATOM 2263 O O . ILE C 1 39 ? 12.040 -5.964 -9.059 1.00 33.26 335 ILE C O 1
ATOM 2268 N N . ILE C 1 40 ? 10.304 -5.129 -10.244 1.00 31.53 336 ILE C N 1
ATOM 2269 C CA . ILE C 1 40 ? 10.835 -5.457 -11.540 1.00 31.65 336 ILE C CA 1
ATOM 2270 C C . ILE C 1 40 ? 10.877 -4.213 -12.466 1.00 31.91 336 ILE C C 1
ATOM 2271 O O . ILE C 1 40 ? 10.429 -3.090 -12.101 1.00 35.32 336 ILE C O 1
ATOM 2276 N N . VAL C 1 41 ? 11.423 -4.351 -13.661 1.00 29.99 337 VAL C N 1
ATOM 2277 C CA . VAL C 1 41 ? 11.314 -3.266 -14.584 1.00 30.67 337 VAL C CA 1
ATOM 2278 C C . VAL C 1 41 ? 10.334 -3.722 -15.629 1.00 32.42 337 VAL C C 1
ATOM 2279 O O . VAL C 1 41 ? 10.437 -4.859 -16.151 1.00 32.48 337 VAL C O 1
ATOM 2283 N N . GLY C 1 42 ? 9.394 -2.842 -15.934 1.00 32.14 338 GLY C N 1
ATOM 2284 C CA . GLY C 1 42 ? 8.252 -3.264 -16.761 1.00 32.56 338 GLY C CA 1
ATOM 2285 C C . GLY C 1 42 ? 7.282 -2.157 -17.077 1.00 31.20 338 GLY C C 1
ATOM 2286 O O . GLY C 1 42 ? 7.546 -0.929 -16.901 1.00 31.66 338 GLY C O 1
ATOM 2287 N N . LEU C 1 43 ? 6.137 -2.609 -17.563 1.00 29.80 339 LEU C N 1
ATOM 2288 C CA . LEU C 1 43 ? 5.141 -1.720 -18.117 1.00 29.73 339 LEU C CA 1
ATOM 2289 C C . LEU C 1 43 ? 3.923 -1.671 -17.164 1.00 29.66 339 LEU C C 1
ATOM 2290 O O . LEU C 1 43 ? 3.137 -2.584 -17.186 1.00 29.77 339 LEU C O 1
ATOM 2295 N N . PRO C 1 44 ? 3.825 -0.666 -16.288 1.00 29.16 340 PRO C N 1
ATOM 2296 C CA . PRO C 1 44 ? 2.824 -0.782 -15.247 1.00 28.28 340 PRO C CA 1
ATOM 2297 C C . PRO C 1 44 ? 1.335 -0.942 -15.752 1.00 27.88 340 PRO C C 1
ATOM 2298 O O . PRO C 1 44 ? 0.565 -1.751 -15.189 1.00 26.75 340 PRO C O 1
ATOM 2302 N N . ALA C 1 45 ? 0.966 -0.177 -16.767 1.00 28.46 341 ALA C N 1
ATOM 2303 C CA . ALA C 1 45 ? -0.412 -0.233 -17.314 1.00 29.57 341 ALA C CA 1
ATOM 2304 C C . ALA C 1 45 ? -0.654 -1.612 -17.863 1.00 27.68 341 ALA C C 1
ATOM 2305 O O . ALA C 1 45 ? -1.658 -2.256 -17.570 1.00 25.65 341 ALA C O 1
ATOM 2307 N N . GLY C 1 46 ? 0.275 -2.112 -18.688 1.00 27.51 342 GLY C N 1
ATOM 2308 C CA . GLY C 1 46 ? 0.101 -3.487 -19.191 1.00 26.06 342 GLY C CA 1
ATOM 2309 C C . GLY C 1 46 ? 0.115 -4.585 -18.167 1.00 26.11 342 GLY C C 1
ATOM 2310 O O . GLY C 1 46 ? -0.665 -5.534 -18.243 1.00 25.20 342 GLY C O 1
ATOM 2311 N N . LEU C 1 47 ? 1.001 -4.501 -17.152 1.00 24.34 343 LEU C N 1
ATOM 2312 C CA . LEU C 1 47 ? 0.974 -5.511 -16.133 1.00 25.50 343 LEU C CA 1
ATOM 2313 C C . LEU C 1 47 ? -0.329 -5.507 -15.307 1.00 25.39 343 LEU C C 1
ATOM 2314 O O . LEU C 1 47 ? -0.898 -6.553 -14.981 1.00 24.43 343 LEU C O 1
ATOM 2319 N N . ARG C 1 48 ? -0.807 -4.310 -15.036 1.00 26.87 344 ARG C N 1
ATOM 2320 C CA . ARG C 1 48 ? -2.089 -4.198 -14.248 1.00 25.35 344 ARG C CA 1
ATOM 2321 C C . ARG C 1 48 ? -3.226 -4.797 -15.148 1.00 25.20 344 ARG C C 1
ATOM 2322 O O . ARG C 1 48 ? -4.053 -5.530 -14.683 1.00 24.96 344 ARG C O 1
ATOM 2330 N N . LEU C 1 49 ? -3.240 -4.456 -16.424 1.00 26.46 345 LEU C N 1
ATOM 2331 C CA . LEU C 1 49 ? -4.250 -5.005 -17.357 1.00 26.81 345 LEU C CA 1
ATOM 2332 C C . LEU C 1 49 ? -4.242 -6.531 -17.339 1.00 26.94 345 LEU C C 1
ATOM 2333 O O . LEU C 1 49 ? -5.261 -7.185 -17.295 1.00 25.47 345 LEU C O 1
ATOM 2338 N N . ALA C 1 50 ? -3.038 -7.143 -17.417 1.00 26.16 346 ALA C N 1
ATOM 2339 C CA . ALA C 1 50 ? -2.927 -8.566 -17.356 1.00 25.81 346 ALA C CA 1
ATOM 2340 C C . ALA C 1 50 ? -3.588 -9.173 -16.085 1.00 26.85 346 ALA C C 1
ATOM 2341 O O . ALA C 1 50 ? -4.309 -10.181 -16.170 1.00 26.59 346 ALA C O 1
ATOM 2343 N N . VAL C 1 51 ? -3.282 -8.611 -14.917 1.00 24.77 347 VAL C N 1
ATOM 2344 C CA . VAL C 1 51 ? -3.836 -9.101 -13.645 1.00 25.03 347 VAL C CA 1
ATOM 2345 C C . VAL C 1 51 ? -5.352 -8.894 -13.688 1.00 25.51 347 VAL C C 1
ATOM 2346 O O . VAL C 1 51 ? -6.116 -9.802 -13.334 1.00 26.46 347 VAL C O 1
ATOM 2350 N N . ASP C 1 52 ? -5.727 -7.704 -14.121 1.00 25.86 348 ASP C N 1
ATOM 2351 C CA . ASP C 1 52 ? -7.183 -7.365 -14.236 1.00 28.01 348 ASP C CA 1
ATOM 2352 C C . ASP C 1 52 ? -7.887 -8.384 -15.088 1.00 28.32 348 ASP C C 1
ATOM 2353 O O . ASP C 1 52 ? -8.985 -8.897 -14.732 1.00 28.18 348 ASP C O 1
ATOM 2358 N N . ASN C 1 53 ? -7.282 -8.730 -16.218 1.00 28.10 349 ASN C N 1
ATOM 2359 C CA . ASN C 1 53 ? -7.844 -9.696 -17.178 1.00 28.77 349 ASN C CA 1
ATOM 2360 C C . ASN C 1 53 ? -7.912 -11.124 -16.639 1.00 28.35 349 ASN C C 1
ATOM 2361 O O . ASN C 1 53 ? -8.915 -11.882 -16.832 1.00 29.64 349 ASN C O 1
ATOM 2366 N N . ALA C 1 54 ? -6.884 -11.534 -15.885 1.00 26.94 350 ALA C N 1
ATOM 2367 C CA . ALA C 1 54 ? -6.897 -12.808 -15.254 1.00 25.55 350 ALA C CA 1
ATOM 2368 C C . ALA C 1 54 ? -8.043 -12.901 -14.260 1.00 27.13 350 ALA C C 1
ATOM 2369 O O . ALA C 1 54 ? -8.713 -13.930 -14.170 1.00 28.99 350 ALA C O 1
ATOM 2371 N N . ILE C 1 55 ? -8.286 -11.817 -13.547 1.00 26.69 351 ILE C N 1
ATOM 2372 C CA . ILE C 1 55 ? -9.318 -11.853 -12.489 1.00 26.67 351 ILE C CA 1
ATOM 2373 C C . ILE C 1 55 ? -10.668 -11.898 -13.193 1.00 28.45 351 ILE C C 1
ATOM 2374 O O . ILE C 1 55 ? -11.557 -12.689 -12.846 1.00 27.50 351 ILE C O 1
ATOM 2379 N N . ALA C 1 56 ? -10.794 -11.076 -14.236 1.00 29.30 352 ALA C N 1
ATOM 2380 C CA . ALA C 1 56 ? -12.076 -10.995 -14.993 1.00 31.71 352 ALA C CA 1
ATOM 2381 C C . ALA C 1 56 ? -12.447 -12.350 -15.565 1.00 33.05 352 ALA C C 1
ATOM 2382 O O . ALA C 1 56 ? -13.607 -12.785 -15.511 1.00 33.55 352 ALA C O 1
ATOM 2384 N N . ASN C 1 57 ? -11.464 -13.048 -16.131 1.00 30.95 353 ASN C N 1
ATOM 2385 C CA . ASN C 1 57 ? -11.698 -14.375 -16.674 1.00 33.76 353 ASN C CA 1
ATOM 2386 C C . ASN C 1 57 ? -12.157 -15.375 -15.607 1.00 33.42 353 ASN C C 1
ATOM 2387 O O . ASN C 1 57 ? -13.147 -16.096 -15.801 1.00 35.19 353 ASN C O 1
ATOM 2392 N N . ALA C 1 58 ? -11.449 -15.394 -14.475 1.00 31.88 354 ALA C N 1
ATOM 2393 C CA . ALA C 1 58 ? -11.822 -16.285 -13.354 1.00 31.85 354 ALA C CA 1
ATOM 2394 C C . ALA C 1 58 ? -13.288 -16.042 -12.952 1.00 32.54 354 ALA C C 1
ATOM 2395 O O . ALA C 1 58 ? -14.031 -16.989 -12.719 1.00 32.66 354 ALA C O 1
ATOM 2397 N N . VAL C 1 59 ? -13.673 -14.781 -12.828 1.00 32.53 355 VAL C N 1
ATOM 2398 C CA . VAL C 1 59 ? -15.011 -14.466 -12.280 1.00 33.01 355 VAL C CA 1
ATOM 2399 C C . VAL C 1 59 ? -16.066 -14.642 -13.331 1.00 34.28 355 VAL C C 1
ATOM 2400 O O . VAL C 1 59 ? -17.016 -15.457 -13.186 1.00 34.14 355 VAL C O 1
ATOM 2404 N N . LYS C 1 60 ? -15.899 -13.906 -14.427 1.00 34.96 356 LYS C N 1
ATOM 2405 C CA . LYS C 1 60 ? -16.935 -13.910 -15.477 1.00 35.84 356 LYS C CA 1
ATOM 2406 C C . LYS C 1 60 ? -17.099 -15.237 -16.136 1.00 37.31 356 LYS C C 1
ATOM 2407 O O . LYS C 1 60 ? -18.227 -15.693 -16.370 1.00 38.02 356 LYS C O 1
ATOM 2413 N N . HIS C 1 61 ? -15.990 -15.872 -16.492 1.00 36.88 357 HIS C N 1
ATOM 2414 C CA . HIS C 1 61 ? -16.084 -17.122 -17.206 1.00 36.50 357 HIS C CA 1
ATOM 2415 C C . HIS C 1 61 ? -16.002 -18.335 -16.314 1.00 36.76 357 HIS C C 1
ATOM 2416 O O . HIS C 1 61 ? -16.730 -19.312 -16.547 1.00 38.50 357 HIS C O 1
ATOM 2423 N N . GLY C 1 62 ? -15.165 -18.279 -15.289 1.00 35.14 358 GLY C N 1
ATOM 2424 C CA . GLY C 1 62 ? -14.945 -19.400 -14.371 1.00 36.13 358 GLY C CA 1
ATOM 2425 C C . GLY C 1 62 ? -15.979 -19.492 -13.245 1.00 35.96 358 GLY C C 1
ATOM 2426 O O . GLY C 1 62 ? -16.084 -20.515 -12.522 1.00 37.44 358 GLY C O 1
ATOM 2427 N N . GLY C 1 63 ? -16.752 -18.440 -13.084 1.00 34.77 359 GLY C N 1
ATOM 2428 C CA . GLY C 1 63 ? -17.687 -18.371 -11.937 1.00 35.48 359 GLY C CA 1
ATOM 2429 C C . GLY C 1 63 ? -16.969 -18.353 -10.583 1.00 35.98 359 GLY C C 1
ATOM 2430 O O . GLY C 1 63 ? -17.533 -18.773 -9.528 1.00 34.44 359 GLY C O 1
ATOM 2431 N N . ALA C 1 64 ? -15.712 -17.878 -10.563 1.00 34.37 360 ALA C N 1
ATOM 2432 C CA . ALA C 1 64 ? -14.989 -17.806 -9.277 1.00 35.20 360 ALA C CA 1
ATOM 2433 C C . ALA C 1 64 ? -15.612 -16.883 -8.241 1.00 34.34 360 ALA C C 1
ATOM 2434 O O . ALA C 1 64 ? -15.987 -15.759 -8.560 1.00 34.16 360 ALA C O 1
ATOM 2436 N N . THR C 1 65 ? -15.681 -17.331 -6.979 1.00 33.37 361 THR C N 1
ATOM 2437 C CA . THR C 1 65 ? -16.102 -16.436 -5.885 1.00 34.67 361 THR C CA 1
ATOM 2438 C C . THR C 1 65 ? -14.975 -16.153 -4.929 1.00 33.91 361 THR C C 1
ATOM 2439 O O . THR C 1 65 ? -15.109 -15.371 -3.994 1.00 33.76 361 THR C O 1
ATOM 2443 N N . LEU C 1 66 ? -13.798 -16.746 -5.186 1.00 34.24 362 LEU C N 1
ATOM 2444 C CA . LEU C 1 66 ? -12.650 -16.521 -4.366 1.00 33.51 362 LEU C CA 1
ATOM 2445 C C . LEU C 1 66 ? -11.474 -16.487 -5.312 1.00 31.80 362 LEU C C 1
ATOM 2446 O O . LEU C 1 66 ? -11.377 -17.365 -6.198 1.00 31.46 362 LEU C O 1
ATOM 2451 N N . VAL C 1 67 ? -10.614 -15.493 -5.131 1.00 31.91 363 VAL C N 1
ATOM 2452 C CA . VAL C 1 67 ? -9.379 -15.332 -5.955 1.00 31.63 363 VAL C CA 1
ATOM 2453 C C . VAL C 1 67 ? -8.245 -14.905 -5.021 1.00 32.58 363 VAL C C 1
ATOM 2454 O O . VAL C 1 67 ? -8.452 -13.982 -4.189 1.00 33.03 363 VAL C O 1
ATOM 2458 N N . GLN C 1 68 ? -7.042 -15.501 -5.175 1.00 32.61 364 GLN C N 1
ATOM 2459 C CA . GLN C 1 68 ? -5.881 -15.093 -4.414 1.00 31.82 364 GLN C CA 1
ATOM 2460 C C . GLN C 1 68 ? -4.766 -14.724 -5.342 1.00 32.01 364 GLN C C 1
ATOM 2461 O O . GLN C 1 68 ? -4.449 -15.472 -6.251 1.00 32.79 364 GLN C O 1
ATOM 2467 N N . LEU C 1 69 ? -4.211 -13.553 -5.145 1.00 30.00 365 LEU C N 1
ATOM 2468 C CA . LEU C 1 69 ? -3.081 -13.111 -5.921 1.00 30.90 365 LEU C CA 1
ATOM 2469 C C . LEU C 1 69 ? -1.857 -13.322 -5.020 1.00 32.09 365 LEU C C 1
ATOM 2470 O O . LEU C 1 69 ? -1.948 -13.174 -3.813 1.00 32.28 365 LEU C O 1
ATOM 2475 N N . SER C 1 70 ? -0.726 -13.614 -5.618 1.00 32.97 366 SER C N 1
ATOM 2476 C CA . SER C 1 70 ? 0.512 -13.847 -4.867 1.00 33.02 366 SER C CA 1
ATOM 2477 C C . SER C 1 70 ? 1.724 -13.568 -5.748 1.00 33.12 366 SER C C 1
ATOM 2478 O O . SER C 1 70 ? 1.644 -13.636 -6.988 1.00 30.71 366 SER C O 1
ATOM 2481 N N . ALA C 1 71 ? 2.851 -13.177 -5.121 1.00 32.98 367 ALA C N 1
ATOM 2482 C CA . ALA C 1 71 ? 4.090 -12.986 -5.860 1.00 32.43 367 ALA C CA 1
ATOM 2483 C C . ALA C 1 71 ? 5.209 -13.636 -5.038 1.00 34.98 367 ALA C C 1
ATOM 2484 O O . ALA C 1 71 ? 5.303 -13.432 -3.827 1.00 34.99 367 ALA C O 1
ATOM 2486 N N . VAL C 1 72 ? 5.983 -14.455 -5.713 1.00 37.19 368 VAL C N 1
ATOM 2487 C CA . VAL C 1 72 ? 7.153 -15.138 -5.114 1.00 39.18 368 VAL C CA 1
ATOM 2488 C C . VAL C 1 72 ? 8.389 -14.654 -5.889 1.00 39.87 368 VAL C C 1
ATOM 2489 O O . VAL C 1 72 ? 8.429 -14.722 -7.147 1.00 40.22 368 VAL C O 1
ATOM 2493 N N . SER C 1 73 ? 9.380 -14.109 -5.179 1.00 39.43 369 SER C N 1
ATOM 2494 C CA . SER C 1 73 ? 10.608 -13.685 -5.832 1.00 40.46 369 SER C CA 1
ATOM 2495 C C . SER C 1 73 ? 11.737 -14.697 -5.679 1.00 40.30 369 SER C C 1
ATOM 2496 O O . SER C 1 73 ? 11.739 -15.518 -4.783 1.00 39.89 369 SER C O 1
ATOM 2499 N N . SER C 1 74 ? 12.665 -14.634 -6.602 1.00 40.94 370 SER C N 1
ATOM 2500 C CA . SER C 1 74 ? 13.824 -15.523 -6.600 1.00 41.54 370 SER C CA 1
ATOM 2501 C C . SER C 1 74 ? 14.897 -14.727 -7.332 1.00 41.35 370 SER C C 1
ATOM 2502 O O . SER C 1 74 ? 14.610 -13.667 -7.880 1.00 41.09 370 SER C O 1
ATOM 2505 N N . ARG C 1 75 ? 16.132 -15.246 -7.440 1.00 42.12 371 ARG C N 1
ATOM 2506 C CA . ARG C 1 75 ? 17.152 -14.573 -8.262 1.00 43.80 371 ARG C CA 1
ATOM 2507 C C . ARG C 1 75 ? 16.778 -14.381 -9.736 1.00 42.66 371 ARG C C 1
ATOM 2508 O O . ARG C 1 75 ? 17.275 -13.485 -10.391 1.00 41.61 371 ARG C O 1
ATOM 2516 N N . ALA C 1 76 ? 15.891 -15.226 -10.261 1.00 41.95 372 ALA C N 1
ATOM 2517 C CA . ALA C 1 76 ? 15.509 -15.171 -11.676 1.00 41.72 372 ALA C CA 1
ATOM 2518 C C . ALA C 1 76 ? 14.453 -14.065 -11.965 1.00 40.26 372 ALA C C 1
ATOM 2519 O O . ALA C 1 76 ? 14.343 -13.559 -13.097 1.00 40.18 372 ALA C O 1
ATOM 2521 N N . GLY C 1 77 ? 13.703 -13.688 -10.941 1.00 37.54 373 GLY C N 1
ATOM 2522 C CA . GLY C 1 77 ? 12.656 -12.669 -11.124 1.00 36.75 373 GLY C CA 1
ATOM 2523 C C . GLY C 1 77 ? 11.484 -12.921 -10.212 1.00 36.37 373 GLY C C 1
ATOM 2524 O O . GLY C 1 77 ? 11.644 -13.208 -9.020 1.00 36.56 373 GLY C O 1
ATOM 2525 N N . VAL C 1 78 ? 10.274 -12.759 -10.758 1.00 34.93 374 VAL C N 1
ATOM 2526 C CA . VAL C 1 78 ? 9.081 -12.936 -9.966 1.00 33.38 374 VAL C CA 1
ATOM 2527 C C . VAL C 1 78 ? 8.102 -13.915 -10.638 1.00 32.31 374 VAL C C 1
ATOM 2528 O O . VAL C 1 78 ? 8.045 -13.981 -11.850 1.00 31.76 374 VAL C O 1
ATOM 2532 N N . GLU C 1 79 ? 7.388 -14.667 -9.820 1.00 31.75 375 GLU C N 1
ATOM 2533 C CA . GLU C 1 79 ? 6.335 -15.558 -10.276 1.00 32.54 375 GLU C CA 1
ATOM 2534 C C . GLU C 1 79 ? 5.072 -14.962 -9.708 1.00 34.73 375 GLU C C 1
ATOM 2535 O O . GLU C 1 79 ? 4.832 -15.052 -8.482 1.00 35.31 375 GLU C O 1
ATOM 2541 N N . ILE C 1 80 ? 4.258 -14.386 -10.582 1.00 34.08 376 ILE C N 1
ATOM 2542 C CA . ILE C 1 80 ? 2.943 -13.895 -10.143 1.00 32.47 376 ILE C CA 1
ATOM 2543 C C . ILE C 1 80 ? 1.912 -14.999 -10.361 1.00 31.92 376 ILE C C 1
ATOM 2544 O O . ILE C 1 80 ? 1.901 -15.641 -11.424 1.00 30.78 376 ILE C O 1
ATOM 2549 N N . ALA C 1 81 ? 1.110 -15.306 -9.346 1.00 31.78 377 ALA C N 1
ATOM 2550 C CA . ALA C 1 81 ? 0.004 -16.257 -9.546 1.00 30.51 377 ALA C CA 1
ATOM 2551 C C . ALA C 1 81 ? -1.369 -15.682 -9.218 1.00 31.18 377 ALA C C 1
ATOM 2552 O O . ALA C 1 81 ? -1.520 -14.897 -8.269 1.00 29.90 377 ALA C O 1
ATOM 2554 N N . ILE C 1 82 ? -2.344 -16.072 -10.034 1.00 31.19 378 ILE C N 1
ATOM 2555 C CA . ILE C 1 82 ? -3.750 -15.709 -9.823 1.00 29.81 378 ILE C CA 1
ATOM 2556 C C . ILE C 1 82 ? -4.433 -17.034 -9.700 1.00 27.98 378 ILE C C 1
ATOM 2557 O O . ILE C 1 82 ? -4.569 -17.773 -10.688 1.00 29.51 378 ILE C O 1
ATOM 2562 N N . ASP C 1 83 ? -4.800 -17.422 -8.472 1.00 28.64 379 ASP C N 1
ATOM 2563 C CA . ASP C 1 83 ? -5.539 -18.665 -8.239 1.00 29.38 379 ASP C CA 1
ATOM 2564 C C . ASP C 1 83 ? -7.030 -18.413 -7.956 1.00 29.95 379 ASP C C 1
ATOM 2565 O O . ASP C 1 83 ? -7.344 -17.458 -7.266 1.00 30.73 379 ASP C O 1
ATOM 2570 N N . ASP C 1 84 ? -7.897 -19.304 -8.447 1.00 31.11 380 ASP C N 1
ATOM 2571 C CA . ASP C 1 84 ? -9.360 -19.142 -8.284 1.00 32.31 380 ASP C CA 1
ATOM 2572 C C . ASP C 1 84 ? -10.058 -20.455 -7.959 1.00 34.76 380 ASP C C 1
ATOM 2573 O O . ASP C 1 84 ? -9.509 -21.546 -8.187 1.00 35.42 380 ASP C O 1
ATOM 2578 N N . ASN C 1 85 ? -11.272 -20.332 -7.421 1.00 35.40 381 ASN C N 1
ATOM 2579 C CA . ASN C 1 85 ? -12.097 -21.509 -7.089 1.00 35.72 381 ASN C CA 1
ATOM 2580 C C . ASN C 1 85 ? -13.223 -21.706 -8.111 1.00 36.20 381 ASN C C 1
ATOM 2581 O O . ASN C 1 85 ? -14.273 -22.324 -7.824 1.00 36.46 381 ASN C O 1
ATOM 2586 N N . GLY C 1 86 ? -13.043 -21.180 -9.318 1.00 36.26 382 GLY C N 1
ATOM 2587 C CA . GLY C 1 86 ? -14.046 -21.350 -10.349 1.00 36.66 382 GLY C CA 1
ATOM 2588 C C . GLY C 1 86 ? -13.969 -22.712 -11.022 1.00 37.59 382 GLY C C 1
ATOM 2589 O O . GLY C 1 86 ? -13.362 -23.662 -10.462 1.00 36.76 382 GLY C O 1
ATOM 2590 N N . SER C 1 87 ? -14.586 -22.825 -12.203 1.00 38.36 383 SER C N 1
ATOM 2591 C CA . SER C 1 87 ? -14.616 -24.125 -12.898 1.00 40.44 383 SER C CA 1
ATOM 2592 C C . SER C 1 87 ? -13.312 -24.462 -13.632 1.00 42.14 383 SER C C 1
ATOM 2593 O O . SER C 1 87 ? -13.171 -25.540 -14.216 1.00 41.84 383 SER C O 1
ATOM 2596 N N . GLY C 1 88 ? -12.366 -23.539 -13.633 1.00 40.79 384 GLY C N 1
ATOM 2597 C CA . GLY C 1 88 ? -11.084 -23.836 -14.265 1.00 39.87 384 GLY C CA 1
ATOM 2598 C C . GLY C 1 88 ? -11.025 -23.745 -15.783 1.00 38.48 384 GLY C C 1
ATOM 2599 O O . GLY C 1 88 ? -11.999 -23.356 -16.463 1.00 39.47 384 GLY C O 1
ATOM 2600 N N . VAL C 1 89 ? -9.849 -24.077 -16.327 1.00 37.54 385 VAL C N 1
ATOM 2601 C CA . VAL C 1 89 ? -9.662 -24.136 -17.789 1.00 37.19 385 VAL C CA 1
ATOM 2602 C C . VAL C 1 89 ? -9.347 -25.591 -18.140 1.00 38.44 385 VAL C C 1
ATOM 2603 O O . VAL C 1 89 ? -8.385 -26.144 -17.567 1.00 38.54 385 VAL C O 1
ATOM 2607 N N . PRO C 1 90 ? -10.161 -26.222 -19.016 1.00 38.68 386 PRO C N 1
ATOM 2608 C CA . PRO C 1 90 ? -9.894 -27.629 -19.453 1.00 38.93 386 PRO C CA 1
ATOM 2609 C C . PRO C 1 90 ? -8.488 -27.800 -20.017 1.00 39.21 386 PRO C C 1
ATOM 2610 O O . PRO C 1 90 ? -7.959 -26.880 -20.677 1.00 38.67 386 PRO C O 1
ATOM 2614 N N . GLU C 1 91 ? -7.863 -28.941 -19.714 1.00 40.01 387 GLU C N 1
ATOM 2615 C CA . GLU C 1 91 ? -6.467 -29.182 -20.108 1.00 41.08 387 GLU C CA 1
ATOM 2616 C C . GLU C 1 91 ? -6.218 -28.919 -21.611 1.00 39.65 387 GLU C C 1
ATOM 2617 O O . GLU C 1 91 ? -5.216 -28.308 -21.973 1.00 37.13 387 GLU C O 1
ATOM 2623 N N . GLY C 1 92 ? -7.160 -29.317 -22.469 1.00 38.75 388 GLY C N 1
ATOM 2624 C CA . GLY C 1 92 ? -6.952 -29.145 -23.914 1.00 36.44 388 GLY C CA 1
ATOM 2625 C C . GLY C 1 92 ? -6.984 -27.691 -24.346 1.00 34.81 388 GLY C C 1
ATOM 2626 O O . GLY C 1 92 ? -6.551 -27.370 -25.427 1.00 33.35 388 GLY C O 1
ATOM 2627 N N . GLU C 1 93 ? -7.546 -26.820 -23.490 1.00 33.59 389 GLU C N 1
ATOM 2628 C CA . GLU C 1 93 ? -7.673 -25.379 -23.784 1.00 34.15 389 GLU C CA 1
ATOM 2629 C C . GLU C 1 93 ? -6.544 -24.557 -23.228 1.00 35.56 389 GLU C C 1
ATOM 2630 O O . GLU C 1 93 ? -6.432 -23.394 -23.593 1.00 35.30 389 GLU C O 1
ATOM 2636 N N . ARG C 1 94 ? -5.710 -25.148 -22.374 1.00 36.41 390 ARG C N 1
ATOM 2637 C CA . ARG C 1 94 ? -4.766 -24.319 -21.553 1.00 39.09 390 ARG C CA 1
ATOM 2638 C C . ARG C 1 94 ? -3.592 -23.632 -22.237 1.00 39.65 390 ARG C C 1
ATOM 2639 O O . ARG C 1 94 ? -2.940 -22.743 -21.639 1.00 40.21 390 ARG C O 1
ATOM 2647 N N . GLN C 1 95 ? -3.304 -24.013 -23.470 1.00 39.02 391 GLN C N 1
ATOM 2648 C CA . GLN C 1 95 ? -2.338 -23.279 -24.276 1.00 38.11 391 GLN C CA 1
ATOM 2649 C C . GLN C 1 95 ? -3.054 -22.375 -25.211 1.00 37.38 391 GLN C C 1
ATOM 2650 O O . GLN C 1 95 ? -2.675 -21.231 -25.350 1.00 38.44 391 GLN C O 1
ATOM 2656 N N . VAL C 1 96 ? -4.117 -22.874 -25.874 1.00 34.92 392 VAL C N 1
ATOM 2657 C CA . VAL C 1 96 ? -4.843 -22.057 -26.845 1.00 34.21 392 VAL C CA 1
ATOM 2658 C C . VAL C 1 96 ? -5.575 -20.845 -26.309 1.00 32.56 392 VAL C C 1
ATOM 2659 O O . VAL C 1 96 ? -5.732 -19.835 -27.021 1.00 33.97 392 VAL C O 1
ATOM 2663 N N . VAL C 1 97 ? -5.995 -20.920 -25.043 1.00 32.36 393 VAL C N 1
ATOM 2664 C CA . VAL C 1 97 ? -6.661 -19.810 -24.370 1.00 33.61 393 VAL C CA 1
ATOM 2665 C C . VAL C 1 97 ? -5.796 -18.503 -24.405 1.00 33.26 393 VAL C C 1
ATOM 2666 O O . VAL C 1 97 ? -6.325 -17.375 -24.456 1.00 32.23 393 VAL C O 1
ATOM 2670 N N . PHE C 1 98 ? -4.476 -18.687 -24.364 1.00 33.65 394 PHE C N 1
ATOM 2671 C CA . PHE C 1 98 ? -3.540 -17.543 -24.447 1.00 33.63 394 PHE C CA 1
ATOM 2672 C C . PHE C 1 98 ? -3.423 -16.976 -25.843 1.00 36.24 394 PHE C C 1
ATOM 2673 O O . PHE C 1 98 ? -2.743 -15.970 -26.041 1.00 35.35 394 PHE C O 1
ATOM 2681 N N . GLU C 1 99 ? -4.107 -17.598 -26.819 1.00 37.91 395 GLU C N 1
ATOM 2682 C CA . GLU C 1 99 ? -4.105 -17.063 -28.197 1.00 41.41 395 GLU C CA 1
ATOM 2683 C C . GLU C 1 99 ? -5.403 -16.304 -28.520 1.00 42.38 395 GLU C C 1
ATOM 2684 O O . GLU C 1 99 ? -5.481 -15.670 -29.548 1.00 44.24 395 GLU C O 1
ATOM 2690 N N . ARG C 1 100 ? -6.401 -16.350 -27.630 1.00 44.29 396 ARG C N 1
ATOM 2691 C CA . ARG C 1 100 ? -7.722 -15.713 -27.865 1.00 46.23 396 ARG C CA 1
ATOM 2692 C C . ARG C 1 100 ? -8.004 -14.545 -26.927 1.00 46.34 396 ARG C C 1
ATOM 2693 O O . ARG C 1 100 ? -7.544 -14.528 -25.772 1.00 43.57 396 ARG C O 1
ATOM 2701 N N . PHE C 1 101 ? -8.823 -13.612 -27.421 1.00 48.05 397 PHE C N 1
ATOM 2702 C CA . PHE C 1 101 ? -9.339 -12.469 -26.647 1.00 50.01 397 PHE C CA 1
ATOM 2703 C C . PHE C 1 101 ? -10.793 -12.693 -26.194 1.00 51.33 397 PHE C C 1
ATOM 2704 O O . PHE C 1 101 ? -11.270 -13.834 -26.155 1.00 52.63 397 PHE C O 1
ATOM 2712 N N . LEU C 1 114 ? -10.983 -18.561 -20.355 1.00 45.49 410 LEU C N 1
ATOM 2713 C CA . LEU C 1 114 ? -11.690 -18.403 -21.646 1.00 43.55 410 LEU C CA 1
ATOM 2714 C C . LEU C 1 114 ? -11.079 -17.444 -22.700 1.00 41.69 410 LEU C C 1
ATOM 2715 O O . LEU C 1 114 ? -11.117 -17.756 -23.868 1.00 41.88 410 LEU C O 1
ATOM 2720 N N . GLY C 1 115 ? -10.541 -16.276 -22.343 1.00 39.28 411 GLY C N 1
ATOM 2721 C CA . GLY C 1 115 ? -9.704 -15.543 -23.346 1.00 36.16 411 GLY C CA 1
ATOM 2722 C C . GLY C 1 115 ? -8.581 -14.795 -22.632 1.00 34.59 411 GLY C C 1
ATOM 2723 O O . GLY C 1 115 ? -8.849 -13.840 -21.919 1.00 35.09 411 GLY C O 1
ATOM 2724 N N . LEU C 1 116 ? -7.334 -15.250 -22.793 1.00 32.71 412 LEU C N 1
ATOM 2725 C CA . LEU C 1 116 ? -6.214 -14.701 -22.029 1.00 31.93 412 LEU C CA 1
ATOM 2726 C C . LEU C 1 116 ? -5.072 -14.104 -22.900 1.00 32.09 412 LEU C C 1
ATOM 2727 O O . LEU C 1 116 ? -3.952 -13.873 -22.411 1.00 32.06 412 LEU C O 1
ATOM 2732 N N . ALA C 1 117 ? -5.371 -13.767 -24.152 1.00 32.28 413 ALA C N 1
ATOM 2733 C CA . ALA C 1 117 ? -4.343 -13.214 -25.089 1.00 32.42 413 ALA C CA 1
ATOM 2734 C C . ALA C 1 117 ? -3.695 -11.956 -24.521 1.00 33.21 413 ALA C C 1
ATOM 2735 O O . ALA C 1 117 ? -2.508 -11.686 -24.727 1.00 32.00 413 ALA C O 1
ATOM 2737 N N . LEU C 1 118 ? -4.485 -11.174 -23.797 1.00 32.09 414 LEU C N 1
ATOM 2738 C CA . LEU C 1 118 ? -3.902 -9.952 -23.224 1.00 31.62 414 LEU C CA 1
ATOM 2739 C C . LEU C 1 118 ? -2.783 -10.331 -22.256 1.00 30.25 414 LEU C C 1
ATOM 2740 O O . LEU C 1 118 ? -1.740 -9.641 -22.202 1.00 30.63 414 LEU C O 1
ATOM 2745 N N . VAL C 1 119 ? -2.981 -11.389 -21.483 1.00 28.90 415 VAL C N 1
ATOM 2746 C CA . VAL C 1 119 ? -2.000 -11.790 -20.490 1.00 30.56 415 VAL C CA 1
ATOM 2747 C C . VAL C 1 119 ? -0.728 -12.254 -21.187 1.00 30.96 415 VAL C C 1
ATOM 2748 O O . VAL C 1 119 ? 0.363 -11.826 -20.860 1.00 29.82 415 VAL C O 1
ATOM 2752 N N . ALA C 1 120 ? -0.872 -13.095 -22.206 1.00 30.97 416 ALA C N 1
ATOM 2753 C CA . ALA C 1 120 ? 0.311 -13.610 -22.907 1.00 31.40 416 ALA C CA 1
ATOM 2754 C C . ALA C 1 120 ? 1.081 -12.508 -23.615 1.00 31.38 416 ALA C C 1
ATOM 2755 O O . ALA C 1 120 ? 2.321 -12.522 -23.677 1.00 31.53 416 ALA C O 1
ATOM 2757 N N . GLN C 1 121 ? 0.357 -11.538 -24.137 1.00 30.83 417 GLN C N 1
ATOM 2758 C CA . GLN C 1 121 ? 0.955 -10.459 -24.817 1.00 31.73 417 GLN C CA 1
ATOM 2759 C C . GLN C 1 121 ? 1.883 -9.717 -23.824 1.00 30.74 417 GLN C C 1
ATOM 2760 O O . GLN C 1 121 ? 3.023 -9.354 -24.155 1.00 29.66 417 GLN C O 1
ATOM 2766 N N . GLN C 1 122 ? 1.400 -9.456 -22.607 1.00 28.37 418 GLN C N 1
ATOM 2767 C CA . GLN C 1 122 ? 2.229 -8.686 -21.644 1.00 29.66 418 GLN C CA 1
ATOM 2768 C C . GLN C 1 122 ? 3.410 -9.515 -21.180 1.00 30.39 418 GLN C C 1
ATOM 2769 O O . GLN C 1 122 ? 4.543 -8.980 -21.004 1.00 32.54 418 GLN C O 1
ATOM 2775 N N . ALA C 1 123 ? 3.189 -10.805 -20.964 1.00 30.91 419 ALA C N 1
ATOM 2776 C CA . ALA C 1 123 ? 4.323 -11.689 -20.581 1.00 33.77 419 ALA C CA 1
ATOM 2777 C C . ALA C 1 123 ? 5.439 -11.580 -21.617 1.00 36.12 419 ALA C C 1
ATOM 2778 O O . ALA C 1 123 ? 6.622 -11.336 -21.261 1.00 37.18 419 ALA C O 1
ATOM 2780 N N . GLN C 1 124 ? 5.060 -11.668 -22.893 1.00 34.57 420 GLN C N 1
ATOM 2781 C CA . GLN C 1 124 ? 6.042 -11.639 -23.976 1.00 36.32 420 GLN C CA 1
ATOM 2782 C C . GLN C 1 124 ? 6.778 -10.300 -24.021 1.00 36.01 420 GLN C C 1
ATOM 2783 O O . GLN C 1 124 ? 8.005 -10.279 -24.228 1.00 35.71 420 GLN C O 1
ATOM 2789 N N . LEU C 1 125 ? 6.048 -9.187 -23.869 1.00 33.28 421 LEU C N 1
ATOM 2790 C CA . LEU C 1 125 ? 6.641 -7.833 -23.857 1.00 34.17 421 LEU C CA 1
ATOM 2791 C C . LEU C 1 125 ? 7.681 -7.661 -22.744 1.00 34.23 421 LEU C C 1
ATOM 2792 O O . LEU C 1 125 ? 8.583 -6.803 -22.854 1.00 34.90 421 LEU C O 1
ATOM 2797 N N . HIS C 1 126 ? 7.568 -8.496 -21.719 1.00 33.33 422 HIS C N 1
ATOM 2798 C CA . HIS C 1 126 ? 8.509 -8.490 -20.563 1.00 33.98 422 HIS C CA 1
ATOM 2799 C C . HIS C 1 126 ? 9.544 -9.626 -20.615 1.00 34.54 422 HIS C C 1
ATOM 2800 O O . HIS C 1 126 ? 10.337 -9.818 -19.661 1.00 34.67 422 HIS C O 1
ATOM 2807 N N . GLY C 1 127 ? 9.554 -10.377 -21.710 1.00 34.91 423 GLY C N 1
ATOM 2808 C CA . GLY C 1 127 ? 10.495 -11.509 -21.818 1.00 35.35 423 GLY C CA 1
ATOM 2809 C C . GLY C 1 127 ? 10.192 -12.639 -20.875 1.00 35.54 423 GLY C C 1
ATOM 2810 O O . GLY C 1 127 ? 11.101 -13.419 -20.475 1.00 37.18 423 GLY C O 1
ATOM 2811 N N . GLY C 1 128 ? 8.901 -12.757 -20.537 1.00 32.65 424 GLY C N 1
ATOM 2812 C CA . GLY C 1 128 ? 8.458 -13.727 -19.576 1.00 32.51 424 GLY C CA 1
ATOM 2813 C C . GLY C 1 128 ? 7.492 -14.693 -20.260 1.00 32.32 424 GLY C C 1
ATOM 2814 O O . GLY C 1 128 ? 7.311 -14.666 -21.490 1.00 32.01 424 GLY C O 1
ATOM 2815 N N . THR C 1 129 ? 6.865 -15.503 -19.428 1.00 32.14 425 THR C N 1
ATOM 2816 C CA . THR C 1 129 ? 5.902 -16.495 -19.871 1.00 32.64 425 THR C CA 1
ATOM 2817 C C . THR C 1 129 ? 4.589 -16.408 -19.083 1.00 31.25 425 THR C C 1
ATOM 2818 O O . THR C 1 129 ? 4.581 -15.963 -17.923 1.00 29.88 425 THR C O 1
ATOM 2822 N N . ALA C 1 130 ? 3.510 -16.921 -19.675 1.00 29.82 426 ALA C N 1
ATOM 2823 C CA . ALA C 1 130 ? 2.238 -17.076 -18.919 1.00 29.90 426 ALA C CA 1
ATOM 2824 C C . ALA C 1 130 ? 1.738 -18.495 -19.180 1.00 32.42 426 ALA C C 1
ATOM 2825 O O . ALA C 1 130 ? 1.780 -18.963 -20.338 1.00 34.35 426 ALA C O 1
ATOM 2827 N N . SER C 1 131 ? 1.306 -19.183 -18.142 1.00 32.59 427 SER C N 1
ATOM 2828 C CA . SER C 1 131 ? 0.771 -20.532 -18.298 1.00 34.55 427 SER C CA 1
ATOM 2829 C C . SER C 1 131 ? -0.363 -20.738 -17.309 1.00 34.13 427 SER C C 1
ATOM 2830 O O . SER C 1 131 ? -0.562 -19.918 -16.408 1.00 32.78 427 SER C O 1
ATOM 2833 N N . LEU C 1 132 ? -1.055 -21.867 -17.465 1.00 34.48 428 LEU C N 1
ATOM 2834 C CA . LEU C 1 132 ? -2.180 -22.208 -16.639 1.00 37.07 428 LEU C CA 1
ATOM 2835 C C . LEU C 1 132 ? -1.927 -23.571 -16.046 1.00 39.57 428 LEU C C 1
ATOM 2836 O O . LEU C 1 132 ? -1.395 -24.479 -16.731 1.00 39.59 428 LEU C O 1
ATOM 2841 N N . GLU C 1 133 ? -2.254 -23.706 -14.770 1.00 41.08 429 GLU C N 1
ATOM 2842 C CA . GLU C 1 133 ? -2.195 -24.980 -14.063 1.00 43.09 429 GLU C CA 1
ATOM 2843 C C . GLU C 1 133 ? -3.417 -25.115 -13.181 1.00 43.56 429 GLU C C 1
ATOM 2844 O O . GLU C 1 133 ? -4.257 -24.244 -13.127 1.00 43.15 429 GLU C O 1
ATOM 2850 N N . ASN C 1 134 ? -3.536 -26.249 -12.519 1.00 44.92 430 ASN C N 1
ATOM 2851 C CA . ASN C 1 134 ? -4.622 -26.439 -11.564 1.00 45.53 430 ASN C CA 1
ATOM 2852 C C . ASN C 1 134 ? -4.358 -25.703 -10.286 1.00 43.83 430 ASN C C 1
ATOM 2853 O O . ASN C 1 134 ? -3.219 -25.570 -9.875 1.00 44.86 430 ASN C O 1
ATOM 2858 N N . SER C 1 135 ? -5.414 -25.200 -9.647 1.00 44.08 431 SER C N 1
ATOM 2859 C CA . SER C 1 135 ? -5.226 -24.445 -8.434 1.00 42.36 431 SER C CA 1
ATOM 2860 C C . SER C 1 135 ? -5.682 -25.304 -7.264 1.00 43.50 431 SER C C 1
ATOM 2861 O O . SER C 1 135 ? -6.713 -25.960 -7.360 1.00 44.31 431 SER C O 1
ATOM 2864 N N . PRO C 1 136 ? -4.956 -25.225 -6.148 1.00 42.41 432 PRO C N 1
ATOM 2865 C CA . PRO C 1 136 ? -5.423 -25.793 -4.857 1.00 43.24 432 PRO C CA 1
ATOM 2866 C C . PRO C 1 136 ? -6.827 -25.324 -4.415 1.00 43.48 432 PRO C C 1
ATOM 2867 O O . PRO C 1 136 ? -7.389 -25.842 -3.435 1.00 43.69 432 PRO C O 1
ATOM 2871 N N . LEU C 1 137 ? -7.367 -24.311 -5.088 1.00 42.41 433 LEU C N 1
ATOM 2872 C CA . LEU C 1 137 ? -8.653 -23.715 -4.699 1.00 41.65 433 LEU C CA 1
ATOM 2873 C C . LEU C 1 137 ? -9.789 -24.343 -5.476 1.00 41.25 433 LEU C C 1
ATOM 2874 O O . LEU C 1 137 ? -10.971 -24.156 -5.158 1.00 41.89 433 LEU C O 1
ATOM 2879 N N . GLY C 1 138 ? -9.437 -25.054 -6.536 1.00 41.29 434 GLY C N 1
ATOM 2880 C CA . GLY C 1 138 ? -10.414 -25.763 -7.327 1.00 40.27 434 GLY C CA 1
ATOM 2881 C C . GLY C 1 138 ? -10.524 -25.337 -8.765 1.00 39.83 434 GLY C C 1
ATOM 2882 O O . GLY C 1 138 ? -10.928 -26.127 -9.589 1.00 41.47 434 GLY C O 1
ATOM 2883 N N . GLY C 1 139 ? -10.188 -24.086 -9.088 1.00 38.59 435 GLY C N 1
ATOM 2884 C CA . GLY C 1 139 ? -10.320 -23.622 -10.465 1.00 37.53 435 GLY C CA 1
ATOM 2885 C C . GLY C 1 139 ? -8.959 -23.550 -11.113 1.00 38.04 435 GLY C C 1
ATOM 2886 O O . GLY C 1 139 ? -8.212 -24.536 -11.108 1.00 38.43 435 GLY C O 1
ATOM 2887 N N . ALA C 1 140 ? -8.627 -22.388 -11.665 1.00 35.74 436 ALA C N 1
ATOM 2888 C CA . ALA C 1 140 ? -7.400 -22.232 -12.460 1.00 35.84 436 ALA C CA 1
ATOM 2889 C C . ALA C 1 140 ? -6.291 -21.548 -11.673 1.00 33.88 436 ALA C C 1
ATOM 2890 O O . ALA C 1 140 ? -6.558 -20.753 -10.750 1.00 33.62 436 ALA C O 1
ATOM 2892 N N . ARG C 1 141 ? -5.033 -21.789 -12.062 1.00 31.48 437 ARG C N 1
ATOM 2893 C CA . ARG C 1 141 ? -3.924 -21.056 -11.473 1.00 31.66 437 ARG C CA 1
ATOM 2894 C C . ARG C 1 141 ? -3.139 -20.512 -12.654 1.00 30.85 437 ARG C C 1
ATOM 2895 O O . ARG C 1 141 ? -2.586 -21.294 -13.450 1.00 30.50 437 ARG C O 1
ATOM 2903 N N . LEU C 1 142 ? -3.180 -19.203 -12.808 1.00 30.01 438 LEU C N 1
ATOM 2904 C CA . LEU C 1 142 ? -2.545 -18.587 -13.925 1.00 29.86 438 LEU C CA 1
ATOM 2905 C C . LEU C 1 142 ? -1.209 -18.058 -13.378 1.00 29.89 438 LEU C C 1
ATOM 2906 O O . LEU C 1 142 ? -1.150 -17.286 -12.414 1.00 30.83 438 LEU C O 1
ATOM 2911 N N . VAL C 1 143 ? -0.116 -18.514 -13.994 1.00 29.81 439 VAL C N 1
ATOM 2912 C CA . VAL C 1 143 ? 1.190 -18.201 -13.509 1.00 30.54 439 VAL C CA 1
ATOM 2913 C C . VAL C 1 143 ? 1.838 -17.287 -14.531 1.00 31.36 439 VAL C C 1
ATOM 2914 O O . VAL C 1 143 ? 1.898 -17.603 -15.733 1.00 33.18 439 VAL C O 1
ATOM 2918 N N . LEU C 1 144 ? 2.326 -16.141 -14.075 1.00 29.79 440 LEU C N 1
ATOM 2919 C CA . LEU C 1 144 ? 3.009 -15.247 -14.937 1.00 30.01 440 LEU C CA 1
ATOM 2920 C C . LEU C 1 144 ? 4.442 -15.097 -14.360 1.00 30.27 440 LEU C C 1
ATOM 2921 O O . LEU C 1 144 ? 4.587 -14.725 -13.218 1.00 29.15 440 LEU C O 1
ATOM 2926 N N . ARG C 1 145 ? 5.459 -15.447 -15.146 1.00 29.69 441 ARG C N 1
ATOM 2927 C CA . ARG C 1 145 ? 6.866 -15.441 -14.666 1.00 31.73 441 ARG C CA 1
ATOM 2928 C C . ARG C 1 145 ? 7.571 -14.376 -15.428 1.00 31.71 441 ARG C C 1
ATOM 2929 O O . ARG C 1 145 ? 7.550 -14.380 -16.644 1.00 36.29 441 ARG C O 1
ATOM 2937 N N . LEU C 1 146 ? 8.112 -13.392 -14.719 1.00 31.33 442 LEU C N 1
ATOM 2938 C CA . LEU C 1 146 ? 8.734 -12.254 -15.348 1.00 31.76 442 LEU C CA 1
ATOM 2939 C C . LEU C 1 146 ? 10.202 -12.176 -14.909 1.00 34.48 442 LEU C C 1
ATOM 2940 O O . LEU C 1 146 ? 10.494 -12.389 -13.733 1.00 33.50 442 LEU C O 1
ATOM 2945 N N . PRO C 1 147 ? 11.097 -11.903 -15.842 1.00 35.94 443 PRO C N 1
ATOM 2946 C CA . PRO C 1 147 ? 12.500 -11.840 -15.380 1.00 37.15 443 PRO C CA 1
ATOM 2947 C C . PRO C 1 147 ? 12.809 -10.595 -14.558 1.00 37.11 443 PRO C C 1
ATOM 2948 O O . PRO C 1 147 ? 12.195 -9.515 -14.756 1.00 37.84 443 PRO C O 1
ATOM 2952 N N . GLY C 1 148 ? 13.749 -10.736 -13.645 1.00 37.75 444 GLY C N 1
ATOM 2953 C CA . GLY C 1 148 ? 14.144 -9.636 -12.786 1.00 37.49 444 GLY C CA 1
ATOM 2954 C C . GLY C 1 148 ? 15.142 -8.696 -13.417 1.00 39.20 444 GLY C C 1
ATOM 2955 O O . GLY C 1 148 ? 15.696 -8.961 -14.519 1.00 37.39 444 GLY C O 1
ATOM 2956 N N . PRO C 1 149 ? 15.347 -7.547 -12.759 1.00 38.16 445 PRO C N 1
ATOM 2957 C CA . PRO C 1 149 ? 16.130 -6.470 -13.334 1.00 40.06 445 PRO C CA 1
ATOM 2958 C C . PRO C 1 149 ? 17.618 -6.537 -13.052 1.00 41.83 445 PRO C C 1
ATOM 2959 O O . PRO C 1 149 ? 18.358 -5.765 -13.646 1.00 42.71 445 PRO C O 1
ATOM 2963 N N . SER C 1 150 ? 18.034 -7.456 -12.193 1.00 43.64 446 SER C N 1
ATOM 2964 C CA . SER C 1 150 ? 19.447 -7.543 -11.758 1.00 45.57 446 SER C CA 1
ATOM 2965 C C . SER C 1 150 ? 20.271 -8.613 -12.515 1.00 47.43 446 SER C C 1
ATOM 2966 O O . SER C 1 150 ? 21.520 -8.669 -12.429 1.00 47.14 446 SER C O 1
#

Solvent-accessible surface area: 18124 Å² total; per-residue (Å²): 168,130,41,66,30,6,35,0,12,62,2,0,54,90,0,3,119,18,6,46,202,41,16,96,145,16,84,15,47,39,50,135,30,32,43,10,8,2,47,0,39,57,20,2,3,6,0,1,2,33,1,5,1,3,3,7,20,66,97,14,54,6,83,46,0,56,0,18,1,86,23,60,112,84,5,6,50,2,1,4,11,7,54,12,99,21,13,81,142,81,91,58,132,78,5,29,118,112,134,52,62,0,6,10,21,1,15,78,3,0,116,101,16,60,11,78,19,40,8,60,114,13,124,48,58,3,13,48,6,0,1,94,4,65,26,39,36,109,79,95,44,65,106,6,53,0,16,57,19,0,54,146,1,3,107,9,7,48,160,43,12,122,71,16,82,17,47,38,52,130,27,95,98,11,83,2,66,0,42,59,21,1,2,14,0,1,1,33,1,5,1,3,4,8,12,68,85,12,53,1,72,36,0,64,0,21,2,83,53,74,255,84,7,5,47,2,2,4,10,8,54,12,97,14,11,81,140,76,70,50,147,65,0,34,137,88,130,50,46,0,5,9,13,0,14,65,2,0,120,102,15,66,10,75,18,34,9,62,107,11,128,55,58,3,10,54,5,0,1,92,4,59,32,127,162,113,56,58,38,8,41,0,14,63,7,0,54,114,1,2,68,45,6,51,154,120,29,117,133,22,86,14,47,36,41,142,28,36,30,10,6,1,46,0,34,60,86,12,2,39,75,1,1,52,28,5,1,18,16,8,27,138,94,14,52,4,75,46,0,62,0,18,2,92,21,59,120,82,8,6,46,1,1,4,11,6,53,10,100,22,16,79,125,69,85,35,123,74,2,23,130,150,162,104,7,4,8,50,0,29,80,14,2,128,89,16,63,17,85,22,49,19,66,101,10,126,52,59,4,11,55,6,2,1,118,4,62,26,40,43

Sequence (410 aa):
DDHVPVDITDLLDRAAHDAARIYPDLDVSLVPSPTCIIVGLPAGLRLAVDNAIANAVKHGGATLVQLSAVSSRAGVEIAIDDNGSGVPEGERQVVFERFSLGLALVAQQAQLHGGTASLENSPLGGARLVLRLPGPSSDDHVPVDITDLLDRAAHDAARIYPDLDVSLVPSPTCIIVGLPAGLRLAVDNAIANAVKHGGATLVQLSAVSSRAGVEIAIDDNGSGVPEGERQVVFERFSLGLALVAQQAQLHGGTASLENSPLGGARLVLRLPGPDDHVPVDITDLLDRAAHDAARIYPDLDVSLVPSPTCCIIVGLPAGLRLAVDNAIANAVKHGGATLVQLSAVSSRAGVEIAIDDNGSGVPEGERQVVFERFLGLALVAQQAQLHGGTASLENSPLGGARLVLRLPGPS

Foldseek 3Di:
DPWAKDFVQVLQQVLQVVVCVVDPQAAEHEDDADTFIATADSVLSSVLVNLVVCLCCVPQVFSYWYWYWYQDQFGIKIKIATLGNAAPPVCWVVQCVADDVHRVSNQVRLVVQVWGWTWDAHPNHYIIIIRDGGGDD/DVQWDKDFVQVLQQVLQVVVCVVDVLAAEHEDDADTFIATGDSVLSSVLSNQVVVCCCPPQVFSYWYWYWYQDQFGIKIKIATLGQAADPVGFVVQCVADDVHNVSNQVRLVRQVWGWGWDHHPSHYIIIIRRGGGD/DQWAKDFVQVLQQVLQVVVPVVDPLAAEHEDDADTFIATFHSVLVSVLSNVVVCCCCVVQVFNYWYWYWYADQFGIKIKIATLGQADDPVCWVVLCVAPCHRVSNQVRLVVQVWGWTWDAHPNHYIMIITGGGGDD

Secondary structure (DSSP, 8-state):
---EEEEHHHHHHHHHHHHHHHSTT-EEEE-S----EEEE-HHHHHHHHHHHHHIIIIIT--SEEEEEEEEETTEEEEEEEESSS---GGGHHHHHTS-----HHHHHHHHHTT-EEEEEE-TTSSEEEEEEEE---/-TT-EEEEHHHHHHHHHHHHHHH-TT-EEEEPP----EEEE-HHHHHHHHHHHHHHHHHTT--SEEEEEEEEETTEEEEEEEESSS---GGGHHHHHHSB---BHHHHHHHHHTT-EEEEEE-TTSSEEEEEEEE--/---EEEEHHHHHHHHHHHHHHHSTT-EEEE-S----EEEE-HHHHHHHHHHHHHIIIIIT--SEEEEEEEEETTEEEEEEEE-SS---GGGTTGGGG-----HHHHHHHHHTT-EEEEEE-TTSSEEEEEEEE---

Nearest PDB structures (foldseek):
  1ysr-assembly1_A  TM=1.004E+00  e=2.701E-29  Mycobacterium tuberculosis
  1ysr-assembly1_C  TM=1.001E+00  e=6.240E-28  Mycobacterium tuberculosis
  3cgz-assembly2_B  TM=8.161E-01  e=3.077E-09  Salmonella enterica subsp. enterica serovar Typhimurium
  6lgq-assembly1_C  TM=7.742E-01  e=3.077E-09  Escherichia coli
  3ehg-assembly1_A  TM=7.475E-01  e=1.538E-06  Bacillus subtilis

Radius of gyration: 24.05 Å; Cα contacts (8 Å, |Δi|>4): 985; chains: 3; bounding box: 61×67×56 Å

Organism: Mycobacterium tuberculosis (strain ATCC 25618 / H37Rv) (NCBI:txid83332)